Protein AF-A0A8T3U761-F1 (afdb_monomer_lite)

Secondary structure (DSSP, 8-state):
--HHHHHHHHHHHHTTTEEE---S-SEEE-TTS-EEEE----EEE-S-HHHHHHHHHHHHHHHHTSTTGGG--TTS--EEEEEE-GGG--EEEEEE-SS-EEEEEE--SS------SSS-HHHHHHHHHHHHHTTTSPP--PPPPTTEEEEEEETTTSSB--HHHHT-TTS--EEEEEEETT-S--SBP-SEEEEEEETTTSSBP-TTS-GGGEEEEEEE-S--TTSGGGGGBPP-SB--HHHHHHHHHHHHHHHHHHHHHHHHHT--GGG--GGGHHHHHHHHHHHHTS-HHHHHHS-HHHHHHHHHHHHHHHHHHHHHHHHHHHHHHHHHHHHHTSPPGGG--TTTHHHHIIIIIHHHHHHHHTS-HHHHTT-SSHHHHHHHHHHHHHHHHSPPPPPPPPPP-

Foldseek 3Di:
DDQQVLLQVQVCLLVLQKGWRDDDDQFDADPVRHTPDGDDTDIDRRDHSQVSVQLLVVQQCCCVPRQLVLLDAPLASKGWDWDADPLRQKTWIWIDGNVGTGIFIDHDPDRDHDDDPDHGPSSVVNSVVVNVVCVPDDHDYDDRDPQKDKAKAFQVALAHEDVQCCQQPVHRRIDIDIDGHPPHHPDYDPQKDKAKAFQVPRAGEDPLRDPVRIDIHIAGDDDQPPHPNNVRHHHPDYDPVSVVVVVVVVVVLLVLLVVLLVLLVPPPLVPDALVCLVSLVVSLVSLVPDDPSSVVNHDPVSVVSNVVSVVSSVVRVVVVLVVLLVLLVVLQVLLVPQDALVVDALVCLVVSCVVRQVVSVVSLVPHDPSSNVNHPNVVRSVSSVVSSVVNVPDDDDDPDDDDDD

pLDDT: mean 92.19, std 8.59, range [42.12, 98.69]

Sequence (405 aa):
MTVKDAAGAYGTIANDGEHVEPTFVLKVLSADGEEVLKKEKTKTRVMSEQNAYIMKNILQEPIKTGTAAYANVPGWDLAAKTGTTNDDYDRWLCGFTNKYTMAVWYGYDQVEEVKFRGVNPSGQIFSAVMKEIHKDLEKEKFKEPKGIVKANICKDSGKLPTDLCSRDPRGGRVYSEIFAEGTVPKDKCSTHISVEVCKISGLLASEFCAPEDKERRVYIKQDATGTEDGKYRAPTGVCTQCKDRNNEKKKKVKETAAQITNSINSANVSTTNTSDISKLEQIISRYNALTQEEKDAVDGGAKAKIDTIKAKITELKNKKEDDDKAKAKTVSDLLATLPAASTMTASNADTIKTSKIAPARAKYNELTKDQKDKVTNYNKLTELEEKYKQVKASPTPTPPTPPSP

Radius of gyration: 55.91 Å; chains: 1; bounding box: 97×75×176 Å

Structure (mmCIF, N/CA/C/O backbone):
data_AF-A0A8T3U761-F1
#
_entry.id   AF-A0A8T3U761-F1
#
loop_
_atom_site.group_PDB
_atom_site.id
_atom_site.type_symbol
_atom_site.label_atom_id
_atom_site.label_alt_id
_atom_site.label_comp_id
_atom_site.label_asym_id
_atom_site.label_entity_id
_atom_site.label_seq_id
_atom_site.pdbx_PDB_ins_code
_atom_site.Cartn_x
_atom_site.Cartn_y
_atom_site.Cartn_z
_atom_site.occupancy
_atom_site.B_iso_or_equiv
_atom_site.auth_seq_id
_atom_site.auth_comp_id
_atom_site.auth_asym_id
_atom_site.auth_atom_id
_atom_site.pdbx_PDB_model_num
ATOM 1 N N . MET A 1 1 ? -10.879 -1.084 45.083 1.00 87.00 1 MET A N 1
ATOM 2 C CA . MET A 1 1 ? -12.256 -1.100 44.542 1.00 87.00 1 MET A CA 1
ATOM 3 C C . MET A 1 1 ? -12.902 -2.394 44.988 1.00 87.00 1 MET A C 1
ATOM 5 O O . MET A 1 1 ? -12.260 -3.428 44.863 1.00 87.00 1 MET A O 1
ATOM 9 N N . THR A 1 2 ? -14.111 -2.351 45.540 1.00 95.75 2 THR A N 1
ATOM 10 C CA . THR A 1 2 ? -14.830 -3.570 45.941 1.00 95.75 2 THR A CA 1
ATOM 11 C C . THR A 1 2 ? -15.583 -4.186 44.756 1.00 95.75 2 THR A C 1
ATOM 13 O O . THR A 1 2 ? -15.805 -3.531 43.735 1.00 95.75 2 THR A O 1
ATOM 16 N N . VAL A 1 3 ? -16.039 -5.435 44.895 1.00 96.88 3 VAL A N 1
ATOM 17 C CA . VAL A 1 3 ? -16.917 -6.080 43.898 1.00 96.88 3 VAL A CA 1
ATOM 18 C C . VAL A 1 3 ? -18.226 -5.296 43.715 1.00 96.88 3 VAL A C 1
ATOM 20 O O . VAL A 1 3 ? -18.711 -5.165 42.592 1.00 96.88 3 VAL A O 1
ATOM 23 N N . LYS A 1 4 ? -18.760 -4.708 44.797 1.00 96.69 4 LYS A N 1
ATOM 24 C CA . LYS A 1 4 ? -19.946 -3.836 44.768 1.00 96.69 4 LYS A CA 1
ATOM 25 C C . LYS A 1 4 ? -19.718 -2.619 43.869 1.00 96.69 4 LYS A C 1
ATOM 27 O O . LYS A 1 4 ? -20.572 -2.308 43.042 1.00 96.69 4 LYS A O 1
ATOM 32 N N . ASP A 1 5 ? -18.570 -1.960 44.010 1.00 96.38 5 ASP A N 1
ATOM 33 C CA . ASP A 1 5 ? -18.235 -0.771 43.220 1.00 96.38 5 ASP A CA 1
ATOM 34 C C . ASP A 1 5 ? -18.096 -1.122 41.734 1.00 96.38 5 ASP A C 1
ATOM 36 O O . ASP A 1 5 ? -18.637 -0.426 40.876 1.00 96.38 5 ASP A O 1
ATOM 40 N N . ALA A 1 6 ? -17.437 -2.246 41.428 1.00 97.62 6 ALA A N 1
ATOM 41 C CA . ALA A 1 6 ? -17.298 -2.736 40.060 1.00 97.62 6 ALA A CA 1
ATOM 42 C C . ALA A 1 6 ? -18.663 -3.070 39.434 1.00 97.62 6 ALA A C 1
ATOM 44 O O . ALA A 1 6 ? -18.947 -2.649 38.312 1.00 97.62 6 ALA A O 1
ATOM 45 N N . ALA A 1 7 ? -19.535 -3.771 40.164 1.00 97.44 7 ALA A N 1
ATOM 46 C CA . ALA A 1 7 ? -20.891 -4.061 39.705 1.00 97.44 7 ALA A CA 1
ATOM 47 C C . ALA A 1 7 ? -21.703 -2.773 39.487 1.00 97.44 7 ALA A C 1
ATOM 49 O O . ALA A 1 7 ? -22.375 -2.640 38.469 1.00 97.44 7 ALA A O 1
ATOM 50 N N . GLY A 1 8 ? -21.594 -1.792 40.388 1.00 96.44 8 GLY A N 1
ATOM 51 C CA . GLY A 1 8 ? -22.241 -0.488 40.230 1.00 96.44 8 GLY A CA 1
ATOM 52 C C . GLY A 1 8 ? -21.757 0.274 38.993 1.00 96.44 8 GLY A C 1
ATOM 53 O O . GLY A 1 8 ? -22.570 0.823 38.251 1.00 96.44 8 GLY A O 1
ATOM 54 N N . ALA A 1 9 ? -20.449 0.267 38.726 1.00 96.75 9 ALA A N 1
ATOM 55 C CA . ALA A 1 9 ? -19.862 0.933 37.565 1.00 96.75 9 ALA A CA 1
ATOM 56 C C . ALA A 1 9 ? -20.300 0.298 36.234 1.00 96.75 9 ALA A C 1
ATOM 58 O O . ALA A 1 9 ? -20.692 1.010 35.312 1.00 96.75 9 ALA A O 1
ATOM 59 N N . TYR A 1 10 ? -20.288 -1.035 36.133 1.00 98.19 10 TYR A N 1
ATOM 60 C CA . TYR A 1 10 ? -20.787 -1.732 34.940 1.00 98.19 10 TYR A CA 1
ATOM 61 C C . TYR A 1 10 ? -22.311 -1.602 34.799 1.00 98.19 10 TYR A C 1
ATOM 63 O O . TYR A 1 10 ? -22.813 -1.507 33.680 1.00 98.19 10 TYR A O 1
ATOM 71 N N . GLY A 1 11 ? -23.034 -1.509 35.919 1.00 97.56 11 GLY A N 1
ATOM 72 C CA . GLY A 1 11 ? -24.479 -1.295 35.949 1.00 97.56 11 GLY A CA 1
ATOM 73 C C . GLY A 1 11 ? -24.876 0.050 35.354 1.00 97.56 11 GLY A C 1
ATOM 74 O O . GLY A 1 11 ? -25.869 0.133 34.641 1.00 97.56 11 GLY A O 1
ATOM 75 N N . THR A 1 12 ? -24.052 1.081 35.541 1.00 97.88 12 THR A N 1
ATOM 76 C CA . THR A 1 12 ? -24.211 2.370 34.857 1.00 97.88 12 THR A CA 1
ATOM 77 C C . THR A 1 12 ? -24.189 2.225 33.334 1.00 97.88 12 THR A C 1
ATOM 79 O O . THR A 1 12 ? -25.005 2.837 32.649 1.00 97.88 12 THR A O 1
ATOM 82 N N . ILE A 1 13 ? -23.261 1.430 32.787 1.00 98.19 13 ILE A N 1
ATOM 83 C CA . ILE A 1 13 ? -23.159 1.208 31.335 1.00 98.19 13 ILE A CA 1
ATOM 84 C C . ILE A 1 13 ? -24.371 0.406 30.855 1.00 98.19 13 ILE A C 1
ATOM 86 O O . ILE A 1 13 ? -24.974 0.751 29.839 1.00 98.19 13 ILE A O 1
ATOM 90 N N . ALA A 1 14 ? -24.750 -0.638 31.600 1.00 97.38 14 ALA A N 1
ATOM 91 C CA . ALA A 1 14 ? -25.936 -1.443 31.320 1.00 97.38 14 ALA A CA 1
ATOM 92 C C . ALA A 1 14 ? -27.204 -0.574 31.256 1.00 97.38 14 ALA A C 1
ATOM 94 O O . ALA A 1 14 ? -28.001 -0.719 30.330 1.00 97.38 14 ALA A O 1
ATOM 95 N N . ASN A 1 15 ? -27.326 0.378 32.181 1.00 96.75 15 ASN A N 1
ATOM 96 C CA . ASN A 1 15 ? -28.447 1.300 32.340 1.00 96.75 15 ASN A CA 1
ATOM 97 C C . ASN A 1 15 ? -28.288 2.598 31.516 1.00 96.75 15 ASN A C 1
ATOM 99 O O . ASN A 1 15 ? -28.587 3.691 31.992 1.00 96.75 15 ASN A O 1
ATOM 103 N N . ASP A 1 16 ? -27.753 2.482 30.297 1.00 97.38 16 ASP A N 1
ATOM 104 C CA . ASP A 1 16 ? -27.678 3.553 29.286 1.00 97.38 16 ASP A CA 1
ATOM 105 C C . ASP A 1 16 ? -27.039 4.868 29.778 1.00 97.38 16 ASP A C 1
ATOM 107 O O . ASP A 1 16 ? -27.344 5.975 29.316 1.00 97.38 16 ASP A O 1
ATOM 111 N N . GLY A 1 17 ? -26.100 4.735 30.717 1.00 97.31 17 GLY A N 1
ATOM 112 C CA . GLY A 1 17 ? -25.319 5.828 31.278 1.00 97.31 17 GLY A CA 1
ATOM 113 C C . GLY A 1 17 ? -25.907 6.488 32.521 1.00 97.31 17 GLY A C 1
ATOM 114 O O . GLY A 1 17 ? -25.334 7.465 33.011 1.00 97.31 17 GLY A O 1
ATOM 115 N N . GLU A 1 18 ? -27.017 5.973 33.048 1.00 97.75 18 GLU A N 1
ATOM 116 C CA . GLU A 1 18 ? -27.584 6.389 34.329 1.00 97.75 18 GLU A CA 1
ATOM 117 C C . GLU A 1 18 ? -27.033 5.527 35.470 1.00 97.75 18 GLU A C 1
ATOM 119 O O . GLU A 1 18 ? -27.315 4.332 35.576 1.00 97.75 18 GLU A O 1
ATOM 124 N N . HIS A 1 19 ? -26.270 6.144 36.364 1.00 97.19 19 HIS A N 1
ATOM 125 C CA . HIS A 1 19 ? -25.787 5.499 37.572 1.00 97.19 19 HIS A CA 1
ATOM 126 C C . HIS A 1 19 ? -26.896 5.409 38.624 1.00 97.19 19 HIS A C 1
ATOM 128 O O . HIS A 1 19 ? -27.609 6.384 38.876 1.00 97.19 19 HIS A O 1
ATOM 134 N N . VAL A 1 20 ? -26.993 4.244 39.264 1.00 93.81 20 VAL A N 1
ATOM 135 C CA . VAL A 1 20 ? -27.843 3.991 40.431 1.00 93.81 20 VAL A CA 1
ATOM 136 C C . VAL A 1 20 ? -26.961 3.419 41.529 1.00 93.81 20 VAL A C 1
ATOM 138 O O . VAL A 1 20 ? -26.270 2.423 41.311 1.00 93.81 20 VAL A O 1
ATOM 141 N N . GLU A 1 21 ? -26.988 4.040 42.708 1.00 91.12 21 GLU A N 1
ATOM 142 C CA . GLU A 1 21 ? -26.185 3.594 43.846 1.00 91.12 21 GLU A CA 1
ATOM 143 C C . GLU A 1 21 ? -26.596 2.167 44.269 1.00 91.12 21 GLU A C 1
ATOM 145 O O . GLU A 1 21 ? -27.766 1.943 44.615 1.00 91.12 21 GLU A O 1
ATOM 150 N N . PRO A 1 22 ? -25.667 1.187 44.296 1.00 91.06 22 PRO A N 1
ATOM 151 C CA . PRO A 1 22 ? -26.006 -0.164 44.722 1.00 91.06 22 PRO A CA 1
ATOM 152 C C . PRO A 1 22 ? -26.454 -0.175 46.190 1.00 91.06 22 PRO A C 1
ATOM 154 O O . PRO A 1 22 ? -25.681 0.136 47.103 1.00 91.06 22 PRO A O 1
ATOM 157 N N . THR A 1 23 ? -27.712 -0.557 46.409 1.00 89.31 23 THR A N 1
ATOM 158 C CA . THR A 1 23 ? -28.377 -0.551 47.716 1.00 89.31 23 THR A CA 1
ATOM 159 C C . THR A 1 23 ? -28.862 -1.956 48.069 1.00 89.31 23 THR A C 1
ATOM 161 O O . THR A 1 23 ? -29.472 -2.620 47.236 1.00 89.31 23 THR A O 1
ATOM 164 N N . PHE A 1 24 ? -28.633 -2.389 49.314 1.00 90.81 24 PHE A N 1
ATOM 165 C CA . PHE A 1 24 ? -29.076 -3.699 49.820 1.00 90.81 24 PHE A CA 1
ATOM 166 C C . PHE A 1 24 ? -30.376 -3.637 50.635 1.00 90.81 24 PHE A C 1
ATOM 168 O O . PHE A 1 24 ? -31.118 -4.612 50.678 1.00 90.81 24 PHE A O 1
ATOM 175 N N . VAL A 1 25 ? -30.670 -2.493 51.263 1.00 90.88 25 VAL A N 1
ATOM 176 C CA . VAL A 1 25 ? -31.864 -2.289 52.098 1.00 90.88 25 VAL A CA 1
ATOM 177 C C . VAL A 1 25 ? -32.789 -1.288 51.413 1.00 90.88 25 VAL A C 1
ATOM 179 O O . VAL A 1 25 ? -32.445 -0.117 51.273 1.00 90.88 25 VAL A O 1
ATOM 182 N N . LEU A 1 26 ? -33.960 -1.750 50.969 1.00 90.25 26 LEU A N 1
ATOM 183 C CA . LEU A 1 26 ? -34.954 -0.896 50.305 1.00 90.25 26 LEU A CA 1
ATOM 184 C C . LEU A 1 26 ? -35.864 -0.182 51.306 1.00 90.25 26 LEU A C 1
ATOM 186 O O . LEU A 1 26 ? -36.198 0.987 51.112 1.00 90.25 26 LEU A O 1
ATOM 190 N N . LYS A 1 27 ? -36.270 -0.895 52.360 1.00 93.75 27 LYS A N 1
ATOM 191 C CA . LYS A 1 27 ? -37.219 -0.423 53.364 1.00 93.75 27 LYS A CA 1
ATOM 192 C C . LYS A 1 27 ? -36.994 -1.140 54.696 1.00 93.75 27 LYS A C 1
ATOM 194 O O . LYS A 1 27 ? -36.723 -2.339 54.698 1.00 93.75 27 LYS A O 1
ATOM 199 N N . VAL A 1 28 ? -37.118 -0.411 55.802 1.00 94.88 28 VAL A N 1
ATOM 200 C CA . VAL A 1 28 ? -37.127 -0.934 57.176 1.00 94.88 28 VAL A CA 1
ATOM 201 C C . VAL A 1 28 ? -38.463 -0.566 57.807 1.00 94.88 28 VAL A C 1
ATOM 203 O O . VAL A 1 28 ? -38.883 0.590 57.736 1.00 94.88 28 VAL A O 1
ATOM 206 N N . LEU A 1 29 ? -39.125 -1.559 58.397 1.00 96.56 29 LEU A N 1
ATOM 207 C CA . LEU A 1 29 ? -40.399 -1.412 59.093 1.00 96.56 29 LEU A CA 1
ATOM 208 C C . LEU A 1 29 ? -40.207 -1.609 60.599 1.00 96.56 29 LEU A C 1
ATOM 210 O O . LEU A 1 29 ? -39.380 -2.427 61.006 1.00 96.56 29 LEU A O 1
ATOM 214 N N . SER A 1 30 ? -40.974 -0.881 61.409 1.00 94.75 30 SER A N 1
ATOM 215 C CA . SER A 1 30 ? -41.126 -1.165 62.836 1.00 94.75 30 SER A CA 1
ATOM 216 C C . SER A 1 30 ? -41.947 -2.446 63.048 1.00 94.75 30 SER A C 1
ATOM 218 O O . SER A 1 30 ? -42.544 -2.980 62.109 1.00 94.75 30 SER A O 1
ATOM 220 N N . ALA A 1 31 ? -42.004 -2.936 64.292 1.00 94.56 31 ALA A N 1
ATOM 221 C CA . ALA A 1 31 ? -42.859 -4.070 64.655 1.00 94.56 31 ALA A CA 1
ATOM 222 C C . ALA A 1 31 ? -44.349 -3.800 64.369 1.00 94.56 31 ALA A C 1
ATOM 224 O O . ALA A 1 31 ? -45.080 -4.717 64.005 1.00 94.56 31 ALA A O 1
ATOM 225 N N . ASP A 1 32 ? -44.761 -2.534 64.457 1.00 95.81 32 ASP A N 1
ATOM 226 C CA . ASP A 1 32 ? -46.128 -2.076 64.198 1.00 95.81 32 ASP A CA 1
ATOM 227 C C . ASP A 1 32 ? -46.404 -1.834 62.699 1.00 95.81 32 ASP A C 1
ATOM 229 O O . ASP A 1 32 ? -47.504 -1.448 62.312 1.00 95.81 32 ASP A O 1
ATOM 233 N N . GLY A 1 33 ? -45.413 -2.073 61.831 1.00 93.19 33 GLY A N 1
ATOM 234 C CA . GLY A 1 33 ? -45.528 -1.906 60.381 1.00 93.19 33 GLY A CA 1
ATOM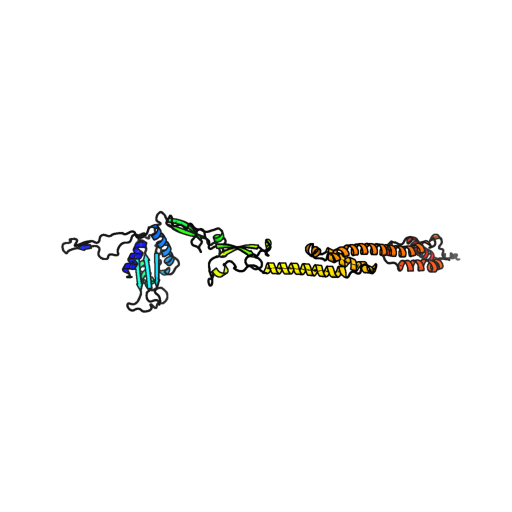 235 C C . GLY A 1 33 ? -45.276 -0.483 59.875 1.00 93.19 33 GLY A C 1
ATOM 236 O O . GLY A 1 33 ? -45.461 -0.224 58.683 1.00 93.19 33 GLY A O 1
ATOM 237 N N . GLU A 1 34 ? -44.823 0.433 60.733 1.00 94.44 34 GLU A N 1
ATOM 238 C CA . GLU A 1 34 ? -44.504 1.808 60.338 1.00 94.44 34 GLU A CA 1
ATOM 239 C C . GLU A 1 34 ? -43.159 1.890 59.607 1.00 94.44 34 GLU A C 1
ATOM 241 O O . GLU A 1 34 ? -42.200 1.192 59.934 1.00 94.44 34 GLU A O 1
ATOM 246 N N . GLU A 1 35 ? -43.074 2.749 58.591 1.00 94.69 35 GLU A N 1
ATOM 247 C CA . GLU A 1 35 ? -41.857 2.925 57.800 1.00 94.69 35 GLU A CA 1
ATOM 248 C C . GLU A 1 35 ? -40.811 3.742 58.567 1.00 94.69 35 GLU A C 1
ATOM 250 O O . GLU A 1 35 ? -40.971 4.940 58.774 1.00 94.69 35 GLU A O 1
ATOM 255 N N . VAL A 1 36 ? -39.719 3.083 58.959 1.00 93.56 36 VAL A N 1
ATOM 256 C CA . VAL A 1 36 ? -38.598 3.693 59.697 1.00 93.56 36 VAL A CA 1
ATOM 257 C C . VAL A 1 36 ? -37.542 4.237 58.737 1.00 93.56 36 VAL A C 1
ATOM 259 O O . VAL A 1 36 ? -36.920 5.267 58.986 1.00 93.56 36 VAL A O 1
ATOM 262 N N . LEU A 1 37 ? -37.323 3.533 57.627 1.00 91.19 37 LEU A N 1
ATOM 263 C CA . LEU A 1 37 ? -36.390 3.936 56.584 1.00 91.19 37 LEU A CA 1
ATOM 264 C C . LEU A 1 37 ? -36.906 3.462 55.234 1.00 91.19 37 LEU A C 1
ATOM 266 O O . LEU A 1 37 ? -37.313 2.310 55.090 1.00 91.19 37 LEU A O 1
ATOM 270 N N . LYS A 1 38 ? -36.798 4.320 54.223 1.00 90.56 38 LYS A N 1
ATOM 271 C CA . LYS A 1 38 ? -37.005 3.969 52.820 1.00 90.56 38 LYS A CA 1
ATOM 272 C C . LYS A 1 38 ? -35.929 4.626 51.977 1.00 90.56 38 LYS A C 1
ATOM 274 O O . LYS A 1 38 ? -35.698 5.830 52.076 1.00 90.56 38 LYS A O 1
ATOM 279 N N . LYS A 1 39 ? -35.251 3.830 51.149 1.00 87.81 39 LYS A N 1
ATOM 280 C CA . LYS A 1 39 ? -34.273 4.360 50.198 1.00 87.81 39 LYS A CA 1
ATOM 281 C C . LYS A 1 39 ? -34.999 4.790 48.928 1.00 87.81 39 LYS A C 1
ATOM 283 O O . LYS A 1 39 ? -35.521 3.956 48.189 1.00 87.81 39 LYS A O 1
ATOM 288 N N . GLU A 1 40 ? -34.970 6.086 48.647 1.00 85.50 40 GLU A N 1
ATOM 289 C CA . GLU A 1 40 ? -35.370 6.611 47.344 1.00 85.50 40 GLU A CA 1
ATOM 290 C C . GLU A 1 40 ? -34.303 6.270 46.293 1.00 85.50 40 GLU A C 1
ATOM 292 O O . GLU A 1 40 ? -33.103 6.475 46.503 1.00 85.50 40 GLU A O 1
ATOM 297 N N . LYS A 1 41 ? -34.734 5.713 45.156 1.00 82.50 41 LYS A N 1
ATOM 298 C CA . LYS A 1 41 ? -33.835 5.361 44.051 1.00 82.50 41 LYS A CA 1
ATOM 299 C C . LYS A 1 41 ? -33.535 6.613 43.236 1.00 82.50 41 LYS A C 1
ATOM 301 O O . LYS A 1 41 ? -34.310 6.985 42.359 1.00 82.50 41 LYS A O 1
ATOM 306 N N . THR A 1 42 ? -32.403 7.249 43.505 1.00 87.50 42 THR A N 1
ATOM 307 C CA . THR A 1 42 ? -31.902 8.344 42.677 1.00 87.50 42 THR A CA 1
ATOM 308 C C . THR A 1 42 ? -31.115 7.796 41.492 1.00 87.50 42 THR A C 1
ATOM 310 O O . THR A 1 42 ? -30.326 6.857 41.618 1.00 87.50 42 THR A O 1
ATOM 313 N N . LYS A 1 43 ? -31.355 8.383 40.318 1.00 94.50 43 LYS A N 1
ATOM 314 C CA . LYS A 1 43 ? -30.585 8.118 39.107 1.00 94.50 43 LYS A CA 1
ATOM 315 C C . LYS A 1 43 ? -29.776 9.351 38.745 1.00 94.50 43 LYS A C 1
ATOM 317 O O . LYS A 1 43 ? -30.326 10.449 38.700 1.00 94.50 43 LYS A O 1
ATOM 322 N N . THR A 1 44 ? -28.506 9.155 38.421 1.00 96.69 44 THR A N 1
ATOM 323 C CA . THR A 1 44 ? -27.622 10.236 37.980 1.00 96.69 44 THR A CA 1
ATOM 324 C C . THR A 1 44 ? -27.057 9.895 36.613 1.00 96.69 44 THR A C 1
ATOM 326 O O . THR A 1 44 ? -26.345 8.904 36.470 1.00 96.69 44 THR A O 1
ATOM 329 N N . ARG A 1 45 ? -27.331 10.712 35.593 1.00 97.75 45 ARG A N 1
ATOM 330 C CA . ARG A 1 45 ? -26.718 10.527 34.273 1.00 97.75 45 ARG A CA 1
ATOM 331 C C . ARG A 1 45 ? -25.242 10.916 34.322 1.00 97.75 45 ARG A C 1
ATOM 333 O O . ARG A 1 45 ? -24.920 12.073 34.565 1.00 97.75 45 ARG A O 1
ATOM 340 N N . VAL A 1 46 ? -24.361 9.953 34.061 1.00 97.62 46 VAL A N 1
ATOM 341 C CA . VAL A 1 46 ? -22.899 10.152 34.046 1.00 97.62 46 VAL A CA 1
ATOM 342 C C . VAL A 1 46 ? -22.285 9.974 32.656 1.00 97.62 46 VAL A C 1
ATOM 344 O O . VAL A 1 46 ? -21.163 10.413 32.422 1.00 97.62 46 VAL A O 1
ATOM 347 N N . MET A 1 47 ? -23.015 9.372 31.712 1.00 96.56 47 MET A N 1
ATOM 348 C CA . MET A 1 47 ? -22.664 9.361 30.287 1.00 96.56 47 MET A CA 1
ATOM 349 C C . MET A 1 47 ? -23.922 9.441 29.412 1.00 96.56 47 MET A C 1
ATOM 351 O O . MET A 1 47 ? -25.036 9.159 29.864 1.00 96.56 47 MET A O 1
ATOM 355 N N . SER A 1 48 ? -23.762 9.864 28.158 1.00 97.88 48 SER A N 1
ATOM 356 C CA . SER A 1 48 ? -24.858 9.856 27.186 1.00 97.88 48 SER A CA 1
ATOM 357 C C . SER A 1 48 ? -25.253 8.423 26.818 1.00 97.88 48 SER A C 1
ATOM 359 O O . SER A 1 48 ? -24.430 7.508 26.898 1.00 97.88 48 SER A O 1
ATOM 361 N N . GLU A 1 49 ? -26.497 8.226 26.379 1.00 98.06 49 GLU A N 1
ATOM 362 C CA . GLU A 1 49 ? -26.975 6.912 25.922 1.00 98.06 49 GLU A CA 1
ATOM 363 C C . GLU A 1 49 ? -26.139 6.400 24.747 1.00 98.06 49 GLU A C 1
ATOM 365 O O . GLU A 1 49 ? -25.812 5.220 24.681 1.00 98.06 49 GLU A O 1
ATOM 370 N N . GLN A 1 50 ? -25.719 7.301 23.855 1.00 98.50 50 GLN A N 1
ATOM 371 C CA . GLN A 1 50 ? -24.878 6.980 22.705 1.00 98.50 50 GLN A CA 1
ATOM 372 C C . GLN A 1 50 ? -23.515 6.443 23.148 1.00 98.50 50 GLN A C 1
ATOM 374 O O . GLN A 1 50 ? -23.068 5.414 22.648 1.00 98.50 50 GLN A O 1
ATOM 379 N N . ASN A 1 51 ? -22.869 7.092 24.123 1.00 98.06 51 ASN A N 1
ATOM 380 C CA . ASN A 1 51 ? -21.582 6.629 24.643 1.00 98.06 51 ASN A CA 1
ATOM 381 C C . ASN A 1 51 ? -21.728 5.312 25.412 1.00 98.06 51 ASN A C 1
ATOM 383 O O . ASN A 1 51 ? -20.875 4.435 25.272 1.00 98.06 51 ASN A O 1
ATOM 387 N N . ALA A 1 52 ? -22.814 5.141 26.173 1.00 98.19 52 ALA A N 1
ATOM 388 C CA . ALA A 1 52 ? -23.118 3.870 26.820 1.00 98.19 52 ALA A CA 1
ATOM 389 C C . ALA A 1 52 ? -23.304 2.756 25.780 1.00 98.19 52 ALA A C 1
ATOM 391 O O . ALA A 1 52 ? -22.695 1.700 25.910 1.00 98.19 52 ALA A O 1
ATOM 392 N N . TYR A 1 53 ? -24.057 2.996 24.704 1.00 98.44 53 TYR A N 1
ATOM 393 C CA . TYR A 1 53 ? -24.271 2.025 23.630 1.00 98.44 53 TYR A CA 1
ATOM 394 C C . TYR A 1 53 ? -22.991 1.684 22.852 1.00 98.44 53 TYR A C 1
ATOM 396 O O . TYR A 1 53 ? -22.744 0.514 22.553 1.00 98.44 53 TYR A O 1
ATOM 404 N N . ILE A 1 54 ? -22.134 2.666 22.565 1.00 98.38 54 ILE A N 1
ATOM 405 C CA . ILE A 1 54 ? -20.814 2.412 21.966 1.00 98.38 54 ILE A CA 1
ATOM 406 C C . ILE A 1 54 ? -19.969 1.553 22.913 1.00 98.38 54 ILE A C 1
ATOM 408 O O . ILE A 1 54 ? -19.383 0.561 22.486 1.00 98.38 54 ILE A O 1
ATOM 412 N N . MET A 1 55 ? -19.972 1.860 24.214 1.00 98.19 55 MET A N 1
ATOM 413 C CA . MET A 1 55 ? -19.281 1.048 25.215 1.00 98.19 55 MET A CA 1
ATOM 414 C C . MET A 1 55 ? -19.846 -0.378 25.287 1.00 98.19 55 MET A C 1
ATOM 416 O O . MET A 1 55 ? -19.076 -1.331 25.367 1.00 98.19 55 MET A O 1
ATOM 420 N N . LYS A 1 56 ? -21.172 -0.554 25.186 1.00 98.25 56 LYS A N 1
ATOM 421 C CA . LYS A 1 56 ? -21.812 -1.875 25.071 1.00 98.25 56 LYS A CA 1
ATOM 422 C C . LYS A 1 56 ? -21.270 -2.648 23.867 1.00 98.25 56 LYS A C 1
ATOM 424 O O . LYS A 1 56 ? -20.890 -3.800 24.034 1.00 98.25 56 LYS A O 1
ATOM 429 N N . ASN A 1 57 ? -21.184 -2.021 22.691 1.00 97.44 57 ASN A N 1
ATOM 430 C CA . ASN A 1 57 ? -20.646 -2.650 21.478 1.00 97.44 57 ASN A CA 1
ATOM 431 C C . ASN A 1 57 ? -19.177 -3.064 21.652 1.00 97.44 57 ASN A C 1
ATOM 433 O O . ASN A 1 57 ? -18.836 -4.213 21.385 1.00 97.44 57 ASN A O 1
ATOM 437 N N . ILE A 1 58 ? -18.332 -2.180 22.191 1.00 97.50 58 ILE A N 1
ATOM 438 C CA . ILE A 1 58 ? -16.922 -2.491 22.483 1.00 97.50 58 ILE A CA 1
ATOM 439 C C . ILE A 1 58 ? -16.816 -3.680 23.451 1.00 97.50 58 ILE A C 1
ATOM 441 O O . ILE A 1 58 ? -16.021 -4.595 23.246 1.00 97.50 58 ILE A O 1
ATOM 445 N N . LEU A 1 59 ? -17.638 -3.698 24.503 1.00 98.38 59 LEU A N 1
ATOM 446 C CA . LEU A 1 59 ? -17.637 -4.750 25.521 1.00 98.38 59 LEU A CA 1
ATOM 447 C C . LEU A 1 59 ? -18.306 -6.058 25.066 1.00 98.38 59 LEU A C 1
ATOM 449 O O . LEU A 1 59 ? -18.167 -7.071 25.752 1.00 98.38 59 LEU A O 1
ATOM 453 N N . GLN A 1 60 ? -18.996 -6.083 23.923 1.00 97.88 60 GLN A N 1
ATOM 454 C CA . GLN A 1 60 ? -19.452 -7.333 23.309 1.00 97.88 60 GLN A CA 1
ATOM 455 C C . GLN A 1 60 ? -18.306 -8.098 22.631 1.00 97.88 60 GLN A C 1
ATOM 457 O O . GLN A 1 60 ? -18.367 -9.324 22.554 1.00 97.88 60 GLN A O 1
ATOM 462 N N . GLU A 1 61 ? -17.248 -7.427 22.167 1.00 97.50 61 GLU A N 1
ATOM 463 C CA . GLU A 1 61 ? -16.150 -8.084 21.441 1.00 97.50 61 GLU A CA 1
ATOM 464 C C . GLU A 1 61 ? -15.403 -9.138 22.283 1.00 97.50 61 GLU A C 1
ATOM 466 O O . GLU A 1 61 ? -15.228 -10.265 21.804 1.00 97.50 61 GLU A O 1
ATOM 471 N N . PRO A 1 62 ? -15.059 -8.891 23.568 1.00 97.62 62 PRO A N 1
ATOM 472 C CA . PRO A 1 62 ? -14.509 -9.932 24.437 1.00 97.62 62 PRO A CA 1
ATOM 473 C C . PRO A 1 62 ? -15.386 -11.185 24.559 1.00 97.62 62 PRO A C 1
ATOM 475 O O . PRO A 1 62 ? -14.846 -12.268 24.765 1.00 97.62 62 PRO A O 1
ATOM 478 N N . ILE A 1 63 ? -16.710 -11.048 24.431 1.00 97.75 63 ILE A N 1
ATOM 479 C CA . ILE A 1 63 ? -17.683 -12.147 24.509 1.00 97.75 63 ILE A CA 1
ATOM 480 C C . ILE A 1 63 ? -17.879 -12.852 23.160 1.00 97.75 63 ILE A C 1
ATOM 482 O O . ILE A 1 63 ? -18.128 -14.053 23.130 1.00 97.75 63 ILE A O 1
ATOM 486 N N . LYS A 1 64 ? -17.791 -12.141 22.033 1.00 96.19 64 LYS A N 1
ATOM 487 C CA . LYS A 1 64 ? -18.007 -12.741 20.706 1.00 96.19 64 LYS A CA 1
ATOM 488 C C . LYS A 1 64 ? -16.780 -13.501 20.213 1.00 96.19 64 LYS A C 1
ATOM 490 O O . LYS A 1 64 ? -16.907 -14.618 19.720 1.00 96.19 64 LYS A O 1
ATOM 495 N N . THR A 1 65 ? -15.608 -12.884 20.320 1.00 94.62 65 THR A N 1
ATOM 496 C CA . THR A 1 65 ? -14.375 -13.364 19.671 1.00 94.62 65 THR A CA 1
ATOM 497 C C . THR A 1 65 ? -13.132 -13.225 20.550 1.00 94.62 65 THR A C 1
ATOM 499 O O . THR A 1 65 ? -12.066 -13.706 20.172 1.00 94.62 65 THR A O 1
ATOM 502 N N . GLY A 1 66 ? -13.246 -12.581 21.715 1.00 95.19 66 GLY A N 1
ATOM 503 C CA . GLY A 1 66 ? -12.103 -12.255 22.563 1.00 95.19 66 GLY A CA 1
ATOM 504 C C . GLY A 1 66 ? -11.949 -13.108 23.825 1.00 95.19 66 GLY A C 1
ATOM 505 O O . GLY A 1 66 ? -12.280 -14.292 23.887 1.00 95.19 66 GLY A O 1
ATOM 506 N N . THR A 1 67 ? -11.398 -12.476 24.863 1.00 95.75 67 THR A N 1
ATOM 507 C CA . THR A 1 67 ? -10.871 -13.129 26.075 1.00 95.75 67 THR A CA 1
ATOM 508 C C . THR A 1 67 ? -11.913 -13.801 26.971 1.00 95.75 67 THR A C 1
ATOM 510 O O . THR A 1 67 ? -11.540 -14.523 27.895 1.00 95.75 67 THR A O 1
ATOM 513 N N . ALA A 1 68 ? -13.203 -13.562 26.739 1.00 97.00 68 ALA A N 1
ATOM 514 C CA . ALA A 1 68 ? -14.312 -14.089 27.527 1.00 97.00 68 ALA A CA 1
ATOM 515 C C . ALA A 1 68 ? -15.327 -14.860 26.664 1.00 97.00 68 ALA A C 1
ATOM 517 O O . ALA A 1 68 ? -16.464 -15.056 27.090 1.00 97.00 68 ALA A O 1
ATOM 518 N N . ALA A 1 69 ? -14.931 -15.334 25.476 1.00 97.19 69 ALA A N 1
ATOM 519 C CA . ALA A 1 69 ? -15.852 -15.967 24.531 1.00 97.19 69 ALA A CA 1
ATOM 520 C C . ALA A 1 69 ? -16.624 -17.173 25.108 1.00 97.19 69 ALA A C 1
ATOM 522 O O . ALA A 1 69 ? -17.799 -17.386 24.815 1.00 97.19 69 ALA A O 1
ATOM 523 N N . TYR A 1 70 ? -15.998 -17.927 26.016 1.00 95.75 70 TYR A N 1
ATOM 524 C CA . TYR A 1 70 ? -16.614 -19.062 26.718 1.00 95.75 70 TYR A CA 1
ATOM 525 C C . TYR A 1 70 ? -17.793 -18.670 27.633 1.00 95.75 70 TYR A C 1
ATOM 527 O O . TYR A 1 70 ? -18.633 -19.517 27.960 1.00 95.75 70 TYR A O 1
ATOM 535 N N . ALA A 1 71 ? -17.865 -17.402 28.049 1.00 97.00 71 ALA A N 1
ATOM 536 C CA . ALA A 1 71 ? -18.903 -16.878 28.931 1.00 97.00 71 ALA A CA 1
ATOM 537 C C . ALA A 1 71 ? -20.173 -16.439 28.186 1.00 97.00 71 ALA A C 1
ATOM 539 O O . ALA A 1 71 ? -21.139 -16.036 28.832 1.00 97.00 71 ALA A O 1
ATOM 540 N N . ASN A 1 72 ? -20.198 -16.541 26.852 1.00 96.44 72 ASN A N 1
ATOM 541 C CA . ASN A 1 72 ? -21.361 -16.188 26.047 1.00 96.44 72 ASN A CA 1
ATOM 542 C C . ASN A 1 72 ? -22.633 -16.930 26.506 1.00 96.44 72 ASN A C 1
ATOM 544 O O . ASN A 1 72 ? -22.608 -18.136 26.777 1.00 96.44 72 ASN A O 1
ATOM 548 N N . VAL A 1 73 ? -23.754 -16.205 26.545 1.00 95.88 73 VAL A N 1
ATOM 549 C CA . VAL A 1 73 ? -25.088 -16.745 26.839 1.00 95.88 73 VAL A CA 1
ATOM 550 C C . VAL A 1 73 ? -25.900 -16.726 25.536 1.00 95.88 73 VAL A C 1
ATOM 552 O O . VAL A 1 73 ? -26.280 -15.651 25.068 1.00 95.88 73 VAL A O 1
ATOM 555 N N . PRO A 1 74 ? -26.164 -17.886 24.905 1.00 92.38 74 PRO A N 1
ATOM 556 C CA . PRO A 1 74 ? -26.796 -17.935 23.589 1.00 92.38 74 PRO A CA 1
ATOM 557 C C . PRO A 1 74 ? -28.138 -17.194 23.516 1.00 92.38 74 PRO A C 1
ATOM 559 O O . PRO A 1 74 ? -29.044 -17.407 24.320 1.00 92.38 74 PRO A O 1
ATOM 562 N N . GLY A 1 75 ? -28.282 -16.343 22.500 1.00 92.44 75 GLY A N 1
ATOM 563 C CA . GLY A 1 75 ? -29.495 -15.558 22.256 1.00 92.44 75 GLY A CA 1
ATOM 564 C C . GLY A 1 75 ? -29.578 -14.241 23.032 1.00 92.44 75 GLY A C 1
ATOM 565 O O . GLY A 1 75 ? -30.380 -13.391 22.656 1.00 92.44 75 GLY A O 1
ATOM 566 N N . TRP A 1 76 ? -28.714 -14.018 24.020 1.00 95.75 76 TRP A N 1
ATOM 567 C CA . TRP A 1 76 ? -28.621 -12.757 24.754 1.00 95.75 76 TRP A CA 1
ATOM 568 C C . TRP A 1 76 ? -27.576 -11.837 24.140 1.00 95.75 76 TRP A C 1
ATOM 570 O O . TRP A 1 76 ? -26.626 -12.301 23.512 1.00 95.75 76 TRP A O 1
ATOM 580 N N . ASP A 1 77 ? -27.763 -10.530 24.288 1.00 97.06 77 ASP A N 1
ATOM 581 C CA . ASP A 1 77 ? -26.630 -9.615 24.210 1.00 97.06 77 ASP A CA 1
ATOM 582 C C . ASP A 1 77 ? -25.974 -9.522 25.582 1.00 97.06 77 ASP A C 1
ATOM 584 O O . ASP A 1 77 ? -26.611 -9.184 26.581 1.00 97.06 77 ASP A O 1
ATOM 588 N N . LEU A 1 78 ? -24.688 -9.854 25.610 1.00 98.12 78 LEU A N 1
ATOM 589 C CA . LEU A 1 78 ? -23.857 -9.865 26.800 1.00 98.12 78 LEU A CA 1
ATOM 590 C C . LEU A 1 78 ? -22.588 -9.071 26.501 1.00 98.12 78 LEU A C 1
ATOM 592 O O . LEU A 1 78 ? -21.899 -9.335 25.515 1.00 98.12 78 LEU A O 1
ATOM 596 N N . ALA A 1 79 ? -22.289 -8.112 27.366 1.00 98.44 79 ALA A N 1
ATOM 597 C CA . ALA A 1 79 ? -21.070 -7.319 27.331 1.00 98.44 79 ALA A CA 1
ATOM 598 C C . ALA A 1 79 ? -20.242 -7.627 28.578 1.00 98.44 79 ALA A C 1
ATOM 600 O O . ALA A 1 79 ? -20.788 -7.679 29.680 1.00 98.44 79 ALA A O 1
ATOM 601 N N . ALA A 1 80 ? -18.934 -7.831 28.434 1.00 98.38 80 ALA A N 1
ATOM 602 C CA . ALA A 1 80 ? -18.061 -8.078 29.575 1.00 98.38 80 ALA A CA 1
ATOM 603 C C . ALA A 1 80 ? -16.604 -7.718 29.291 1.00 98.38 80 ALA A C 1
ATOM 605 O O . ALA A 1 80 ? -16.167 -7.649 28.143 1.00 98.38 80 ALA A O 1
ATOM 606 N N . LYS A 1 81 ? -15.820 -7.562 30.358 1.00 98.38 81 LYS A N 1
ATOM 607 C CA . LYS A 1 81 ? -14.374 -7.392 30.264 1.00 98.38 81 LYS A CA 1
ATOM 608 C C . LYS A 1 81 ? -13.637 -8.152 31.355 1.00 98.38 81 LYS A C 1
ATOM 610 O O . LYS A 1 81 ? -13.947 -8.051 32.540 1.00 98.38 81 LYS A O 1
ATOM 615 N N . THR A 1 82 ? -12.612 -8.883 30.926 1.00 97.44 82 THR A N 1
ATOM 616 C CA . THR A 1 82 ? -11.652 -9.536 31.818 1.00 97.44 82 THR A CA 1
ATOM 617 C C . THR A 1 82 ? -10.695 -8.520 32.439 1.00 97.44 82 THR A C 1
ATOM 619 O O . THR A 1 82 ? -10.237 -7.600 31.754 1.00 97.44 82 THR A O 1
ATOM 622 N N . GLY A 1 83 ? -10.344 -8.725 33.704 1.00 96.06 83 GLY A N 1
ATOM 623 C CA . GLY A 1 83 ? -9.256 -8.033 34.393 1.00 96.06 83 GLY A CA 1
ATOM 624 C C . GLY A 1 83 ? -8.261 -9.035 34.975 1.00 96.06 83 GLY A C 1
ATOM 625 O O . GLY A 1 83 ? -8.625 -10.145 35.364 1.00 96.06 83 GLY A O 1
ATOM 626 N N . THR A 1 84 ? -6.989 -8.664 34.983 1.00 94.50 84 THR A N 1
ATOM 627 C CA . THR A 1 84 ? -5.883 -9.443 35.547 1.00 94.50 84 THR A CA 1
ATOM 628 C C . THR A 1 84 ? -4.846 -8.448 36.040 1.00 94.50 84 THR A C 1
ATOM 630 O O . THR A 1 84 ? -4.470 -7.559 35.274 1.00 94.50 84 THR A O 1
ATOM 633 N N . THR A 1 85 ? -4.447 -8.544 37.305 1.00 94.50 85 THR A N 1
ATOM 634 C CA . THR A 1 85 ? -3.339 -7.743 37.842 1.00 94.50 85 THR A CA 1
ATOM 635 C C . THR A 1 85 ? -1.989 -8.361 37.478 1.00 94.50 85 THR A C 1
ATOM 637 O O . THR A 1 85 ? -1.916 -9.510 37.042 1.00 94.50 85 THR A O 1
ATOM 640 N N . ASN A 1 86 ? -0.916 -7.575 37.605 1.00 92.06 86 ASN A N 1
ATOM 641 C CA . ASN A 1 86 ? 0.447 -8.085 37.447 1.00 92.06 86 ASN A CA 1
ATOM 642 C C . ASN A 1 86 ? 0.698 -9.235 38.426 1.00 92.06 86 ASN A C 1
ATOM 644 O O . ASN A 1 86 ? 0.087 -9.275 39.492 1.00 92.06 86 ASN A O 1
ATOM 648 N N . ASP A 1 87 ? 1.581 -10.155 38.038 1.00 93.62 87 ASP A N 1
ATOM 649 C CA . ASP A 1 87 ? 1.897 -11.370 38.801 1.00 93.62 87 ASP A CA 1
ATOM 650 C C . ASP A 1 87 ? 0.665 -12.239 39.126 1.00 93.62 87 ASP A C 1
ATOM 652 O O . ASP A 1 87 ? 0.713 -13.115 39.983 1.00 93.62 87 ASP A O 1
ATOM 656 N N . ASP A 1 88 ? -0.443 -12.018 38.407 1.00 94.50 88 ASP A N 1
ATOM 657 C CA . ASP A 1 88 ? -1.647 -12.837 38.444 1.00 94.50 88 ASP A CA 1
ATOM 658 C C . ASP A 1 88 ? -2.326 -12.951 39.826 1.00 94.50 88 ASP A C 1
ATOM 660 O O . ASP A 1 88 ? -3.025 -13.932 40.090 1.00 94.50 88 ASP A O 1
ATOM 664 N N . TYR A 1 89 ? -2.183 -11.942 40.692 1.00 95.75 89 TYR A N 1
ATOM 665 C CA . TYR A 1 89 ? -2.789 -11.936 42.035 1.00 95.75 89 TYR A CA 1
ATOM 666 C C . TYR A 1 89 ? -4.320 -11.878 42.024 1.00 95.75 89 TYR A C 1
ATOM 668 O O . TYR A 1 89 ? -4.986 -12.518 42.834 1.00 95.75 89 TYR A O 1
ATOM 676 N N . ASP A 1 90 ? -4.898 -11.125 41.088 1.00 96.88 90 ASP A N 1
ATOM 677 C CA . ASP A 1 90 ? -6.339 -10.924 40.999 1.00 96.88 90 ASP A CA 1
ATOM 678 C C . ASP A 1 90 ? -6.853 -11.266 39.614 1.00 96.88 90 ASP A C 1
ATOM 680 O O . ASP A 1 90 ? -6.370 -10.764 38.592 1.00 96.88 90 ASP A O 1
ATOM 684 N N . ARG A 1 91 ? -7.937 -12.036 39.577 1.00 97.44 91 ARG A N 1
ATOM 685 C CA . ARG A 1 91 ? -8.688 -12.301 38.356 1.00 97.44 91 ARG A CA 1
ATOM 686 C C . ARG A 1 91 ? -10.077 -11.701 38.448 1.00 97.44 91 ARG A C 1
ATOM 688 O O . ARG A 1 91 ? -10.830 -11.979 39.373 1.00 97.44 91 ARG A O 1
ATOM 695 N N . TRP A 1 92 ? -10.464 -10.961 37.415 1.00 98.06 92 TRP A N 1
ATOM 696 C CA . TRP A 1 92 ? -11.769 -10.312 37.332 1.00 98.06 92 TRP A CA 1
ATOM 697 C C . TRP A 1 92 ? -12.513 -10.681 36.050 1.00 98.06 92 TRP A C 1
ATOM 699 O O . TRP A 1 92 ? -11.910 -10.774 34.975 1.00 98.06 92 TRP A O 1
ATOM 709 N N . LEU A 1 93 ? -13.834 -10.803 36.151 1.00 98.44 93 LEU A N 1
ATOM 710 C CA . LEU A 1 93 ? -14.740 -10.643 35.018 1.00 98.44 93 LEU A CA 1
ATOM 711 C C . LEU A 1 93 ? -15.941 -9.812 35.462 1.00 98.44 93 LEU A C 1
ATOM 713 O O . LEU A 1 93 ? -16.682 -10.199 36.365 1.00 98.44 93 LEU A O 1
ATOM 717 N N . CYS A 1 94 ? -16.122 -8.670 34.810 1.00 98.69 94 CYS A N 1
ATOM 718 C CA . CYS A 1 94 ? -17.253 -7.781 35.032 1.00 98.69 94 CYS A CA 1
ATOM 719 C C . CYS A 1 94 ? -18.046 -7.669 33.738 1.00 98.69 94 CYS A C 1
ATOM 721 O O . CYS A 1 94 ? -17.461 -7.510 32.665 1.00 98.69 94 CYS A O 1
ATOM 723 N N . GLY A 1 95 ? -19.366 -7.757 33.820 1.00 98.38 95 GLY A N 1
ATOM 724 C CA . GLY A 1 95 ? -20.210 -7.754 32.638 1.00 98.38 95 GLY A CA 1
ATOM 725 C C . GLY A 1 95 ? -21.689 -7.680 32.961 1.00 98.38 95 GLY A C 1
ATOM 726 O O . GLY A 1 95 ? -22.097 -7.715 34.122 1.00 98.38 95 GLY A O 1
ATOM 727 N N . PHE A 1 96 ? -22.495 -7.545 31.919 1.00 98.62 96 PHE A N 1
ATOM 728 C CA . PHE A 1 96 ? -23.921 -7.308 32.051 1.00 98.62 96 PHE A CA 1
ATOM 729 C C . PHE A 1 96 ? -24.711 -7.712 30.804 1.00 98.62 96 PHE A C 1
ATOM 731 O O . PHE A 1 96 ? -24.195 -7.742 29.684 1.00 98.62 96 PHE A O 1
ATOM 738 N N . THR A 1 97 ? -25.994 -7.968 31.031 1.00 97.69 97 THR A N 1
ATOM 739 C CA . THR A 1 97 ? -27.074 -7.943 30.036 1.00 97.69 97 THR A CA 1
ATOM 740 C C . THR A 1 97 ? -27.991 -6.749 30.347 1.00 97.69 97 THR A C 1
ATOM 742 O O . THR A 1 97 ? -27.707 -5.972 31.260 1.00 97.69 97 THR A O 1
ATOM 745 N N . ASN A 1 98 ? -29.120 -6.594 29.645 1.00 92.88 98 ASN A N 1
ATOM 746 C CA . ASN A 1 98 ? -30.138 -5.604 30.036 1.00 92.88 98 ASN A CA 1
ATOM 747 C C . ASN A 1 98 ? -30.857 -5.950 31.357 1.00 92.88 98 ASN A C 1
ATOM 749 O O . ASN A 1 98 ? -31.546 -5.096 31.908 1.00 92.88 98 ASN A O 1
ATOM 753 N N . LYS A 1 99 ? -30.737 -7.188 31.864 1.00 94.50 99 LYS A N 1
ATOM 754 C CA . LYS A 1 99 ? -31.412 -7.627 33.100 1.00 94.50 99 LYS A CA 1
ATOM 755 C C . LYS A 1 99 ? -30.505 -7.561 34.320 1.00 94.50 99 LYS A C 1
ATOM 757 O O . LYS A 1 99 ? -30.945 -7.126 35.381 1.00 94.50 99 LYS A O 1
ATOM 762 N N . TYR A 1 100 ? -29.254 -7.995 34.172 1.00 96.94 100 TYR A N 1
ATOM 763 C CA . TYR A 1 100 ? -28.336 -8.151 35.296 1.00 96.94 100 TYR A CA 1
ATOM 764 C C . TYR A 1 100 ? -26.951 -7.609 34.987 1.00 96.94 100 TYR A C 1
ATOM 766 O O . TYR A 1 100 ? -26.440 -7.745 33.877 1.00 96.94 100 TYR A O 1
ATOM 774 N N . THR A 1 101 ? -26.310 -7.067 36.017 1.00 98.06 101 THR A N 1
ATOM 775 C CA . THR A 1 101 ? -24.876 -6.791 36.044 1.00 98.06 101 THR A CA 1
ATOM 776 C C . THR A 1 101 ? -24.224 -7.666 37.096 1.00 98.06 101 THR A C 1
ATOM 778 O O . THR A 1 101 ? -24.754 -7.819 38.193 1.00 98.06 101 THR A O 1
ATOM 781 N N . MET A 1 102 ? -23.059 -8.212 36.771 1.00 98.38 102 MET A N 1
ATOM 782 C CA . MET A 1 102 ? -22.280 -9.017 37.692 1.00 98.38 102 MET A CA 1
ATOM 783 C C . MET A 1 102 ? -20.802 -8.666 37.585 1.00 98.38 102 MET A C 1
ATOM 785 O O . MET A 1 102 ? -20.254 -8.514 36.494 1.00 98.38 102 MET A O 1
ATOM 789 N N . ALA A 1 103 ? -20.162 -8.569 38.742 1.00 98.44 103 ALA A N 1
ATOM 790 C CA . ALA A 1 103 ? -18.720 -8.507 38.874 1.00 98.44 103 ALA A CA 1
ATOM 791 C C . ALA A 1 103 ? -18.272 -9.726 39.677 1.00 98.44 103 ALA A C 1
ATOM 793 O O . ALA A 1 103 ? -18.855 -10.030 40.717 1.00 98.44 103 ALA A O 1
ATOM 794 N N . VAL A 1 104 ? -17.252 -10.420 39.186 1.00 98.56 104 VAL A N 1
ATOM 795 C CA . VAL A 1 104 ? -16.631 -11.547 39.877 1.00 98.56 104 VAL A CA 1
ATOM 796 C C . VAL A 1 104 ? -15.160 -11.233 40.064 1.00 98.56 104 VAL A C 1
ATOM 798 O O . VAL A 1 104 ? -14.452 -10.998 39.085 1.00 98.56 104 VAL A O 1
ATOM 801 N N . TRP A 1 105 ? -14.719 -11.256 41.317 1.00 98.25 105 TRP A N 1
ATOM 802 C CA . TRP A 1 105 ? -13.313 -11.297 41.696 1.00 98.25 105 TRP A CA 1
ATOM 803 C C . TRP A 1 105 ? -12.958 -12.709 42.141 1.00 98.25 105 TRP A C 1
ATOM 805 O O . TRP A 1 105 ? -13.765 -13.383 42.782 1.00 98.25 105 TRP A O 1
ATOM 815 N N . TYR A 1 106 ? -11.758 -13.143 41.787 1.00 97.75 106 TYR A N 1
ATOM 816 C CA . TYR A 1 106 ? -11.164 -14.381 42.252 1.00 97.75 106 TYR A CA 1
ATOM 817 C C . TYR A 1 106 ? -9.701 -14.111 42.594 1.00 97.75 106 TYR A C 1
ATOM 819 O O . TYR A 1 106 ? -8.936 -13.668 41.733 1.00 97.75 106 TYR A O 1
ATOM 827 N N . GLY A 1 107 ? -9.335 -14.389 43.837 1.00 96.69 107 GLY A N 1
ATOM 828 C CA . GLY A 1 107 ? -8.012 -14.169 44.400 1.00 96.69 107 GLY A CA 1
ATOM 829 C C . GLY A 1 107 ? -7.939 -14.762 45.802 1.00 96.69 107 GLY A C 1
ATOM 830 O O . GLY A 1 107 ? -8.861 -15.456 46.240 1.00 96.69 107 GLY A O 1
ATOM 831 N N . TYR A 1 108 ? -6.839 -14.487 46.485 1.00 96.50 108 TYR A N 1
ATOM 832 C CA . TYR A 1 108 ? -6.598 -14.916 47.857 1.00 96.50 108 TYR A CA 1
ATOM 833 C C . TYR A 1 108 ? -6.699 -13.718 48.806 1.00 96.50 108 TYR A C 1
ATOM 835 O O . TYR A 1 108 ? -6.425 -12.584 48.417 1.00 96.50 108 TYR A O 1
ATOM 843 N N . ASP A 1 109 ? -7.082 -13.966 50.061 1.00 95.81 109 ASP A N 1
ATOM 844 C CA . ASP A 1 109 ? -7.118 -12.920 51.094 1.00 95.81 109 ASP A CA 1
ATOM 845 C C . ASP A 1 109 ? -5.712 -12.375 51.404 1.00 95.81 109 ASP A C 1
ATOM 847 O O . ASP A 1 109 ? -5.549 -11.205 51.749 1.00 95.81 109 ASP A O 1
ATOM 851 N N . GLN A 1 110 ? -4.693 -13.231 51.281 1.00 94.94 110 GLN A N 1
ATOM 852 C CA . GLN A 1 110 ? -3.283 -12.842 51.272 1.00 94.94 110 GLN A CA 1
ATOM 853 C C . GLN A 1 110 ? -2.805 -12.736 49.826 1.00 94.94 110 GLN A C 1
ATOM 855 O O . GLN A 1 110 ? -3.239 -13.512 48.984 1.00 94.94 110 GLN A O 1
ATOM 860 N N . VAL A 1 111 ? -1.918 -11.783 49.530 1.00 91.81 111 VAL A N 1
ATOM 861 C CA . VAL A 1 111 ? -1.447 -11.548 48.156 1.00 91.81 111 VAL A CA 1
ATOM 862 C C . VAL A 1 111 ? -0.636 -12.749 47.673 1.00 91.81 111 VAL A C 1
ATOM 864 O O . VAL A 1 111 ? 0.526 -12.915 48.038 1.00 91.81 111 VAL A O 1
ATOM 867 N N . GLU A 1 112 ? -1.264 -13.575 46.844 1.00 95.31 112 GLU A N 1
ATOM 868 C CA . GLU A 1 112 ? -0.686 -14.793 46.287 1.00 95.31 112 GLU A CA 1
ATOM 869 C C . GLU A 1 112 ? -1.089 -14.963 44.822 1.00 95.31 112 GLU A C 1
ATOM 871 O O . GLU A 1 112 ? -2.170 -14.556 44.393 1.00 95.31 112 GLU A O 1
ATOM 876 N N . GLU A 1 113 ? -0.198 -15.573 44.042 1.00 96.75 113 GLU A N 1
ATOM 877 C CA . GLU A 1 113 ? -0.408 -15.841 42.619 1.00 96.75 113 GLU A CA 1
ATOM 878 C C . GLU A 1 113 ? -1.581 -16.814 42.406 1.00 96.75 113 GLU A C 1
ATOM 880 O O . GLU A 1 113 ? -1.577 -17.948 42.897 1.00 96.75 113 GLU A O 1
ATOM 885 N N . VAL A 1 114 ? -2.565 -16.419 41.592 1.00 96.56 114 VAL A N 1
ATOM 886 C CA . VAL A 1 114 ? -3.675 -17.296 41.204 1.00 96.56 114 VAL A CA 1
ATOM 887 C C . VAL A 1 114 ? -3.238 -18.244 40.091 1.00 96.56 114 VAL A C 1
ATOM 889 O O . VAL A 1 114 ? -3.302 -17.923 38.899 1.00 96.56 114 VAL A O 1
ATOM 892 N N . LYS A 1 115 ? -2.870 -19.467 40.485 1.00 94.25 115 LYS A N 1
ATOM 893 C CA . LYS A 1 115 ? -2.521 -20.561 39.568 1.00 94.25 115 LYS A CA 1
ATOM 894 C C . LYS A 1 115 ? -3.748 -21.375 39.176 1.00 94.25 115 LYS A C 1
ATOM 896 O O . LYS A 1 115 ? -4.387 -22.011 40.008 1.00 94.25 115 LYS A O 1
ATOM 901 N N . PHE A 1 116 ? -4.039 -21.430 37.881 1.00 92.81 116 PHE A N 1
ATOM 902 C CA . PHE A 1 116 ? -5.088 -22.284 37.324 1.00 92.81 116 PHE A CA 1
ATOM 903 C C . PHE A 1 116 ? -4.683 -22.815 35.949 1.00 92.81 116 PHE A C 1
ATOM 905 O O . PHE A 1 116 ? -3.760 -22.316 35.308 1.00 92.81 116 PHE A O 1
ATOM 912 N N . ARG A 1 117 ? -5.386 -23.849 35.484 1.00 89.62 117 ARG A N 1
ATOM 913 C CA . ARG A 1 117 ? -5.226 -24.389 34.130 1.00 89.62 117 ARG A CA 1
ATOM 914 C C . ARG A 1 117 ? -6.440 -24.032 33.283 1.00 89.62 117 ARG A C 1
ATOM 916 O O . ARG A 1 117 ? -7.575 -24.226 33.709 1.00 89.62 117 ARG A O 1
ATOM 923 N N . GLY A 1 118 ? -6.198 -23.582 32.056 1.00 89.81 118 GLY A N 1
ATOM 924 C CA . GLY A 1 118 ? -7.251 -23.345 31.073 1.00 89.81 118 GLY A CA 1
ATOM 925 C C . GLY A 1 118 ? -7.932 -21.989 31.233 1.00 89.81 118 GLY A C 1
ATOM 926 O O . GLY A 1 118 ? -7.358 -20.963 30.882 1.00 89.81 118 GLY A O 1
ATOM 927 N N . VAL A 1 119 ? -9.188 -21.991 31.678 1.00 91.75 119 VAL A N 1
ATOM 928 C CA . VAL A 1 119 ? -10.071 -20.816 31.638 1.00 91.75 119 VAL A CA 1
ATOM 929 C C . VAL A 1 119 ? -9.970 -20.013 32.931 1.00 91.75 119 VAL A C 1
ATOM 931 O O . VAL A 1 119 ? -9.927 -20.592 34.010 1.00 91.75 119 VAL A O 1
ATOM 934 N N . ASN A 1 120 ? -9.977 -18.681 32.817 1.00 94.12 120 ASN A N 1
ATOM 935 C CA . ASN A 1 120 ? -9.949 -17.765 33.957 1.00 94.12 120 ASN A CA 1
ATOM 936 C C . ASN A 1 120 ? -11.051 -18.115 34.992 1.00 94.12 120 ASN A C 1
ATOM 938 O O . ASN A 1 120 ? -12.232 -18.096 34.622 1.00 94.12 120 ASN A O 1
ATOM 942 N N . PRO A 1 121 ? -10.707 -18.383 36.270 1.00 97.25 121 PRO A N 1
ATOM 943 C CA . PRO A 1 121 ? -11.659 -18.838 37.286 1.00 97.25 121 PRO A CA 1
ATOM 944 C C . PRO A 1 121 ? -12.787 -17.837 37.562 1.00 97.25 121 PRO A C 1
ATOM 946 O O . PRO A 1 121 ? -13.946 -18.241 37.683 1.00 97.25 121 PRO A O 1
ATOM 949 N N . SER A 1 122 ? -12.510 -16.526 37.566 1.00 97.94 122 SER A N 1
ATOM 950 C CA . SER A 1 122 ? -13.574 -15.519 37.717 1.00 97.94 122 SER A CA 1
ATOM 951 C C . SER A 1 122 ? -14.558 -15.561 36.546 1.00 97.94 122 SER A C 1
ATOM 953 O O . SER A 1 122 ? -15.768 -15.416 36.725 1.00 97.94 122 SER A O 1
ATOM 955 N N . GLY A 1 123 ? -14.054 -15.851 35.346 1.00 97.50 123 GLY A N 1
ATOM 956 C CA . GLY A 1 123 ? -14.872 -16.035 34.158 1.00 97.50 123 GLY A CA 1
ATOM 957 C C . GLY A 1 123 ? -15.713 -17.309 34.179 1.00 97.50 123 GLY A C 1
ATOM 958 O O . GLY A 1 123 ? -16.837 -17.299 33.676 1.00 97.50 123 GLY A O 1
ATOM 959 N N . GLN A 1 124 ? -15.212 -18.396 34.769 1.00 97.50 124 GLN A N 1
ATOM 960 C CA . GLN A 1 124 ? -15.975 -19.638 34.926 1.00 97.50 124 GLN A CA 1
ATOM 961 C C . GLN A 1 124 ? -17.173 -19.438 35.857 1.00 97.50 124 GLN A C 1
ATOM 963 O O . GLN A 1 124 ? -18.294 -19.791 35.487 1.00 97.50 124 GLN A O 1
ATOM 968 N N . ILE A 1 125 ? -16.952 -18.801 37.013 1.00 98.25 125 ILE A N 1
ATOM 969 C CA . ILE A 1 125 ? -18.021 -18.439 37.954 1.00 98.25 125 ILE A CA 1
ATOM 970 C C . ILE A 1 125 ? -19.033 -17.529 37.257 1.00 98.25 125 ILE A C 1
ATOM 972 O O . ILE A 1 125 ? -20.233 -17.803 37.279 1.00 98.25 125 ILE A O 1
ATOM 976 N N . PHE A 1 126 ? -18.550 -16.490 36.567 1.00 98.62 126 PHE A N 1
ATOM 977 C CA . PHE A 1 126 ? -19.422 -15.573 35.845 1.00 98.62 126 PHE A CA 1
ATOM 978 C C . PHE A 1 126 ? -20.274 -16.302 34.801 1.00 98.62 126 PHE A C 1
ATOM 980 O O . PHE A 1 126 ? -21.484 -16.095 34.719 1.00 98.62 126 PHE A O 1
ATOM 987 N N . SER A 1 127 ? -19.657 -17.184 34.012 1.00 98.19 127 SER A N 1
ATOM 988 C CA . SER A 1 127 ? -20.360 -17.944 32.986 1.00 98.19 127 SER A CA 1
ATOM 989 C C . SER A 1 127 ? -21.416 -18.867 33.582 1.00 98.19 127 SER A C 1
ATOM 991 O O . SER A 1 127 ? -22.482 -18.988 32.983 1.00 98.19 127 SER A O 1
ATOM 993 N N . ALA A 1 128 ? -21.116 -19.555 34.684 1.00 98.25 128 ALA A N 1
ATOM 994 C CA . ALA A 1 128 ? -22.051 -20.479 35.314 1.00 98.25 128 ALA A CA 1
ATOM 995 C C . ALA A 1 128 ? -23.280 -19.724 35.834 1.00 98.25 128 ALA A C 1
ATOM 997 O O . ALA A 1 128 ? -24.407 -20.064 35.478 1.00 98.25 128 ALA A O 1
ATOM 998 N N . VAL A 1 129 ? -23.054 -18.639 36.582 1.00 98.38 129 VAL A N 1
ATOM 999 C CA . VAL A 1 129 ? -24.132 -17.829 37.160 1.00 98.38 129 VAL A CA 1
ATOM 1000 C C . VAL A 1 129 ? -24.959 -17.149 36.071 1.00 98.38 129 VAL A C 1
ATOM 1002 O O . VAL A 1 129 ? -26.178 -17.292 36.075 1.00 98.38 129 VAL A O 1
ATOM 1005 N N . MET A 1 130 ? -24.335 -16.468 35.099 1.00 98.12 130 MET A N 1
ATOM 1006 C CA . MET A 1 130 ? -25.089 -15.800 34.029 1.00 98.12 130 MET A CA 1
ATOM 1007 C C . MET A 1 130 ? -25.910 -16.789 33.203 1.00 98.12 130 MET A C 1
ATOM 1009 O O . MET A 1 130 ? -27.039 -16.468 32.849 1.00 98.12 130 MET A O 1
ATOM 1013 N N . LYS A 1 131 ? -25.382 -17.979 32.890 1.00 97.50 131 LYS A N 1
ATOM 1014 C CA . LYS A 1 131 ? -26.146 -18.985 32.140 1.00 97.50 131 LYS A CA 1
ATOM 1015 C C . LYS A 1 131 ? -27.339 -19.492 32.944 1.00 97.50 131 LYS A C 1
ATOM 1017 O O . LYS A 1 131 ? -28.392 -19.670 32.350 1.00 97.50 131 LYS A O 1
ATOM 1022 N N . GLU A 1 132 ? -27.189 -19.682 34.255 1.00 97.69 132 GLU A N 1
ATOM 1023 C CA . GLU A 1 132 ? -28.274 -20.129 35.135 1.00 97.69 132 GLU A CA 1
ATOM 1024 C C . GLU A 1 132 ? -29.394 -19.091 35.238 1.00 97.69 132 GLU A C 1
ATOM 1026 O O . GLU A 1 132 ? -30.541 -19.382 34.909 1.00 97.69 132 GLU A O 1
ATOM 1031 N N . ILE A 1 133 ? -29.061 -17.853 35.615 1.00 96.94 133 ILE A N 1
ATOM 1032 C CA . ILE A 1 133 ? -30.067 -16.816 35.899 1.00 96.94 133 ILE A CA 1
ATOM 1033 C C . ILE A 1 133 ? -30.791 -16.299 34.644 1.00 96.94 133 ILE A C 1
ATOM 1035 O O . ILE A 1 133 ? -31.756 -15.553 34.764 1.00 96.94 133 ILE A O 1
ATOM 1039 N N . HIS A 1 134 ? -30.334 -16.673 33.443 1.00 97.19 134 HIS A N 1
ATOM 1040 C CA . HIS A 1 134 ? -30.950 -16.296 32.166 1.00 97.19 134 HIS A CA 1
ATOM 1041 C C . HIS A 1 134 ? -31.724 -17.438 31.481 1.00 97.19 134 HIS A C 1
ATOM 1043 O O . HIS A 1 134 ? -32.231 -17.215 30.379 1.00 97.19 134 HIS A O 1
ATOM 1049 N N . LYS A 1 135 ? -31.825 -18.643 32.075 1.00 95.12 135 LYS A N 1
ATOM 1050 C CA . LYS A 1 135 ? -32.491 -19.802 31.436 1.00 95.12 135 LYS A CA 1
ATOM 1051 C C . LYS A 1 135 ? -33.954 -19.536 31.084 1.00 95.12 135 LYS A C 1
ATOM 1053 O O . LYS A 1 135 ? -34.357 -19.799 29.955 1.00 95.12 135 LYS A O 1
ATOM 1058 N N . ASP A 1 136 ? -34.698 -18.965 32.027 1.00 93.50 136 ASP A N 1
ATOM 1059 C CA . ASP A 1 136 ? -36.157 -18.811 31.939 1.00 93.50 136 ASP A CA 1
ATOM 1060 C C . ASP A 1 136 ? -36.592 -17.358 31.701 1.00 93.50 136 ASP A C 1
ATOM 1062 O O . ASP A 1 136 ? -37.755 -16.997 31.882 1.00 93.50 136 ASP A O 1
ATOM 1066 N N . LEU A 1 137 ? -35.651 -16.497 31.307 1.00 95.06 137 LEU A N 1
ATOM 1067 C CA . LEU A 1 137 ? -35.923 -15.094 31.024 1.00 95.06 137 LEU A CA 1
ATOM 1068 C C . LEU A 1 137 ? -36.163 -14.856 29.535 1.00 95.06 137 LEU A C 1
ATOM 1070 O O . LEU A 1 137 ? -35.540 -15.469 28.665 1.00 95.06 137 LEU A O 1
ATOM 1074 N N . GLU A 1 138 ? -37.032 -13.891 29.239 1.00 93.00 138 GLU A N 1
ATOM 1075 C CA . GLU A 1 138 ? -37.220 -13.409 27.876 1.00 93.00 138 GLU A CA 1
ATOM 1076 C C . GLU A 1 138 ? -35.932 -12.748 27.371 1.00 93.00 138 GLU A C 1
ATOM 1078 O O . GLU A 1 138 ? -35.429 -11.790 27.964 1.00 93.00 138 GLU A O 1
ATOM 1083 N N . LYS A 1 139 ? -35.402 -13.288 26.269 1.00 93.56 139 LYS A N 1
ATOM 1084 C CA . LYS A 1 139 ? -34.143 -12.853 25.659 1.00 93.56 139 LYS A CA 1
ATOM 1085 C C . LYS A 1 139 ? -34.235 -11.401 25.215 1.00 93.56 139 LYS A C 1
ATOM 1087 O O . LYS A 1 139 ? -35.146 -11.027 24.483 1.00 93.56 139 LYS A O 1
ATOM 1092 N N . GLU A 1 140 ? -33.228 -10.613 25.577 1.00 91.44 140 GLU A N 1
ATOM 1093 C CA . GLU A 1 140 ? -33.165 -9.197 25.226 1.00 91.44 140 GLU A CA 1
ATOM 1094 C C . GLU A 1 140 ? -31.852 -8.838 24.520 1.00 91.44 140 GLU A C 1
ATOM 1096 O O . GLU A 1 140 ? -30.791 -9.421 24.772 1.00 91.44 140 GLU A O 1
ATOM 1101 N N . LYS A 1 141 ? -31.949 -7.862 23.614 1.00 94.94 141 LYS A N 1
ATOM 1102 C CA . LYS A 1 141 ? -30.845 -7.296 22.837 1.00 94.94 141 LYS A CA 1
ATOM 1103 C C . LYS A 1 141 ? -30.598 -5.848 23.240 1.00 94.94 141 LYS A C 1
ATOM 1105 O O . LYS A 1 141 ? -31.524 -5.153 23.665 1.00 94.94 141 LYS A O 1
ATOM 1110 N N . PHE A 1 142 ? -29.360 -5.383 23.111 1.00 96.69 142 PHE A N 1
ATOM 1111 C CA . PHE A 1 142 ? -29.046 -3.977 23.347 1.00 96.69 142 PHE A CA 1
ATOM 1112 C C . PHE A 1 142 ? -29.754 -3.120 22.297 1.00 96.69 142 PHE A C 1
ATOM 1114 O O . PHE A 1 142 ? -29.679 -3.395 21.101 1.00 96.69 142 PHE A O 1
ATOM 1121 N N . LYS A 1 143 ? -30.480 -2.096 22.750 1.00 95.69 143 LYS A N 1
ATOM 1122 C CA . LYS A 1 143 ? -31.226 -1.198 21.867 1.00 95.69 143 LYS A CA 1
ATOM 1123 C C . LYS A 1 143 ? -30.327 -0.044 21.450 1.00 95.69 143 LYS A C 1
ATOM 1125 O O . LYS A 1 143 ? -29.737 0.610 22.303 1.00 95.69 143 LYS A O 1
ATOM 1130 N N . GLU A 1 144 ? -30.242 0.199 20.147 1.00 97.31 144 GLU A N 1
ATOM 1131 C CA . GLU A 1 144 ? -29.538 1.359 19.607 1.00 97.31 144 GLU A CA 1
ATOM 1132 C C . GLU A 1 144 ? -30.314 2.646 19.938 1.00 97.31 144 GLU A C 1
ATOM 1134 O O . GLU A 1 144 ? -31.487 2.755 19.561 1.00 97.31 144 GLU A O 1
ATOM 1139 N N . PRO A 1 145 ? -29.712 3.618 20.648 1.00 97.44 145 PRO A N 1
ATOM 1140 C CA . PRO A 1 145 ? -30.357 4.893 20.919 1.00 97.44 145 PRO A CA 1
ATOM 1141 C C . PRO A 1 145 ? -30.339 5.792 19.675 1.00 97.44 145 PRO A C 1
ATOM 1143 O O . PRO A 1 145 ? -29.530 5.626 18.759 1.00 97.44 145 PRO A O 1
ATOM 1146 N N . LYS A 1 146 ? -31.206 6.811 19.657 1.00 97.88 146 LYS A N 1
ATOM 1147 C CA . LYS A 1 146 ? -31.152 7.867 18.631 1.00 97.88 146 LYS A CA 1
ATOM 1148 C C . LYS A 1 146 ? -29.803 8.592 18.683 1.00 97.88 146 LYS A C 1
ATOM 1150 O O . LYS A 1 146 ? -29.201 8.693 19.747 1.00 97.88 146 LYS A O 1
ATOM 1155 N N . GLY A 1 147 ? -29.348 9.144 17.561 1.00 97.50 147 GLY A N 1
ATOM 1156 C CA . GLY A 1 147 ? -28.082 9.889 17.503 1.00 97.50 147 GLY A CA 1
ATOM 1157 C C . GLY A 1 147 ? -26.834 9.000 17.459 1.00 97.50 147 GLY A C 1
ATOM 1158 O O . GLY A 1 147 ? -25.735 9.487 17.707 1.00 97.50 147 GLY A O 1
ATOM 1159 N N . ILE A 1 148 ? -26.977 7.707 17.154 1.00 98.38 148 ILE A N 1
ATOM 1160 C CA . ILE A 1 148 ? -25.870 6.890 16.650 1.00 98.38 148 ILE A CA 1
ATOM 1161 C C . ILE A 1 148 ? -25.775 7.093 15.139 1.00 98.38 148 ILE A C 1
ATOM 1163 O O . ILE A 1 148 ? -26.766 6.991 14.417 1.00 98.38 148 ILE A O 1
ATOM 1167 N N . VAL A 1 149 ? -24.571 7.390 14.659 1.00 98.00 149 VAL A N 1
ATOM 1168 C CA . VAL A 1 149 ? -24.268 7.561 13.235 1.00 98.00 149 VAL A CA 1
ATOM 1169 C C . VAL A 1 149 ? -23.137 6.626 12.829 1.00 98.00 149 VAL A C 1
ATOM 1171 O O . VAL A 1 149 ? -22.314 6.239 13.654 1.00 98.00 149 VAL A O 1
ATOM 1174 N N . LYS A 1 150 ? -23.079 6.261 11.547 1.00 97.69 150 LYS A N 1
ATOM 1175 C CA . LYS A 1 150 ? -22.004 5.432 10.988 1.00 97.69 150 LYS A CA 1
ATOM 1176 C C . LYS A 1 150 ? -21.108 6.265 10.089 1.00 97.69 150 LYS A C 1
ATOM 1178 O O . LYS A 1 150 ? -21.600 7.054 9.285 1.00 97.69 150 LYS A O 1
ATOM 1183 N N . ALA A 1 151 ? -19.804 6.046 10.183 1.00 97.62 151 ALA A N 1
ATOM 1184 C CA . ALA A 1 151 ? -18.834 6.637 9.274 1.00 97.62 151 ALA A CA 1
ATOM 1185 C C . ALA A 1 151 ? -17.787 5.603 8.864 1.00 97.62 151 ALA A C 1
ATOM 1187 O O . ALA A 1 151 ? -17.422 4.720 9.637 1.00 97.62 151 ALA A O 1
ATOM 1188 N N . ASN A 1 152 ? -17.292 5.728 7.634 1.00 98.12 152 ASN A N 1
ATOM 1189 C CA . ASN A 1 152 ? -16.111 4.989 7.217 1.00 98.12 152 ASN A CA 1
ATOM 1190 C C . ASN A 1 152 ? -14.876 5.665 7.806 1.00 98.12 152 ASN A C 1
ATOM 1192 O O . ASN A 1 152 ? -14.712 6.877 7.666 1.00 98.12 152 ASN A O 1
ATOM 1196 N N . ILE A 1 153 ? -14.000 4.876 8.418 1.00 98.00 153 ILE A N 1
ATOM 1197 C CA . ILE A 1 153 ? -12.742 5.333 9.001 1.00 98.00 153 ILE A CA 1
ATOM 1198 C C . ILE A 1 153 ? -11.561 4.488 8.532 1.00 98.00 153 ILE A C 1
ATOM 1200 O O . ILE A 1 153 ? -11.694 3.338 8.109 1.00 98.00 153 ILE A O 1
ATOM 1204 N N . CYS A 1 154 ? -10.381 5.090 8.603 1.00 97.31 154 CYS A N 1
ATOM 1205 C CA . CYS A 1 154 ? -9.113 4.407 8.428 1.00 97.31 154 CYS A CA 1
ATOM 1206 C C . CYS A 1 154 ? -8.808 3.520 9.648 1.00 97.31 154 CYS A C 1
ATOM 1208 O O . CYS A 1 154 ? -8.755 4.027 10.770 1.00 97.31 154 CYS A O 1
ATOM 1210 N N . LYS A 1 155 ? -8.537 2.229 9.416 1.00 94.75 155 LYS A N 1
ATOM 1211 C CA . LYS A 1 155 ? -8.161 1.226 10.433 1.00 94.75 155 LYS A CA 1
ATOM 1212 C C . LYS A 1 155 ? -6.945 1.636 11.257 1.00 94.75 155 LYS A C 1
ATOM 1214 O O . LYS A 1 155 ? -6.895 1.346 12.442 1.00 94.75 155 LYS A O 1
ATOM 1219 N N . ASP A 1 156 ? -5.983 2.307 10.632 1.00 92.56 156 ASP A N 1
ATOM 1220 C CA . ASP A 1 156 ? -4.703 2.628 11.268 1.00 92.56 156 ASP A CA 1
ATOM 1221 C C . ASP A 1 156 ? -4.714 3.986 11.975 1.00 92.56 156 ASP A C 1
ATOM 1223 O O . ASP A 1 156 ? -4.064 4.158 12.998 1.00 92.56 156 ASP A O 1
ATOM 1227 N N . SER A 1 157 ? -5.433 4.975 11.433 1.00 93.81 157 SER A N 1
ATOM 1228 C CA . SER A 1 157 ? -5.394 6.340 11.974 1.00 93.81 157 SER A CA 1
ATOM 1229 C C . SER A 1 157 ? -6.628 6.740 12.777 1.00 93.81 157 SER A C 1
ATOM 1231 O O . SER A 1 157 ? -6.606 7.809 13.376 1.00 93.81 157 SER A O 1
ATOM 1233 N N . GLY A 1 158 ? -7.729 5.980 12.709 1.00 95.00 158 GLY A N 1
ATOM 1234 C CA . GLY A 1 158 ? -9.011 6.353 13.326 1.00 95.00 158 GLY A CA 1
ATOM 1235 C C . GLY A 1 158 ? -9.631 7.644 12.768 1.00 95.00 158 GLY A C 1
ATOM 1236 O O . GLY A 1 158 ? -10.492 8.243 13.398 1.00 95.00 158 GLY A O 1
ATOM 1237 N N . LYS A 1 159 ? -9.170 8.102 11.596 1.00 97.06 159 LYS A N 1
ATOM 1238 C CA . LYS A 1 159 ? -9.589 9.350 10.925 1.00 97.06 159 LYS A CA 1
ATOM 1239 C C . LYS A 1 159 ? -10.380 9.036 9.655 1.00 97.06 159 LYS A C 1
ATOM 1241 O O . LYS A 1 159 ? -10.392 7.882 9.219 1.00 97.06 159 LYS A O 1
ATOM 1246 N N . LEU A 1 160 ? -10.982 10.049 9.024 1.00 97.88 160 LEU A N 1
ATOM 1247 C CA . LEU A 1 160 ? -11.678 9.861 7.748 1.00 97.88 160 LEU A CA 1
ATOM 1248 C C . LEU A 1 160 ? -10.708 9.309 6.690 1.00 97.88 160 LEU A C 1
ATOM 1250 O O . LEU A 1 160 ? -9.593 9.822 6.553 1.00 97.88 160 LEU A O 1
ATOM 1254 N N . PRO A 1 161 ? -11.084 8.262 5.944 1.00 97.81 161 PRO A N 1
ATOM 1255 C CA . PRO A 1 161 ? -10.190 7.611 5.007 1.00 97.81 161 PRO A CA 1
ATOM 1256 C C . PRO A 1 161 ? -9.948 8.495 3.783 1.00 97.81 161 PRO A C 1
ATOM 1258 O O . PRO A 1 161 ? -10.770 9.330 3.403 1.00 97.81 161 PRO A O 1
ATOM 1261 N N . THR A 1 162 ? -8.807 8.278 3.142 1.00 97.44 162 THR A N 1
ATOM 1262 C CA . THR A 1 162 ? -8.507 8.785 1.800 1.00 97.44 162 THR A CA 1
ATOM 1263 C C . THR A 1 162 ? -8.496 7.620 0.811 1.00 97.44 162 THR A C 1
ATOM 1265 O O . THR A 1 162 ? -8.576 6.455 1.209 1.00 97.44 162 THR A O 1
ATOM 1268 N N . ASP A 1 163 ? -8.363 7.909 -0.484 1.00 96.88 163 ASP A N 1
ATOM 1269 C CA . ASP A 1 163 ? -8.158 6.881 -1.512 1.00 96.88 163 ASP A CA 1
ATOM 1270 C C . ASP A 1 163 ? -6.911 6.023 -1.227 1.00 96.88 163 ASP A C 1
ATOM 1272 O O . ASP A 1 163 ? -6.889 4.828 -1.525 1.00 96.88 163 ASP A O 1
ATOM 1276 N N . LEU A 1 164 ? -5.901 6.610 -0.577 1.00 97.06 164 LEU A N 1
ATOM 1277 C CA . LEU A 1 164 ? -4.681 5.921 -0.162 1.00 97.06 164 LEU A CA 1
ATOM 1278 C C . LEU A 1 164 ? -4.959 4.807 0.854 1.00 97.06 164 LEU A C 1
ATOM 1280 O O . LEU A 1 164 ? -4.325 3.762 0.777 1.00 97.06 164 LEU A O 1
ATOM 1284 N N . CYS A 1 165 ? -5.931 4.975 1.756 1.00 96.75 165 CYS A N 1
ATOM 1285 C CA . CYS A 1 165 ? -6.316 3.923 2.706 1.00 96.75 165 CYS A CA 1
ATOM 1286 C C . CYS A 1 165 ? -6.871 2.683 1.992 1.00 96.75 165 CYS A C 1
ATOM 1288 O O . CYS A 1 165 ? -6.619 1.553 2.405 1.00 96.75 165 CYS A O 1
ATOM 1290 N N . SER A 1 166 ? -7.625 2.880 0.910 1.00 96.56 166 SER A N 1
ATOM 1291 C CA . SER A 1 166 ? -8.170 1.779 0.105 1.00 96.56 166 SER A CA 1
ATOM 1292 C C . SER A 1 166 ? -7.107 1.101 -0.762 1.00 96.56 166 SER A C 1
ATOM 1294 O O . SER A 1 166 ? -7.254 -0.069 -1.100 1.00 96.56 166 SER A O 1
ATOM 1296 N N . ARG A 1 167 ? -6.041 1.829 -1.110 1.00 95.38 167 ARG A N 1
ATOM 1297 C CA . ARG A 1 167 ? -4.919 1.375 -1.948 1.00 95.38 167 ARG A CA 1
ATOM 1298 C C . ARG A 1 167 ? -3.698 0.919 -1.141 1.00 95.38 167 ARG A C 1
ATOM 1300 O O . ARG A 1 167 ? -2.627 0.742 -1.720 1.00 95.38 167 ARG A O 1
ATOM 1307 N N . ASP A 1 168 ? -3.832 0.775 0.174 1.00 94.94 168 ASP A N 1
ATOM 1308 C CA .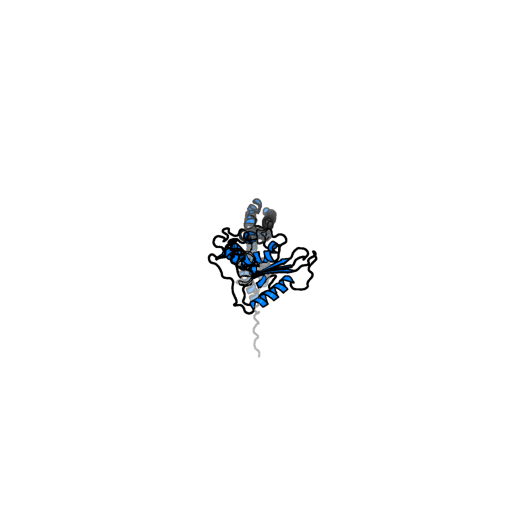 ASP A 1 168 ? -2.754 0.283 1.029 1.00 94.94 168 ASP A CA 1
ATOM 1309 C C . ASP A 1 168 ? -2.324 -1.135 0.588 1.00 94.94 168 ASP A C 1
ATOM 1311 O O . ASP A 1 168 ? -3.181 -1.978 0.295 1.00 94.94 168 ASP A O 1
ATOM 1315 N N . PRO A 1 169 ? -1.012 -1.423 0.538 1.00 92.06 169 PRO A N 1
ATOM 1316 C CA . PRO A 1 169 ? -0.487 -2.714 0.087 1.00 92.06 169 PRO A CA 1
ATOM 1317 C C . PRO A 1 169 ? -0.888 -3.917 0.961 1.00 92.06 169 PRO A C 1
ATOM 1319 O O . PRO A 1 169 ? -0.788 -5.052 0.502 1.00 92.06 169 PRO A O 1
ATOM 1322 N N . ARG A 1 170 ? -1.364 -3.700 2.194 1.00 91.12 170 ARG A N 1
ATOM 1323 C CA . ARG A 1 170 ? -1.903 -4.729 3.105 1.00 91.12 170 ARG A CA 1
ATOM 1324 C C . ARG A 1 170 ? -3.374 -5.064 2.823 1.00 91.12 170 ARG A C 1
ATOM 1326 O O . ARG A 1 170 ? -3.970 -5.858 3.549 1.00 91.12 170 ARG A O 1
ATOM 1333 N N . GLY A 1 171 ? -3.975 -4.441 1.808 1.00 92.75 171 GLY A N 1
ATOM 1334 C CA . GLY A 1 171 ? -5.404 -4.503 1.515 1.00 92.75 171 GLY A CA 1
ATOM 1335 C C . GLY A 1 171 ? -6.182 -3.350 2.153 1.00 92.75 171 GLY A C 1
ATOM 1336 O O . GLY A 1 171 ? -5.699 -2.676 3.061 1.00 92.75 171 GLY A O 1
ATOM 1337 N N . GLY A 1 172 ? -7.409 -3.124 1.672 1.00 94.25 172 GLY A N 1
ATOM 1338 C CA . GLY A 1 172 ? -8.232 -1.968 2.040 1.00 94.25 172 GLY A CA 1
ATOM 1339 C C . GLY A 1 172 ? -8.309 -1.712 3.552 1.00 94.25 172 GLY A C 1
ATOM 1340 O O . GLY A 1 172 ? -8.856 -2.507 4.331 1.00 94.25 172 GLY A O 1
ATOM 1341 N N . ARG A 1 173 ? -7.788 -0.555 3.974 1.00 95.88 173 ARG A N 1
ATOM 1342 C CA . ARG A 1 173 ? -7.718 -0.119 5.379 1.00 95.88 173 ARG A CA 1
ATOM 1343 C C . ARG A 1 173 ? -8.910 0.730 5.799 1.00 95.88 173 ARG A C 1
ATOM 1345 O O . ARG A 1 173 ? -8.799 1.546 6.705 1.00 95.88 173 ARG A O 1
ATOM 1352 N N . VAL A 1 174 ? -10.055 0.543 5.153 1.00 97.81 174 VAL A N 1
ATOM 1353 C CA . VAL A 1 174 ? -11.294 1.268 5.450 1.00 97.81 174 VAL A CA 1
ATOM 1354 C C . VAL A 1 174 ? -12.301 0.311 6.074 1.00 97.81 174 VAL A C 1
ATOM 1356 O O . VAL A 1 174 ? -12.438 -0.823 5.614 1.00 97.81 174 VAL A O 1
ATOM 1359 N N . TYR A 1 175 ? -12.978 0.744 7.133 1.00 96.81 175 TYR A N 1
ATOM 1360 C CA . TYR A 1 175 ? -14.109 0.025 7.719 1.00 96.81 175 TYR A CA 1
ATOM 1361 C C . TYR A 1 175 ? -15.157 1.005 8.246 1.00 96.81 175 TYR A C 1
ATOM 1363 O O . TYR A 1 175 ? -14.845 2.172 8.484 1.00 96.81 175 TYR A O 1
ATOM 1371 N N . SER A 1 176 ? -16.395 0.534 8.383 1.00 97.12 176 SER A N 1
ATOM 1372 C CA . SER A 1 176 ? -17.485 1.314 8.966 1.00 97.12 176 SER A CA 1
ATOM 1373 C C . SER A 1 176 ? -17.484 1.145 10.482 1.00 97.12 176 SER A C 1
ATOM 1375 O O . SER A 1 176 ? -17.440 0.017 10.964 1.00 97.12 176 SER A O 1
ATOM 1377 N N . GLU A 1 177 ? -17.562 2.262 11.199 1.00 96.31 177 GLU A N 1
ATOM 1378 C CA . GLU A 1 177 ? -17.631 2.323 12.660 1.00 96.31 177 GLU A CA 1
ATOM 1379 C C . GLU A 1 177 ? -18.809 3.209 13.104 1.00 96.31 177 GLU A C 1
ATOM 1381 O O . GLU A 1 177 ? -19.247 4.091 12.351 1.00 96.31 177 GLU A O 1
ATOM 1386 N N . ILE A 1 178 ? -19.337 2.955 14.305 1.00 97.31 178 ILE A N 1
ATOM 1387 C CA . ILE A 1 178 ? -20.396 3.746 14.940 1.00 97.31 178 ILE A CA 1
ATOM 1388 C C . ILE A 1 178 ? -19.825 4.882 15.799 1.00 97.31 178 ILE A C 1
ATOM 1390 O O . ILE A 1 178 ? -18.821 4.738 16.490 1.00 97.31 178 ILE A O 1
ATOM 1394 N N . PHE A 1 179 ? -20.511 6.021 15.792 1.00 98.06 179 PHE A N 1
ATOM 1395 C CA . PHE A 1 179 ? -20.157 7.215 16.552 1.00 98.06 179 PHE A CA 1
ATOM 1396 C C . PHE A 1 179 ? -21.401 7.820 17.190 1.00 98.06 179 PHE A C 1
ATOM 1398 O O . PHE A 1 179 ? -22.511 7.689 16.671 1.00 98.06 179 PHE A O 1
ATOM 1405 N N . ALA A 1 180 ? -21.201 8.541 18.289 1.00 97.88 180 ALA A N 1
ATOM 1406 C CA . ALA A 1 180 ? -22.205 9.473 18.765 1.00 97.88 180 ALA A CA 1
ATOM 1407 C C . ALA A 1 180 ? -22.286 10.641 17.770 1.00 97.88 180 ALA A C 1
ATOM 1409 O O . ALA A 1 180 ? -21.273 11.097 17.232 1.00 97.88 180 ALA A O 1
ATOM 1410 N N . GLU A 1 181 ? -23.489 11.125 17.492 1.00 96.62 181 GLU A N 1
ATOM 1411 C CA . GLU A 1 181 ? -23.690 12.246 16.584 1.00 96.62 181 GLU A CA 1
ATOM 1412 C C . GLU A 1 181 ? -22.834 13.452 17.009 1.00 96.62 181 GLU A C 1
ATOM 1414 O O . GLU A 1 181 ? -22.734 13.799 18.186 1.00 96.62 181 GLU A O 1
ATOM 1419 N N . GLY A 1 182 ? -22.147 14.058 16.040 1.00 96.00 182 GLY A N 1
ATOM 1420 C CA . GLY A 1 182 ? -21.215 15.161 16.282 1.00 96.00 182 GLY A CA 1
ATOM 1421 C C . GLY A 1 182 ? -19.795 14.759 16.707 1.00 96.00 182 GLY A C 1
ATOM 1422 O O . GLY A 1 182 ? -18.928 15.633 16.720 1.00 96.00 182 GLY A O 1
ATOM 1423 N N . THR A 1 183 ? -19.512 13.477 16.984 1.00 96.62 183 THR A N 1
ATOM 1424 C CA . THR A 1 183 ? -18.163 13.008 17.382 1.00 96.62 183 THR A CA 1
ATOM 1425 C C . THR A 1 183 ? -17.383 12.301 16.274 1.00 96.62 183 THR A C 1
ATOM 1427 O O . THR A 1 183 ? -16.232 11.916 16.481 1.00 96.62 183 THR A O 1
ATOM 1430 N N . VAL A 1 184 ? -17.969 12.171 15.079 1.00 97.00 184 VAL A N 1
ATOM 1431 C CA . VAL A 1 184 ? -17.281 11.626 13.900 1.00 97.00 184 VAL A CA 1
ATOM 1432 C C . VAL A 1 184 ? -15.988 12.423 13.635 1.00 97.00 184 VAL A C 1
ATOM 1434 O O . VAL A 1 184 ? -16.033 13.660 13.613 1.00 97.00 184 VAL A O 1
ATOM 1437 N N . PRO A 1 185 ? -14.839 11.754 13.406 1.00 96.69 185 PRO A N 1
ATOM 1438 C CA . PRO A 1 185 ? -13.589 12.421 13.064 1.00 96.69 185 PRO A CA 1
ATOM 1439 C C . PRO A 1 185 ? -13.757 13.361 11.869 1.00 96.69 185 PRO A C 1
ATOM 1441 O O . PRO A 1 185 ? -14.401 13.014 10.883 1.00 96.69 185 PRO A O 1
ATOM 1444 N N . LYS A 1 186 ? -13.153 14.550 11.942 1.00 96.56 186 LYS A N 1
ATOM 1445 C CA . LYS A 1 186 ? -13.209 15.556 10.862 1.00 96.56 186 LYS A CA 1
ATOM 1446 C C . LYS A 1 186 ? -11.958 15.557 9.989 1.00 96.56 186 LYS A C 1
ATOM 1448 O O . LYS A 1 186 ? -12.022 15.858 8.800 1.00 96.56 186 LYS A O 1
ATOM 1453 N N . ASP A 1 187 ? -10.823 15.202 10.578 1.00 97.81 187 ASP A N 1
ATOM 1454 C CA . ASP A 1 187 ? -9.559 15.127 9.863 1.00 97.81 187 ASP A CA 1
ATOM 1455 C C . ASP A 1 187 ? -9.532 13.935 8.911 1.00 97.81 187 ASP A C 1
ATOM 1457 O O . ASP A 1 187 ? -10.042 12.853 9.218 1.00 97.81 187 ASP A O 1
ATOM 1461 N N . LYS A 1 188 ? -8.838 14.109 7.786 1.00 97.44 188 LYS A N 1
ATOM 1462 C CA . LYS A 1 188 ? -8.488 13.011 6.885 1.00 97.44 188 LYS A CA 1
ATOM 1463 C C . LYS A 1 188 ? -7.259 12.255 7.387 1.00 97.44 188 LYS A C 1
ATOM 1465 O O . LYS A 1 188 ? -6.416 12.790 8.109 1.00 97.44 188 LYS A O 1
ATOM 1470 N N . CYS A 1 189 ? -7.146 10.998 6.980 1.00 96.12 189 CYS A N 1
ATOM 1471 C CA . CYS A 1 189 ? -5.994 10.159 7.259 1.00 96.12 189 CYS A CA 1
ATOM 1472 C C . CYS A 1 189 ? -4.712 10.789 6.697 1.00 96.12 189 CYS A C 1
ATOM 1474 O O . CYS A 1 189 ? -4.620 11.083 5.508 1.00 96.12 189 CYS A O 1
ATOM 1476 N N . SER A 1 190 ? -3.710 10.939 7.563 1.00 94.25 190 SER A N 1
ATOM 1477 C CA . SER A 1 190 ? -2.347 11.360 7.215 1.00 94.25 190 SER A CA 1
ATOM 1478 C C . SER A 1 190 ? -1.313 10.241 7.391 1.00 94.25 190 SER A C 1
ATOM 1480 O O . SER A 1 190 ? -0.117 10.469 7.212 1.00 94.25 190 SER A O 1
ATOM 1482 N N . THR A 1 191 ? -1.762 9.052 7.805 1.00 93.19 191 THR A N 1
ATOM 1483 C CA . THR A 1 191 ? -0.917 7.871 8.018 1.00 93.19 191 THR A CA 1
ATOM 1484 C C . THR A 1 191 ? -0.558 7.207 6.695 1.00 93.19 191 THR A C 1
ATOM 1486 O O . THR A 1 191 ? 0.583 6.796 6.527 1.00 93.19 191 THR A O 1
ATOM 1489 N N . HIS A 1 192 ? -1.488 7.153 5.741 1.00 95.19 192 HIS A N 1
ATOM 1490 C CA . HIS A 1 192 ? -1.238 6.624 4.402 1.00 95.19 192 HIS A CA 1
ATOM 1491 C C . HIS A 1 192 ? -0.785 7.753 3.480 1.00 95.19 192 HIS A C 1
ATOM 1493 O O . HIS A 1 192 ? -1.469 8.770 3.362 1.00 95.19 192 HIS A O 1
ATOM 1499 N N . ILE A 1 193 ? 0.362 7.580 2.832 1.00 95.00 193 ILE A N 1
ATOM 1500 C CA . ILE A 1 193 ? 0.976 8.574 1.950 1.00 95.00 193 ILE A CA 1
ATOM 1501 C C . ILE A 1 193 ? 1.304 7.960 0.594 1.00 95.00 193 ILE A C 1
ATOM 1503 O O . ILE A 1 193 ? 1.570 6.766 0.488 1.00 95.00 193 ILE A O 1
ATOM 1507 N N . SER A 1 194 ? 1.307 8.787 -0.449 1.00 95.75 194 SER A N 1
ATOM 1508 C CA . SER A 1 194 ? 1.813 8.404 -1.765 1.00 95.75 194 SER A CA 1
ATOM 1509 C C . SER A 1 194 ? 3.159 9.071 -1.997 1.00 95.75 194 SER A C 1
ATOM 1511 O O . SER A 1 194 ? 3.238 10.302 -2.032 1.00 95.75 194 SER A O 1
ATOM 1513 N N . VAL A 1 195 ? 4.202 8.267 -2.185 1.00 95.56 195 VAL A N 1
ATOM 1514 C CA . VAL A 1 195 ? 5.533 8.766 -2.546 1.00 95.56 195 VAL A CA 1
ATOM 1515 C C . VAL A 1 195 ? 5.951 8.239 -3.910 1.00 95.56 195 VAL A C 1
ATOM 1517 O O . VAL A 1 195 ? 5.541 7.156 -4.333 1.00 95.56 195 VAL A O 1
ATOM 1520 N N . GLU A 1 196 ? 6.732 9.050 -4.613 1.00 97.44 196 GLU A N 1
ATOM 1521 C CA . GLU A 1 196 ? 7.316 8.692 -5.898 1.00 97.44 196 GLU A CA 1
ATOM 1522 C C . GLU A 1 196 ? 8.636 7.953 -5.666 1.00 97.44 196 GLU A C 1
ATOM 1524 O O . GLU A 1 196 ? 9.550 8.461 -5.013 1.00 97.44 196 GLU A O 1
ATOM 1529 N N . VAL A 1 197 ? 8.720 6.732 -6.178 1.00 97.25 197 VAL A N 1
ATOM 1530 C CA . VAL A 1 197 ? 9.854 5.829 -5.999 1.00 97.25 197 VAL A CA 1
ATOM 1531 C C . VAL A 1 197 ? 10.438 5.423 -7.342 1.00 97.25 197 VAL A C 1
ATOM 1533 O O . VAL A 1 197 ? 9.767 5.443 -8.374 1.00 97.25 197 VAL A O 1
ATOM 1536 N N . CYS A 1 198 ? 11.714 5.062 -7.317 1.00 97.50 198 CYS A N 1
ATOM 1537 C CA . CYS A 1 198 ? 12.407 4.479 -8.449 1.00 97.50 198 CYS A CA 1
ATOM 1538 C C . CYS A 1 198 ? 12.072 2.986 -8.551 1.00 97.50 198 CYS A C 1
ATOM 1540 O O . CYS A 1 198 ? 12.309 2.231 -7.608 1.00 97.50 198 CYS A O 1
ATO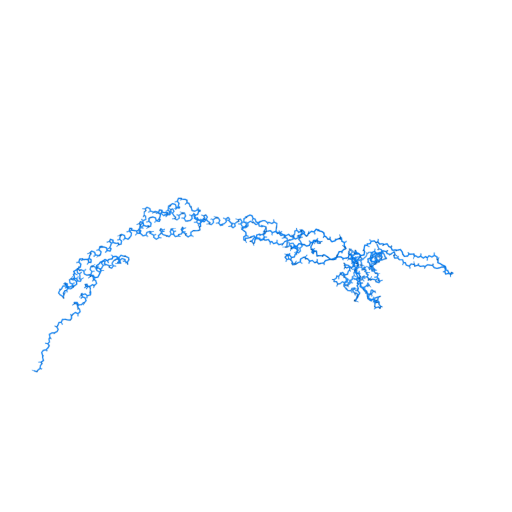M 1542 N N . LYS A 1 199 ? 11.603 2.541 -9.717 1.00 96.56 199 LYS A N 1
ATOM 1543 C CA . LYS A 1 199 ? 11.307 1.132 -10.021 1.00 96.56 199 LYS A CA 1
ATOM 1544 C C . LYS A 1 199 ? 12.530 0.222 -9.908 1.00 96.56 199 LYS A C 1
ATOM 1546 O O . LYS A 1 199 ? 12.379 -0.957 -9.616 1.00 96.56 199 LYS A O 1
ATOM 1551 N N . ILE A 1 200 ? 13.726 0.769 -10.133 1.00 94.44 200 ILE A N 1
ATOM 1552 C CA . ILE A 1 200 ? 14.986 0.013 -10.150 1.00 94.44 200 ILE A CA 1
ATOM 1553 C C . ILE A 1 200 ? 15.506 -0.211 -8.733 1.00 94.44 200 ILE A C 1
ATOM 1555 O O . ILE A 1 200 ? 15.809 -1.335 -8.351 1.00 94.44 200 ILE A O 1
ATOM 1559 N N . SER A 1 201 ? 15.614 0.861 -7.943 1.00 95.62 201 SER A N 1
ATOM 1560 C CA . SER A 1 201 ? 16.217 0.785 -6.608 1.00 95.62 201 SER A CA 1
ATOM 1561 C C . SER A 1 201 ? 15.205 0.546 -5.490 1.00 95.62 201 SER A C 1
ATOM 1563 O O . SER A 1 201 ? 15.605 0.199 -4.384 1.00 95.62 201 SER A O 1
ATOM 1565 N N . GLY A 1 202 ? 13.912 0.787 -5.731 1.00 93.88 202 GLY A N 1
ATOM 1566 C CA . GLY A 1 202 ? 12.872 0.788 -4.696 1.00 93.88 202 GLY A CA 1
ATOM 1567 C C . GLY A 1 202 ? 12.959 1.962 -3.710 1.00 93.88 202 GLY A C 1
ATOM 1568 O O . GLY A 1 202 ? 12.133 2.056 -2.805 1.00 93.88 202 GLY A O 1
ATOM 1569 N N . LEU A 1 203 ? 13.940 2.856 -3.878 1.00 96.06 203 LEU A N 1
ATOM 1570 C CA . LEU A 1 203 ? 14.154 4.055 -3.066 1.00 96.06 203 LEU A CA 1
ATOM 1571 C C . LEU A 1 203 ? 13.375 5.253 -3.623 1.00 96.06 203 LEU A C 1
ATOM 1573 O O . LEU A 1 203 ? 12.821 5.182 -4.721 1.00 96.06 203 LEU A O 1
ATOM 1577 N N . LEU A 1 204 ? 13.362 6.376 -2.897 1.00 97.00 204 LEU A N 1
ATOM 1578 C CA . LEU A 1 204 ? 12.762 7.619 -3.386 1.00 97.00 204 LEU A CA 1
ATOM 1579 C C . LEU A 1 204 ? 13.376 8.009 -4.735 1.00 97.00 204 LEU A C 1
ATOM 1581 O O . LEU A 1 204 ? 14.598 7.946 -4.921 1.00 97.00 204 LEU A O 1
ATOM 1585 N N . ALA A 1 205 ? 12.525 8.385 -5.690 1.00 97.31 205 ALA A N 1
ATOM 1586 C CA . ALA A 1 205 ? 12.983 8.786 -7.012 1.00 97.31 205 ALA A CA 1
ATOM 1587 C C . ALA A 1 205 ? 13.867 10.038 -6.909 1.00 97.31 205 ALA A C 1
ATOM 1589 O O . ALA A 1 205 ? 13.534 10.992 -6.208 1.00 97.31 205 ALA A O 1
ATOM 1590 N N . SER A 1 206 ? 14.996 10.033 -7.616 1.00 96.62 206 SER A N 1
ATOM 1591 C CA . SER A 1 206 ? 15.868 11.203 -7.737 1.00 96.62 206 SER A CA 1
ATOM 1592 C C . SER A 1 206 ? 15.614 11.941 -9.050 1.00 96.62 206 SER A C 1
ATOM 1594 O O . SER A 1 206 ? 14.871 11.477 -9.921 1.00 96.62 206 SER A O 1
ATOM 1596 N N . GLU A 1 207 ? 16.269 13.087 -9.222 1.00 96.00 207 GLU A N 1
ATOM 1597 C CA . GLU A 1 207 ? 16.293 13.815 -10.498 1.00 96.00 207 GLU A CA 1
ATOM 1598 C C . GLU A 1 207 ? 16.916 12.998 -11.645 1.00 96.00 207 GLU A C 1
ATOM 1600 O O . GLU A 1 207 ? 16.613 13.237 -12.808 1.00 96.00 207 GLU A O 1
ATOM 1605 N N . PHE A 1 208 ? 17.746 11.996 -11.326 1.00 96.06 208 PHE A N 1
ATOM 1606 C CA . PHE A 1 208 ? 18.405 11.136 -12.314 1.00 96.06 208 PHE A CA 1
ATOM 1607 C C . PHE A 1 208 ? 17.525 9.979 -12.801 1.00 96.06 208 PHE A C 1
ATOM 1609 O O . PHE A 1 208 ? 17.890 9.306 -13.768 1.00 96.06 208 PHE A O 1
ATOM 1616 N N . CYS A 1 209 ? 16.405 9.711 -12.125 1.00 96.44 209 CYS A N 1
ATOM 1617 C CA . CYS A 1 209 ? 15.430 8.717 -12.559 1.00 96.44 209 CYS A CA 1
ATOM 1618 C C . CYS A 1 209 ? 14.661 9.258 -13.769 1.00 96.44 209 CYS A C 1
ATOM 1620 O O . CYS A 1 209 ? 14.080 10.342 -13.695 1.00 96.44 209 CYS A O 1
ATOM 1622 N N . ALA A 1 210 ? 14.626 8.501 -14.866 1.00 95.56 210 ALA A N 1
ATOM 1623 C CA . ALA A 1 210 ? 13.801 8.850 -16.017 1.00 95.56 210 ALA A CA 1
ATOM 1624 C C . ALA A 1 210 ? 12.307 8.655 -15.679 1.00 95.56 210 ALA A C 1
ATOM 1626 O O . ALA A 1 210 ? 12.003 7.852 -14.794 1.00 95.56 210 ALA A O 1
ATOM 1627 N N . PRO A 1 211 ? 11.363 9.368 -16.323 1.00 96.31 211 PRO A N 1
ATOM 1628 C CA . PRO A 1 211 ? 9.930 9.241 -16.031 1.00 96.31 211 PRO A CA 1
ATOM 1629 C C . PRO A 1 211 ? 9.412 7.795 -16.055 1.00 96.31 211 PRO A C 1
ATOM 1631 O O . PRO A 1 211 ? 8.621 7.406 -15.200 1.00 96.31 211 PRO A O 1
ATOM 1634 N N . GLU A 1 212 ? 9.906 6.977 -16.981 1.00 95.62 212 GLU A N 1
ATOM 1635 C CA . GLU A 1 212 ? 9.586 5.555 -17.109 1.00 95.62 212 GLU A CA 1
ATOM 1636 C C . GLU A 1 212 ? 10.064 4.707 -15.919 1.00 95.62 212 GLU A C 1
ATOM 1638 O O . GLU A 1 212 ? 9.428 3.702 -15.589 1.00 95.62 212 GLU A O 1
ATOM 1643 N N . ASP A 1 213 ? 11.121 5.142 -15.226 1.00 96.50 213 ASP A N 1
ATOM 1644 C CA . ASP A 1 213 ? 11.671 4.500 -14.028 1.00 96.50 213 ASP A CA 1
ATOM 1645 C C . ASP A 1 213 ? 11.001 4.985 -12.737 1.00 96.50 213 ASP A C 1
ATOM 1647 O O . ASP A 1 213 ? 11.348 4.509 -11.656 1.00 96.50 213 ASP A O 1
ATOM 1651 N N . LYS A 1 214 ? 10.067 5.937 -12.812 1.00 97.81 214 LYS A N 1
ATOM 1652 C CA . LYS A 1 214 ? 9.349 6.467 -11.649 1.00 97.81 214 LYS A CA 1
ATOM 1653 C C . LYS A 1 214 ? 7.963 5.858 -11.539 1.00 97.81 214 LYS A C 1
ATOM 1655 O O . LYS A 1 214 ? 7.293 5.576 -12.532 1.00 97.81 214 LYS A O 1
ATOM 1660 N N . GLU A 1 215 ? 7.505 5.683 -10.310 1.00 97.06 215 GLU A N 1
ATOM 1661 C CA . GLU A 1 215 ? 6.110 5.372 -10.025 1.00 97.06 215 GLU A CA 1
ATOM 1662 C C . GLU A 1 215 ? 5.690 5.854 -8.643 1.00 97.06 215 GLU A C 1
ATOM 1664 O O . GLU A 1 215 ? 6.505 5.982 -7.733 1.00 97.06 215 GLU A O 1
ATOM 1669 N N . ARG A 1 216 ? 4.388 6.095 -8.468 1.00 96.81 216 ARG A N 1
ATOM 1670 C CA . ARG A 1 216 ? 3.809 6.422 -7.166 1.00 96.81 216 ARG A CA 1
ATOM 1671 C C . ARG A 1 216 ? 3.283 5.169 -6.488 1.00 96.81 216 ARG A C 1
ATOM 1673 O O . ARG A 1 216 ? 2.371 4.524 -7.002 1.00 96.81 216 ARG A O 1
ATOM 1680 N N . ARG A 1 217 ? 3.801 4.878 -5.297 1.00 95.19 217 ARG A N 1
ATOM 1681 C CA . ARG A 1 217 ? 3.325 3.788 -4.434 1.00 95.19 217 ARG A CA 1
ATOM 1682 C C . ARG A 1 217 ? 2.756 4.344 -3.132 1.00 95.19 217 ARG A C 1
ATOM 1684 O O . ARG A 1 217 ? 3.086 5.462 -2.727 1.00 95.19 217 ARG A O 1
ATOM 1691 N N . VAL A 1 218 ? 1.858 3.578 -2.519 1.00 96.12 218 VAL A N 1
ATOM 1692 C CA . VAL A 1 218 ? 1.249 3.904 -1.224 1.00 96.12 218 VAL A CA 1
ATOM 1693 C C . VAL A 1 218 ? 2.073 3.277 -0.109 1.00 96.12 218 VAL A C 1
ATOM 1695 O O . VAL A 1 218 ? 2.474 2.121 -0.213 1.00 96.12 218 VAL A O 1
ATOM 1698 N N . TYR A 1 219 ? 2.305 4.050 0.945 1.00 94.31 219 TYR A N 1
ATOM 1699 C CA . TYR A 1 219 ? 3.089 3.662 2.109 1.00 94.31 219 TYR A CA 1
ATOM 1700 C C . TYR A 1 219 ? 2.483 4.204 3.401 1.00 94.31 219 TYR A C 1
ATOM 1702 O O . TYR A 1 219 ? 1.641 5.104 3.385 1.00 94.31 219 TYR A O 1
ATOM 1710 N N . ILE A 1 220 ? 2.985 3.701 4.525 1.00 91.44 220 ILE A N 1
ATOM 1711 C CA . ILE A 1 220 ? 2.644 4.156 5.871 1.00 91.44 220 ILE A CA 1
ATOM 1712 C C . ILE A 1 220 ? 3.715 5.143 6.361 1.00 91.44 220 ILE A C 1
ATOM 1714 O O . ILE A 1 220 ? 4.915 4.878 6.273 1.00 91.44 220 ILE A O 1
ATOM 1718 N N . LYS A 1 221 ? 3.284 6.294 6.886 1.00 83.75 221 LYS A N 1
ATOM 1719 C CA . LYS A 1 221 ? 4.147 7.357 7.427 1.00 83.75 221 LYS A CA 1
ATOM 1720 C C . LYS A 1 221 ? 4.663 7.059 8.843 1.00 83.75 221 LYS A C 1
ATOM 1722 O O . LYS A 1 221 ? 5.706 7.578 9.226 1.00 83.75 221 LYS A O 1
ATOM 1727 N N . GLN A 1 222 ? 3.909 6.293 9.632 1.00 72.56 222 GLN A N 1
ATOM 1728 C CA . GLN A 1 222 ? 4.133 6.103 11.069 1.00 72.56 222 GLN A CA 1
ATOM 1729 C C . GLN A 1 222 ? 5.452 5.373 11.372 1.00 72.56 222 GLN A C 1
ATOM 1731 O O . GLN A 1 222 ? 5.923 4.556 10.575 1.00 72.56 222 GLN A O 1
ATOM 1736 N N . ASP A 1 223 ? 6.049 5.669 12.531 1.00 67.94 223 ASP A N 1
ATOM 1737 C CA . ASP A 1 223 ? 7.186 4.899 13.027 1.00 67.94 223 ASP A CA 1
ATOM 1738 C C . ASP A 1 223 ? 6.705 3.514 13.466 1.00 67.94 223 ASP A C 1
ATOM 1740 O O . ASP A 1 223 ? 6.112 3.342 14.525 1.00 67.94 223 ASP A O 1
ATOM 1744 N N . ALA A 1 224 ? 6.903 2.547 12.579 1.00 67.62 224 ALA A N 1
ATOM 1745 C CA . ALA A 1 224 ? 6.528 1.150 12.751 1.00 67.62 224 ALA A CA 1
ATOM 1746 C C . ALA A 1 224 ? 7.777 0.264 12.946 1.00 67.62 224 ALA A C 1
ATOM 1748 O O . ALA A 1 224 ? 7.773 -0.917 12.590 1.00 67.62 224 ALA A O 1
ATOM 1749 N N . THR A 1 225 ? 8.884 0.842 13.439 1.00 72.44 225 THR A N 1
ATOM 1750 C CA . THR A 1 225 ? 10.142 0.112 13.676 1.00 72.44 225 THR A CA 1
ATOM 1751 C C . THR A 1 225 ? 9.909 -1.046 14.643 1.00 72.44 225 THR A C 1
ATOM 1753 O O . THR A 1 225 ? 9.296 -0.869 15.689 1.00 72.44 225 THR A O 1
ATOM 1756 N N . GLY A 1 226 ? 10.383 -2.241 14.285 1.00 74.50 226 GLY A N 1
ATOM 1757 C CA . GLY A 1 226 ? 10.211 -3.443 15.108 1.00 74.50 226 GLY A CA 1
ATOM 1758 C C . GLY A 1 226 ? 8.808 -4.060 15.068 1.00 74.50 226 GLY A C 1
ATOM 1759 O O . GLY A 1 226 ? 8.556 -5.019 15.789 1.00 74.50 226 GLY A O 1
ATOM 1760 N N . THR A 1 227 ? 7.907 -3.551 14.222 1.00 83.06 227 THR A N 1
ATOM 1761 C CA . THR A 1 227 ? 6.562 -4.116 14.024 1.00 83.06 227 THR A CA 1
ATOM 1762 C C . THR A 1 227 ? 6.440 -4.785 12.656 1.00 83.06 227 THR A C 1
ATOM 1764 O O . THR A 1 227 ? 7.221 -4.507 11.742 1.00 83.06 227 THR A O 1
ATOM 1767 N N . GLU A 1 228 ? 5.422 -5.630 12.481 1.00 83.12 228 GLU A N 1
ATOM 1768 C CA . GLU A 1 228 ? 5.131 -6.261 11.187 1.00 83.12 228 GLU A CA 1
ATOM 1769 C C . GLU A 1 228 ? 4.844 -5.233 10.074 1.00 83.12 228 GLU A C 1
ATOM 1771 O O . GLU A 1 228 ? 5.171 -5.463 8.905 1.00 83.12 228 GLU A O 1
ATOM 1776 N N . ASP A 1 229 ? 4.306 -4.066 10.439 1.00 83.75 229 ASP A N 1
ATOM 1777 C CA . ASP A 1 229 ? 3.988 -2.983 9.509 1.00 83.75 229 ASP A CA 1
ATOM 1778 C C . ASP A 1 229 ? 5.229 -2.223 9.009 1.00 83.75 229 ASP A C 1
ATOM 1780 O O . ASP A 1 229 ? 5.151 -1.479 8.026 1.00 83.75 229 ASP A O 1
ATOM 1784 N N . GLY A 1 230 ? 6.401 -2.440 9.620 1.00 84.88 230 GLY A N 1
ATOM 1785 C CA . GLY A 1 230 ? 7.649 -1.761 9.264 1.00 84.88 230 GLY A CA 1
ATOM 1786 C C . GLY A 1 230 ? 8.044 -1.915 7.791 1.00 84.88 230 GLY A C 1
ATOM 1787 O O . GLY A 1 230 ? 8.592 -0.985 7.200 1.00 84.88 230 GLY A O 1
ATOM 1788 N N . LYS A 1 231 ? 7.695 -3.048 7.165 1.00 87.81 231 LYS A N 1
ATOM 1789 C CA . LYS A 1 231 ? 7.969 -3.334 5.744 1.00 87.81 231 LYS A CA 1
ATOM 1790 C C . LYS A 1 231 ? 7.157 -2.483 4.757 1.00 87.81 231 LYS A C 1
ATOM 1792 O O . LYS A 1 231 ? 7.522 -2.407 3.589 1.00 87.81 231 LYS A O 1
ATOM 1797 N N . TYR A 1 232 ? 6.084 -1.830 5.209 1.00 90.44 232 TYR A N 1
ATOM 1798 C CA . TYR A 1 232 ? 5.218 -0.980 4.377 1.00 90.44 232 TYR A CA 1
ATOM 1799 C C . TYR A 1 232 ? 5.495 0.515 4.553 1.00 90.44 232 TYR A C 1
ATOM 1801 O O . TYR A 1 232 ? 4.733 1.368 4.086 1.00 90.44 232 TYR A O 1
ATOM 1809 N N . ARG A 1 233 ? 6.590 0.855 5.235 1.00 90.38 233 ARG A N 1
ATOM 1810 C CA . ARG A 1 233 ? 7.036 2.237 5.384 1.00 90.38 233 ARG A CA 1
ATOM 1811 C C . ARG A 1 233 ? 7.611 2.770 4.085 1.00 90.38 233 ARG A C 1
ATOM 1813 O O . ARG A 1 233 ? 8.217 2.037 3.303 1.00 90.38 233 ARG A O 1
ATOM 1820 N N . ALA A 1 234 ? 7.447 4.073 3.887 1.00 90.38 234 ALA A N 1
ATOM 1821 C CA . ALA A 1 234 ? 8.096 4.753 2.779 1.00 90.38 234 ALA A CA 1
ATOM 1822 C C . ALA A 1 234 ? 9.624 4.626 2.915 1.00 90.38 234 ALA A C 1
ATOM 1824 O O . ALA A 1 234 ? 10.144 4.766 4.029 1.00 90.38 234 ALA A O 1
ATOM 1825 N N . PRO A 1 235 ? 10.352 4.384 1.811 1.00 91.56 235 PRO A N 1
ATOM 1826 C CA . PRO A 1 235 ? 11.805 4.411 1.839 1.00 91.56 235 PRO A CA 1
ATOM 1827 C C . PRO A 1 235 ? 12.294 5.801 2.259 1.00 91.56 235 PRO A C 1
ATOM 1829 O O . PRO A 1 235 ? 11.706 6.818 1.893 1.00 91.56 235 PRO A O 1
ATOM 1832 N N . THR A 1 236 ? 13.389 5.845 3.015 1.00 91.25 236 THR A N 1
ATOM 1833 C CA . THR A 1 236 ? 14.041 7.098 3.431 1.00 91.25 236 THR A CA 1
ATOM 1834 C C . THR A 1 236 ? 15.211 7.475 2.525 1.00 91.25 236 THR A C 1
ATOM 1836 O O . THR A 1 236 ? 15.538 8.651 2.393 1.00 91.25 236 THR A O 1
ATOM 1839 N N . GLY A 1 237 ? 15.839 6.485 1.884 1.00 93.38 237 GLY A N 1
ATOM 1840 C CA . GLY A 1 237 ? 16.925 6.695 0.932 1.00 93.38 237 GLY A CA 1
ATOM 1841 C C . GLY A 1 237 ? 16.436 7.234 -0.411 1.00 93.38 237 GLY A C 1
ATOM 1842 O O . GLY A 1 237 ? 15.300 6.990 -0.820 1.00 93.38 237 GLY A O 1
ATOM 1843 N N . VAL A 1 238 ? 17.332 7.920 -1.119 1.00 96.75 238 VAL A N 1
ATOM 1844 C CA . VAL A 1 238 ? 17.120 8.441 -2.477 1.00 96.75 238 VAL A CA 1
ATOM 1845 C C . VAL A 1 238 ? 17.917 7.601 -3.476 1.00 96.75 238 VAL A C 1
ATOM 1847 O O . VAL A 1 238 ? 19.029 7.162 -3.191 1.00 96.75 238 VAL A O 1
ATOM 1850 N N . CYS A 1 239 ? 17.353 7.361 -4.658 1.00 97.00 239 CYS A N 1
ATOM 1851 C CA . CYS A 1 239 ? 17.964 6.534 -5.691 1.00 97.00 239 CYS A CA 1
ATOM 1852 C C . CYS A 1 239 ? 19.293 7.112 -6.215 1.00 97.00 239 CYS A C 1
ATOM 1854 O O . CYS A 1 239 ? 19.308 8.152 -6.883 1.00 97.00 239 CYS A O 1
ATOM 1856 N N . THR A 1 240 ? 20.387 6.372 -6.009 1.00 96.56 240 THR A N 1
ATOM 1857 C CA . THR A 1 240 ? 21.705 6.622 -6.622 1.00 96.56 240 THR A CA 1
ATOM 1858 C C . THR A 1 240 ? 21.957 5.773 -7.870 1.00 96.56 240 THR A C 1
ATOM 1860 O O . THR A 1 240 ? 22.649 6.220 -8.778 1.00 96.56 240 THR A O 1
ATOM 1863 N N . GLN A 1 241 ? 21.319 4.604 -7.993 1.00 95.88 241 GLN A N 1
ATOM 1864 C CA . GLN A 1 241 ? 21.557 3.667 -9.102 1.00 95.88 241 GLN A CA 1
ATOM 1865 C C . GLN A 1 241 ? 21.263 4.267 -10.485 1.00 95.88 241 GLN A C 1
ATOM 1867 O O . GLN A 1 241 ? 21.979 3.997 -11.445 1.00 95.88 241 GLN A O 1
ATOM 1872 N N . CYS A 1 242 ? 20.240 5.121 -10.609 1.00 94.81 242 CYS A N 1
ATOM 1873 C CA . CYS A 1 242 ? 19.961 5.805 -11.875 1.00 94.81 242 CYS A CA 1
ATOM 1874 C C . CYS A 1 242 ? 21.067 6.801 -12.250 1.00 94.81 242 CYS A C 1
ATOM 1876 O O . CYS A 1 242 ? 21.387 6.934 -13.429 1.00 94.81 242 CYS A O 1
ATOM 1878 N N . LYS A 1 243 ? 21.690 7.462 -11.265 1.00 94.75 243 LYS A N 1
ATOM 1879 C CA . LYS A 1 243 ? 22.853 8.330 -11.496 1.00 94.75 243 LYS A CA 1
ATOM 1880 C C . LYS A 1 243 ? 24.028 7.510 -12.021 1.00 94.75 243 LYS A C 1
ATOM 1882 O O . LYS A 1 243 ? 24.633 7.892 -13.020 1.00 94.75 243 LYS A O 1
ATOM 1887 N N . ASP A 1 244 ? 24.301 6.371 -11.392 1.00 94.44 244 ASP A N 1
ATOM 1888 C CA . ASP A 1 244 ? 25.403 5.485 -11.774 1.00 94.44 244 ASP A CA 1
ATOM 1889 C C . ASP A 1 244 ? 25.189 4.899 -13.173 1.00 94.44 244 ASP A C 1
ATOM 1891 O O . ASP A 1 244 ? 26.074 4.999 -14.020 1.00 94.44 244 ASP A O 1
ATOM 1895 N N . ARG A 1 245 ? 23.974 4.422 -13.475 1.00 93.56 245 ARG A N 1
ATOM 1896 C CA . ARG A 1 245 ? 23.585 3.957 -14.815 1.00 93.56 245 ARG A CA 1
ATOM 1897 C C . ARG A 1 245 ? 23.762 5.049 -15.875 1.00 93.56 245 ARG A C 1
ATOM 1899 O O . ARG A 1 245 ? 24.289 4.784 -16.955 1.00 93.56 245 ARG A O 1
ATOM 1906 N N . ASN A 1 246 ? 23.353 6.284 -15.577 1.00 92.50 246 ASN A N 1
ATOM 1907 C CA . ASN A 1 246 ? 23.508 7.413 -16.499 1.00 92.50 246 ASN A CA 1
ATOM 1908 C C . ASN A 1 246 ? 24.990 7.766 -16.715 1.00 92.50 246 ASN A C 1
ATOM 1910 O O . ASN A 1 246 ? 25.398 8.062 -17.840 1.00 92.50 246 ASN A O 1
ATOM 1914 N N . ASN A 1 247 ? 25.808 7.707 -15.661 1.00 93.75 247 ASN A N 1
ATOM 1915 C CA . ASN A 1 247 ? 27.253 7.919 -15.751 1.00 93.75 247 ASN A CA 1
ATOM 1916 C C . ASN A 1 247 ? 27.936 6.822 -16.574 1.00 93.75 247 ASN A C 1
ATOM 1918 O O . ASN A 1 247 ? 28.776 7.126 -17.420 1.00 93.75 247 ASN A O 1
ATOM 1922 N N . GLU A 1 248 ? 27.548 5.564 -16.376 1.00 93.56 248 GLU A N 1
ATOM 1923 C CA . GLU A 1 248 ? 28.072 4.435 -17.139 1.00 93.56 248 GLU A CA 1
ATOM 1924 C C . GLU A 1 248 ? 27.696 4.540 -18.623 1.00 93.56 248 GLU A C 1
ATOM 1926 O O . GLU A 1 248 ? 28.551 4.342 -19.488 1.00 93.56 248 GLU A O 1
ATOM 1931 N N . LYS A 1 249 ? 26.457 4.950 -18.937 1.00 92.31 249 LYS A N 1
ATOM 1932 C CA . LYS A 1 249 ? 26.034 5.232 -20.316 1.00 92.31 249 LYS A CA 1
ATOM 1933 C C . LYS A 1 249 ? 26.909 6.317 -20.952 1.00 92.31 249 LYS A C 1
ATOM 1935 O O . LYS A 1 249 ? 27.464 6.097 -22.025 1.00 92.31 249 LYS A O 1
ATOM 1940 N N . LYS A 1 250 ? 27.111 7.451 -20.267 1.00 92.81 250 LYS A N 1
ATOM 1941 C CA . LYS A 1 250 ? 27.986 8.539 -20.747 1.00 92.81 250 LYS A CA 1
ATOM 1942 C C . LYS A 1 250 ? 29.431 8.079 -20.953 1.00 92.81 250 LYS A C 1
ATOM 1944 O O . LYS A 1 250 ? 30.082 8.514 -21.901 1.00 92.81 250 LYS A O 1
ATOM 1949 N N . LYS A 1 251 ? 29.944 7.210 -20.078 1.00 95.00 251 LYS A N 1
ATOM 1950 C CA . LYS A 1 251 ? 31.285 6.628 -20.211 1.00 95.00 251 LYS A CA 1
ATOM 1951 C C . LYS A 1 251 ? 31.389 5.757 -21.469 1.00 95.00 251 LYS A C 1
ATOM 1953 O O . LYS A 1 251 ? 32.294 5.990 -22.263 1.00 95.00 251 LYS A O 1
ATOM 1958 N N . LYS A 1 252 ? 30.432 4.851 -21.703 1.00 94.38 252 LYS A N 1
ATOM 1959 C CA . LYS A 1 252 ? 30.385 3.994 -22.906 1.00 94.38 252 LYS A CA 1
ATOM 1960 C C . LYS A 1 252 ? 30.296 4.801 -24.202 1.00 94.38 252 LYS A C 1
ATOM 1962 O O . LYS A 1 252 ? 30.989 4.478 -25.163 1.00 94.38 252 LYS A O 1
ATOM 1967 N N . VAL A 1 253 ? 29.509 5.881 -24.210 1.00 94.81 253 VAL A N 1
ATOM 1968 C CA . VAL A 1 253 ? 29.431 6.819 -25.344 1.00 94.81 253 VAL A CA 1
ATOM 1969 C C . VAL A 1 253 ? 30.808 7.417 -25.643 1.00 94.81 253 VAL A C 1
ATOM 1971 O O . VAL A 1 253 ? 31.271 7.367 -26.781 1.00 94.81 253 VAL A O 1
ATOM 1974 N N . LYS A 1 254 ? 31.502 7.933 -24.619 1.00 93.88 254 LYS A N 1
ATOM 1975 C CA . LYS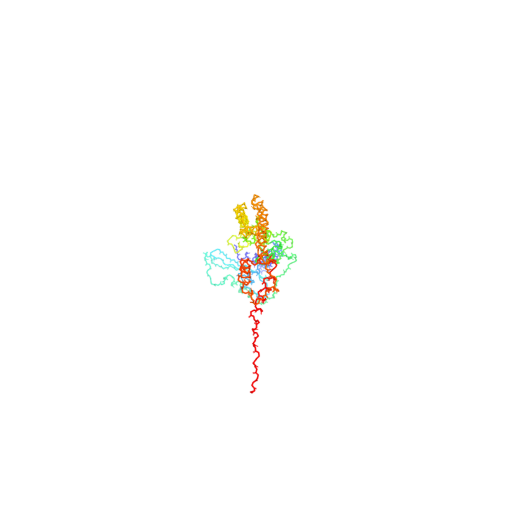 A 1 254 ? 32.848 8.509 -24.778 1.00 93.88 254 LYS A CA 1
ATOM 1976 C C . LYS A 1 254 ? 33.879 7.478 -25.240 1.00 93.88 254 LYS A C 1
ATOM 1978 O O . LYS A 1 254 ? 34.690 7.788 -26.106 1.00 93.88 254 LYS A O 1
ATOM 1983 N N . GLU A 1 255 ? 33.856 6.268 -24.687 1.00 94.81 255 GLU A N 1
ATOM 1984 C CA . GLU A 1 255 ? 34.771 5.185 -25.069 1.00 94.81 255 GLU A CA 1
ATOM 1985 C C . GLU A 1 255 ? 34.558 4.751 -26.523 1.00 94.81 255 GLU A C 1
ATOM 1987 O O . GLU A 1 255 ? 35.521 4.662 -27.285 1.00 94.81 255 GLU A O 1
ATOM 1992 N N . THR A 1 256 ? 33.303 4.564 -26.934 1.00 94.69 256 THR A N 1
ATOM 1993 C CA . THR A 1 256 ? 32.942 4.210 -28.316 1.00 94.69 256 THR A CA 1
ATOM 1994 C C . THR A 1 256 ? 33.369 5.314 -29.287 1.00 94.69 256 THR A C 1
ATOM 1996 O O . THR A 1 256 ? 34.029 5.042 -30.293 1.00 94.69 256 THR A O 1
ATOM 1999 N N . ALA A 1 257 ? 33.089 6.579 -28.958 1.00 93.88 257 ALA A N 1
ATOM 2000 C CA . ALA A 1 257 ? 33.510 7.719 -29.765 1.00 93.88 257 ALA A CA 1
ATOM 2001 C C . ALA A 1 257 ? 35.042 7.834 -29.870 1.00 93.88 257 ALA A C 1
ATOM 2003 O O . ALA A 1 257 ? 35.565 8.103 -30.955 1.00 93.88 257 ALA A O 1
ATOM 2004 N N . ALA A 1 258 ? 35.781 7.578 -28.784 1.00 93.81 258 ALA A N 1
ATOM 2005 C CA . ALA A 1 258 ? 37.244 7.590 -28.777 1.00 93.81 258 ALA A CA 1
ATOM 2006 C C . ALA A 1 258 ? 37.843 6.461 -29.636 1.00 93.81 258 ALA A C 1
ATOM 2008 O O . ALA A 1 258 ? 38.778 6.696 -30.402 1.00 93.81 258 ALA A O 1
ATOM 2009 N N . GLN A 1 259 ? 37.281 5.248 -29.577 1.00 93.44 259 GLN A N 1
ATOM 2010 C CA . GLN A 1 259 ? 37.712 4.119 -30.416 1.00 93.44 259 GLN A CA 1
ATOM 2011 C C . GLN A 1 259 ? 37.542 4.416 -31.913 1.00 93.44 259 GLN A C 1
ATOM 2013 O O . GLN A 1 259 ? 38.445 4.150 -32.717 1.00 93.44 259 GLN A O 1
ATOM 2018 N N . ILE A 1 260 ? 36.407 5.010 -32.294 1.00 93.81 260 ILE A N 1
ATOM 2019 C CA . ILE A 1 260 ? 36.163 5.429 -33.678 1.00 93.81 260 ILE A CA 1
ATOM 2020 C C . ILE A 1 260 ? 37.070 6.596 -34.071 1.00 93.81 260 ILE A C 1
ATOM 2022 O O . ILE A 1 260 ? 37.668 6.552 -35.144 1.00 93.81 260 ILE A O 1
ATOM 2026 N N . THR A 1 261 ? 37.262 7.580 -33.191 1.00 93.94 261 THR A N 1
ATOM 2027 C CA . THR A 1 261 ? 38.199 8.699 -33.400 1.00 93.94 261 THR A CA 1
ATOM 2028 C C . THR A 1 261 ? 39.610 8.192 -33.709 1.00 93.94 261 THR A C 1
ATOM 2030 O O . THR A 1 261 ? 40.212 8.598 -34.703 1.00 93.94 261 THR A O 1
ATOM 2033 N N . ASN A 1 262 ? 40.120 7.234 -32.930 1.00 92.19 262 ASN A N 1
ATOM 2034 C CA . ASN A 1 262 ? 41.434 6.628 -33.161 1.00 92.19 262 ASN A CA 1
ATOM 2035 C C . ASN A 1 262 ? 41.498 5.865 -34.496 1.00 92.19 262 ASN A C 1
ATOM 2037 O O . ASN A 1 262 ? 42.482 5.972 -35.233 1.00 92.19 262 ASN A O 1
ATOM 2041 N N . SER A 1 263 ? 40.434 5.133 -34.845 1.00 91.50 263 SER A N 1
ATOM 2042 C CA . SER A 1 263 ? 40.329 4.430 -36.134 1.00 91.50 263 SER A CA 1
ATOM 2043 C C . SER A 1 263 ? 40.364 5.401 -37.323 1.00 91.50 263 SER A C 1
ATOM 2045 O O . SER A 1 263 ? 41.031 5.142 -38.318 1.00 91.50 263 SER A O 1
ATOM 2047 N N . ILE A 1 264 ? 39.695 6.550 -37.211 1.00 92.50 264 ILE A N 1
ATOM 2048 C CA . ILE A 1 264 ? 39.706 7.598 -38.240 1.00 92.50 264 ILE A CA 1
ATOM 2049 C C . ILE A 1 264 ? 41.084 8.268 -38.332 1.00 92.50 264 ILE A C 1
ATOM 2051 O O . ILE A 1 264 ? 41.630 8.452 -39.423 1.00 92.50 264 ILE A O 1
ATOM 2055 N N . ASN A 1 265 ? 41.680 8.619 -37.193 1.00 89.94 265 ASN A N 1
ATOM 2056 C CA . ASN A 1 265 ? 42.956 9.328 -37.158 1.00 89.94 265 ASN A CA 1
ATOM 2057 C C . ASN A 1 265 ? 44.117 8.470 -37.676 1.00 89.94 265 ASN A C 1
ATOM 2059 O O . ASN A 1 265 ? 44.974 8.995 -38.384 1.00 89.94 265 ASN A O 1
ATOM 2063 N N . SER A 1 266 ? 44.093 7.158 -37.435 1.00 88.12 266 SER A N 1
ATOM 2064 C CA . SER A 1 266 ? 45.073 6.202 -37.975 1.00 88.12 266 SER A CA 1
ATOM 2065 C C . SER A 1 266 ? 44.942 5.925 -39.479 1.00 88.12 266 SER A C 1
ATOM 2067 O O . SER A 1 266 ? 45.866 5.373 -40.075 1.00 88.12 266 SER A O 1
ATOM 2069 N N . ALA A 1 267 ? 43.852 6.342 -40.135 1.00 88.81 267 ALA A N 1
ATOM 2070 C CA . ALA A 1 267 ? 43.727 6.221 -41.585 1.00 88.81 267 ALA A CA 1
ATOM 2071 C C . ALA A 1 267 ? 44.744 7.138 -42.289 1.00 88.81 267 ALA A C 1
ATOM 2073 O O . ALA A 1 267 ? 44.596 8.366 -42.296 1.00 88.81 267 ALA A O 1
ATOM 2074 N N . ASN A 1 268 ? 45.787 6.560 -42.890 1.00 81.62 268 ASN A N 1
ATOM 2075 C CA . ASN A 1 268 ? 46.804 7.321 -43.617 1.00 81.62 268 ASN A CA 1
ATOM 2076 C C . ASN A 1 268 ? 46.378 7.584 -45.069 1.00 81.62 268 ASN A C 1
ATOM 2078 O O . ASN A 1 268 ? 46.829 6.934 -46.008 1.00 81.62 268 ASN A O 1
ATOM 2082 N N . VAL A 1 269 ? 45.459 8.534 -45.242 1.00 83.56 269 VAL A N 1
ATOM 2083 C CA . VAL A 1 269 ? 44.790 8.817 -46.522 1.00 83.56 269 VAL A CA 1
ATOM 2084 C C . VAL A 1 269 ? 45.778 9.153 -47.652 1.00 83.56 269 VAL A C 1
ATOM 2086 O O . VAL A 1 269 ? 45.539 8.778 -48.799 1.00 83.56 269 VAL A O 1
ATOM 2089 N N . SER A 1 270 ? 46.913 9.791 -47.349 1.00 80.00 270 SER A N 1
ATOM 2090 C CA . SER A 1 270 ? 47.892 10.236 -48.353 1.00 80.00 270 SER A CA 1
ATOM 2091 C C . SER A 1 270 ? 48.661 9.099 -49.034 1.00 80.00 270 SER A C 1
ATOM 2093 O O . SER A 1 270 ? 49.062 9.259 -50.183 1.00 80.00 270 SER A O 1
ATOM 2095 N N . THR A 1 271 ? 48.837 7.948 -48.376 1.00 82.56 271 THR A N 1
ATOM 2096 C CA . THR A 1 271 ? 49.623 6.815 -48.908 1.00 82.56 271 THR A CA 1
ATOM 2097 C C . THR A 1 271 ? 48.770 5.611 -49.315 1.00 82.56 271 THR A C 1
ATOM 2099 O O . THR A 1 271 ? 49.312 4.561 -49.654 1.00 82.56 271 THR A O 1
ATOM 2102 N N . THR A 1 272 ? 47.441 5.728 -49.251 1.00 87.06 272 THR A N 1
ATOM 2103 C CA . THR A 1 272 ? 46.513 4.627 -49.564 1.00 87.06 272 THR A CA 1
ATOM 2104 C C . THR A 1 272 ? 46.417 4.349 -51.061 1.00 87.06 272 THR A C 1
ATOM 2106 O O . THR A 1 272 ? 46.456 5.262 -51.888 1.00 87.06 272 THR A O 1
ATOM 2109 N N . ASN A 1 273 ? 46.263 3.070 -51.410 1.00 86.31 273 ASN A N 1
ATOM 2110 C CA . ASN A 1 273 ? 46.083 2.617 -52.789 1.00 86.31 273 ASN A CA 1
ATOM 2111 C C . ASN A 1 273 ? 44.780 1.811 -52.957 1.00 86.31 273 ASN A C 1
ATOM 2113 O O . ASN A 1 273 ? 44.003 1.637 -52.019 1.00 86.31 273 ASN A O 1
ATOM 2117 N N . THR A 1 274 ? 44.521 1.314 -54.167 1.00 86.38 274 THR A N 1
ATOM 2118 C CA . THR A 1 274 ? 43.271 0.617 -54.512 1.00 86.38 274 THR A CA 1
ATOM 2119 C C . THR A 1 274 ? 43.018 -0.651 -53.684 1.00 86.38 274 THR A C 1
ATOM 2121 O O . THR A 1 274 ? 41.861 -1.033 -53.513 1.00 86.38 274 THR A O 1
ATOM 2124 N N . SER A 1 275 ? 44.053 -1.275 -53.105 1.00 86.56 275 SER A N 1
ATOM 2125 C CA . SER A 1 275 ? 43.906 -2.428 -52.201 1.00 86.56 275 SER A CA 1
ATOM 2126 C C . SER A 1 275 ? 43.426 -2.056 -50.787 1.00 86.56 275 SER A C 1
ATOM 2128 O O . SER A 1 275 ? 42.909 -2.913 -50.072 1.00 86.56 275 SER A O 1
ATOM 2130 N N . ASP A 1 276 ? 43.512 -0.778 -50.394 1.00 91.25 276 ASP A N 1
ATOM 2131 C CA . ASP A 1 276 ? 43.100 -0.293 -49.068 1.00 91.25 276 ASP A CA 1
ATOM 2132 C C . ASP A 1 276 ? 41.643 0.194 -49.011 1.00 91.25 276 ASP A C 1
ATOM 2134 O O . ASP A 1 276 ? 41.147 0.496 -47.923 1.00 91.25 276 ASP A O 1
ATOM 2138 N N . ILE A 1 277 ? 40.933 0.236 -50.148 1.00 90.19 277 ILE A N 1
ATOM 2139 C CA . ILE A 1 277 ? 39.538 0.712 -50.240 1.00 90.19 277 ILE A CA 1
ATOM 2140 C C . ILE A 1 277 ? 38.654 0.033 -49.186 1.00 90.19 277 ILE A C 1
ATOM 2142 O O . ILE A 1 277 ? 37.952 0.717 -48.446 1.00 90.19 277 ILE A O 1
ATOM 2146 N N . SER A 1 278 ? 38.756 -1.293 -49.048 1.00 90.94 278 SER A N 1
ATOM 2147 C CA . SER A 1 278 ? 37.950 -2.051 -48.082 1.00 90.94 278 SER A CA 1
ATOM 2148 C C . SER A 1 278 ? 38.210 -1.625 -46.630 1.00 90.94 278 SER A C 1
ATOM 2150 O O . SER A 1 278 ? 37.277 -1.530 -45.834 1.00 90.94 278 SER A O 1
ATOM 2152 N N . LYS A 1 279 ? 39.460 -1.294 -46.275 1.00 91.25 279 LYS A N 1
ATOM 2153 C CA . LYS A 1 279 ? 39.811 -0.821 -44.925 1.00 91.25 279 LYS A CA 1
ATOM 2154 C C . LYS A 1 279 ? 39.207 0.557 -44.651 1.00 91.25 279 LYS A C 1
ATOM 2156 O O . LYS A 1 279 ? 38.676 0.789 -43.568 1.00 91.25 279 LYS A O 1
ATOM 2161 N N . LEU A 1 280 ? 39.256 1.459 -45.634 1.00 92.75 280 LEU A N 1
ATOM 2162 C CA . LEU A 1 280 ? 38.659 2.792 -45.523 1.00 92.75 280 LEU A CA 1
ATOM 2163 C C . LEU A 1 280 ? 37.126 2.715 -45.430 1.00 92.75 280 LEU A C 1
ATOM 2165 O O . LEU A 1 280 ? 36.525 3.391 -44.597 1.00 92.75 280 LEU A O 1
ATOM 2169 N N . GLU A 1 281 ? 36.489 1.845 -46.216 1.00 93.88 281 GLU A N 1
ATOM 2170 C CA . GLU A 1 281 ? 35.041 1.606 -46.156 1.00 93.88 281 GLU A CA 1
ATOM 2171 C C . GLU A 1 281 ? 34.597 1.052 -44.797 1.00 93.88 281 GLU A C 1
ATOM 2173 O O . GLU A 1 281 ? 33.570 1.479 -44.268 1.00 93.88 281 GLU A O 1
ATOM 2178 N N . GLN A 1 282 ? 35.386 0.164 -44.182 1.00 93.88 282 GLN A N 1
ATOM 2179 C CA . GLN A 1 282 ? 35.102 -0.335 -42.833 1.00 93.88 282 GLN A CA 1
ATOM 2180 C C . GLN A 1 282 ? 35.103 0.785 -41.784 1.00 93.88 282 GLN A C 1
ATOM 2182 O O . GLN A 1 282 ? 34.247 0.785 -40.898 1.00 93.88 282 GLN A O 1
ATOM 2187 N N . ILE A 1 283 ? 36.012 1.760 -41.884 1.00 93.94 283 ILE A N 1
ATOM 2188 C CA . ILE A 1 283 ? 36.047 2.919 -40.975 1.00 93.94 283 ILE A CA 1
ATOM 2189 C C . ILE A 1 283 ? 34.768 3.752 -41.124 1.00 93.94 283 ILE A C 1
ATOM 2191 O O . ILE A 1 283 ? 34.127 4.075 -40.121 1.00 93.94 283 ILE A O 1
ATOM 2195 N N . ILE A 1 284 ? 34.351 4.040 -42.362 1.00 94.69 284 ILE A N 1
ATOM 2196 C CA . ILE A 1 284 ? 33.109 4.778 -42.638 1.00 94.69 284 ILE A CA 1
ATOM 2197 C C . ILE A 1 284 ? 31.885 4.011 -42.132 1.00 94.69 284 ILE A C 1
ATOM 2199 O O . ILE A 1 284 ? 31.008 4.597 -41.500 1.00 94.69 284 ILE A O 1
ATOM 2203 N N . SER A 1 285 ? 31.836 2.699 -42.359 1.00 95.19 285 SER A N 1
ATOM 2204 C CA . SER A 1 285 ? 30.736 1.855 -41.891 1.00 95.19 285 SER A CA 1
ATOM 2205 C C . SER A 1 285 ? 30.605 1.890 -40.369 1.00 95.19 285 SER A C 1
ATOM 2207 O O . SER A 1 285 ? 29.496 2.035 -39.858 1.00 95.19 285 SER A O 1
ATOM 2209 N N . ARG A 1 286 ? 31.723 1.791 -39.637 1.00 94.56 286 ARG A N 1
ATOM 2210 C CA . ARG A 1 286 ? 31.724 1.860 -38.168 1.00 94.56 286 ARG A CA 1
ATOM 2211 C C . ARG A 1 286 ? 31.278 3.231 -37.657 1.00 94.56 286 ARG A C 1
ATOM 2213 O O . ARG A 1 286 ? 30.499 3.290 -36.715 1.00 94.56 286 ARG A O 1
ATOM 2220 N N . TYR A 1 287 ? 31.716 4.318 -38.295 1.00 94.56 287 TYR A N 1
ATOM 2221 C CA . TYR A 1 287 ? 31.264 5.672 -37.957 1.00 94.56 287 TYR A CA 1
ATOM 2222 C C . TYR A 1 287 ? 29.761 5.867 -38.214 1.00 94.56 287 TYR A C 1
ATOM 2224 O O . TYR A 1 287 ? 29.049 6.436 -37.388 1.00 94.56 287 TYR A O 1
ATOM 2232 N N . ASN A 1 288 ? 29.247 5.369 -39.339 1.00 94.38 288 ASN A N 1
ATOM 2233 C CA . ASN A 1 288 ? 27.833 5.513 -39.685 1.00 94.38 288 ASN A CA 1
ATOM 2234 C C . ASN A 1 288 ? 26.911 4.740 -38.735 1.00 94.38 288 ASN A C 1
ATOM 2236 O O . ASN A 1 288 ? 25.811 5.223 -38.462 1.00 94.38 288 ASN A O 1
ATOM 2240 N N . ALA A 1 289 ? 27.378 3.599 -38.218 1.00 95.75 289 ALA A N 1
ATOM 2241 C CA . ALA A 1 289 ? 26.664 2.770 -37.250 1.00 95.75 289 ALA A CA 1
ATOM 2242 C C . ALA A 1 289 ? 26.521 3.414 -35.857 1.00 95.75 289 ALA A C 1
ATOM 2244 O O . ALA A 1 289 ? 25.722 2.935 -35.057 1.00 95.75 289 ALA A O 1
ATOM 2245 N N . LEU A 1 290 ? 27.261 4.492 -35.567 1.00 95.19 290 LEU A N 1
ATOM 2246 C CA . LEU A 1 290 ? 27.139 5.220 -34.306 1.00 95.19 290 LEU A CA 1
ATOM 2247 C C . LEU A 1 290 ? 25.768 5.893 -34.163 1.00 95.19 290 LEU A C 1
ATOM 2249 O O . LEU A 1 290 ? 25.211 6.450 -35.122 1.00 95.19 290 LEU A O 1
ATOM 2253 N N . THR A 1 291 ? 25.272 5.916 -32.928 1.00 94.88 291 THR A N 1
ATOM 2254 C CA . THR A 1 291 ? 24.138 6.754 -32.524 1.00 94.88 291 THR A CA 1
ATOM 2255 C C . THR A 1 291 ? 24.486 8.240 -32.652 1.00 94.88 291 THR A C 1
ATOM 2257 O O . THR A 1 291 ? 25.655 8.614 -32.761 1.00 94.88 291 THR A O 1
ATOM 2260 N N . GLN A 1 292 ? 23.479 9.118 -32.631 1.00 93.25 292 GLN A N 1
ATOM 2261 C CA . GLN A 1 292 ? 23.732 10.559 -32.714 1.00 93.25 292 GLN A CA 1
ATOM 2262 C C . GLN A 1 292 ? 24.563 11.068 -31.525 1.00 93.25 292 GLN A C 1
ATOM 2264 O O . GLN A 1 292 ? 25.516 11.807 -31.731 1.00 93.25 292 GLN A O 1
ATOM 2269 N N . GLU A 1 293 ? 24.271 10.602 -30.308 1.00 92.88 293 GLU A N 1
ATOM 2270 C CA . GLU A 1 293 ? 25.007 10.977 -29.091 1.00 92.88 293 GLU A CA 1
ATOM 2271 C C . GLU A 1 293 ? 26.494 10.576 -29.178 1.00 92.88 293 GLU A C 1
ATOM 2273 O O . GLU A 1 293 ? 27.386 11.349 -28.828 1.00 92.88 293 GLU A O 1
ATOM 2278 N N . GLU A 1 294 ? 26.780 9.387 -29.716 1.00 94.75 294 GLU A N 1
ATOM 2279 C CA . GLU A 1 294 ? 28.151 8.927 -29.964 1.00 94.75 294 GLU A CA 1
ATOM 2280 C C . GLU A 1 294 ? 28.832 9.723 -31.075 1.00 94.75 294 GLU A C 1
ATOM 2282 O O . GLU A 1 294 ? 29.993 10.097 -30.921 1.00 94.75 294 GLU A O 1
ATOM 2287 N N . LYS A 1 295 ? 28.123 10.030 -32.171 1.00 93.44 295 LYS A N 1
ATOM 2288 C CA . LYS A 1 295 ? 28.641 10.888 -33.248 1.00 93.44 295 LYS A CA 1
ATOM 2289 C C . LYS A 1 295 ? 28.992 12.267 -32.721 1.00 93.44 295 LYS A C 1
ATOM 2291 O O . LYS A 1 295 ? 30.056 12.779 -33.057 1.00 93.44 295 LYS A O 1
ATOM 2296 N N . ASP A 1 296 ? 28.153 12.856 -31.881 1.00 93.00 296 ASP A N 1
ATOM 2297 C CA . ASP A 1 296 ? 28.395 14.172 -31.296 1.00 93.00 296 ASP A CA 1
ATOM 2298 C C . ASP A 1 296 ? 29.660 14.165 -30.430 1.00 93.00 296 ASP A C 1
ATOM 2300 O O . ASP A 1 296 ? 30.447 15.109 -30.511 1.00 93.00 296 ASP A O 1
ATOM 2304 N N . ALA A 1 297 ? 29.928 13.060 -29.729 1.00 93.81 297 ALA A N 1
ATOM 2305 C CA . ALA A 1 297 ? 31.135 12.855 -28.932 1.00 93.81 297 ALA A CA 1
ATOM 2306 C C . ALA A 1 297 ? 32.416 12.541 -29.739 1.00 93.81 297 ALA A C 1
ATOM 2308 O O . ALA A 1 297 ? 33.503 12.571 -29.158 1.00 93.81 297 ALA A O 1
ATOM 2309 N N . VAL A 1 298 ? 32.337 12.246 -31.046 1.00 92.69 298 VAL A N 1
ATOM 2310 C CA . VAL A 1 298 ? 33.532 12.082 -31.903 1.00 92.69 298 VAL A CA 1
ATOM 2311 C C . VAL A 1 298 ? 34.245 13.429 -32.065 1.00 92.69 298 VAL A C 1
ATOM 2313 O O . VAL A 1 298 ? 33.599 14.457 -32.291 1.00 92.69 298 VAL A O 1
ATOM 2316 N N . ASP A 1 299 ? 35.579 13.413 -31.987 1.00 88.44 299 ASP A N 1
ATOM 2317 C CA . ASP A 1 299 ? 36.423 14.604 -32.140 1.00 88.44 299 ASP A CA 1
ATOM 2318 C C . ASP A 1 299 ? 36.142 15.365 -33.453 1.00 88.44 299 ASP A C 1
ATOM 2320 O O . ASP A 1 299 ? 35.927 14.769 -34.513 1.00 88.44 299 ASP A O 1
ATOM 2324 N N . GLY A 1 300 ? 36.172 16.700 -33.390 1.00 82.12 300 GLY A N 1
ATOM 2325 C CA . GLY A 1 300 ? 35.902 17.571 -34.536 1.00 82.12 300 GLY A CA 1
ATOM 2326 C C . GLY A 1 300 ? 36.898 17.377 -35.683 1.00 82.12 300 GLY A C 1
ATOM 2327 O O . GLY A 1 300 ? 36.496 17.366 -36.848 1.00 82.12 300 GLY A O 1
ATOM 2328 N N . GLY A 1 301 ? 38.177 17.142 -35.367 1.00 85.69 301 GLY A N 1
ATOM 2329 C CA . GLY A 1 301 ? 39.210 16.854 -36.364 1.00 85.69 301 GLY A CA 1
ATOM 2330 C C . GLY A 1 301 ? 38.978 15.518 -37.073 1.00 85.69 301 GLY A C 1
ATOM 2331 O O . GLY A 1 301 ? 39.062 15.434 -38.301 1.00 85.69 301 GLY A O 1
ATOM 2332 N N . ALA A 1 302 ? 38.596 14.484 -36.321 1.00 89.06 302 ALA A N 1
ATOM 2333 C CA . ALA A 1 302 ? 38.225 13.190 -36.893 1.00 89.06 302 ALA A CA 1
ATOM 2334 C C . ALA A 1 302 ? 36.963 13.275 -37.772 1.00 89.06 302 ALA A C 1
ATOM 2336 O O . ALA A 1 302 ? 36.928 12.677 -38.848 1.00 89.06 302 ALA A O 1
ATOM 2337 N N . LYS A 1 303 ? 35.949 14.061 -37.380 1.00 89.38 303 LYS A N 1
ATOM 2338 C CA . LYS A 1 303 ? 34.753 14.299 -38.212 1.00 89.38 303 LYS A CA 1
ATOM 2339 C C . LYS A 1 303 ? 35.111 14.896 -39.573 1.00 89.38 303 LYS A C 1
ATOM 2341 O O . LYS A 1 303 ? 34.650 14.385 -40.585 1.00 89.38 303 LYS A O 1
ATOM 2346 N N . ALA A 1 304 ? 35.980 15.905 -39.621 1.00 88.44 304 ALA A N 1
ATOM 2347 C CA . ALA A 1 304 ? 36.429 16.477 -40.893 1.00 88.44 304 ALA A CA 1
ATOM 2348 C C . ALA A 1 304 ? 37.189 15.448 -41.756 1.00 88.44 304 ALA A C 1
ATOM 2350 O O . ALA A 1 304 ? 37.011 15.375 -42.972 1.00 88.44 304 ALA A O 1
ATOM 2351 N N . LYS A 1 305 ? 37.997 14.589 -41.123 1.00 91.81 305 LYS A N 1
ATOM 2352 C CA . LYS A 1 305 ? 38.758 13.538 -41.813 1.00 91.81 305 LYS A CA 1
ATOM 2353 C C . LYS A 1 305 ? 37.871 12.445 -42.420 1.00 91.81 305 LYS A C 1
ATOM 2355 O O . LYS A 1 305 ? 38.279 11.839 -43.409 1.00 91.81 305 LYS A O 1
ATOM 2360 N N . ILE A 1 306 ? 36.665 12.207 -41.895 1.00 92.69 306 ILE A N 1
ATOM 2361 C CA . ILE A 1 306 ? 35.684 11.290 -42.504 1.00 92.69 306 ILE A CA 1
ATOM 2362 C C . ILE A 1 306 ? 35.342 11.718 -43.931 1.00 92.69 306 ILE A C 1
ATOM 2364 O O . ILE A 1 306 ? 35.307 10.870 -44.824 1.00 92.69 306 ILE A O 1
ATOM 2368 N N . ASP A 1 307 ? 35.131 13.010 -44.170 1.00 90.69 307 ASP A N 1
ATOM 2369 C CA . ASP A 1 307 ? 34.794 13.498 -45.507 1.00 90.69 307 ASP A CA 1
ATOM 2370 C C . ASP A 1 307 ? 35.991 13.386 -46.457 1.00 90.69 307 ASP A C 1
ATOM 2372 O O . ASP A 1 307 ? 35.838 12.941 -47.596 1.00 90.69 307 ASP A O 1
ATOM 2376 N N . THR A 1 308 ? 37.205 13.625 -45.954 1.00 92.81 308 THR A N 1
ATOM 2377 C CA . THR A 1 308 ? 38.449 13.351 -46.689 1.00 92.81 308 THR A CA 1
ATOM 2378 C C . THR A 1 308 ? 38.600 11.865 -47.039 1.00 92.81 308 THR A C 1
ATOM 2380 O O . THR A 1 308 ? 38.973 11.529 -48.163 1.00 92.81 308 THR A O 1
ATOM 2383 N N . ILE A 1 309 ? 38.283 10.953 -46.112 1.00 93.19 309 ILE A N 1
ATOM 2384 C CA . ILE A 1 309 ? 38.316 9.501 -46.355 1.00 93.19 309 ILE A CA 1
ATOM 2385 C C . ILE A 1 309 ? 37.293 9.115 -47.428 1.00 93.19 309 ILE A C 1
ATOM 2387 O O . ILE A 1 309 ? 37.638 8.379 -48.351 1.00 93.19 309 ILE A O 1
ATOM 2391 N N . LYS A 1 310 ? 36.057 9.628 -47.353 1.00 94.00 310 LYS A N 1
ATOM 2392 C CA . LYS A 1 310 ? 35.023 9.381 -48.373 1.00 94.00 310 LYS A CA 1
ATOM 2393 C C . LYS A 1 310 ? 35.478 9.854 -49.753 1.00 94.00 310 LYS A C 1
ATOM 2395 O O . LYS A 1 310 ? 35.366 9.097 -50.715 1.00 94.00 310 LYS A O 1
ATOM 2400 N N . ALA A 1 311 ? 36.033 11.063 -49.847 1.00 92.75 311 ALA A N 1
ATOM 2401 C CA . ALA A 1 311 ? 36.562 11.597 -51.099 1.00 92.75 311 ALA A CA 1
ATOM 2402 C C . ALA A 1 311 ? 37.693 10.716 -51.657 1.00 92.75 311 ALA A C 1
ATOM 2404 O O . ALA A 1 311 ? 37.683 10.384 -52.844 1.00 92.75 311 ALA A O 1
ATOM 2405 N N . LYS A 1 312 ? 38.615 10.256 -50.798 1.00 93.88 312 LYS A N 1
ATOM 2406 C CA . LYS A 1 312 ? 39.709 9.368 -51.213 1.00 93.88 312 LYS A CA 1
ATOM 2407 C C . LYS A 1 312 ? 39.221 8.000 -51.680 1.00 93.88 312 LYS A C 1
ATOM 2409 O O . LYS A 1 312 ? 39.747 7.479 -52.658 1.00 93.88 312 LYS A O 1
ATOM 2414 N N . ILE A 1 313 ? 38.212 7.418 -51.027 1.00 93.88 313 ILE A N 1
ATOM 2415 C CA . ILE A 1 313 ? 37.588 6.167 -51.488 1.00 93.88 313 ILE A CA 1
ATOM 2416 C C . ILE A 1 313 ? 37.056 6.344 -52.914 1.00 93.88 313 ILE A C 1
ATOM 2418 O O . ILE A 1 313 ? 37.316 5.495 -53.765 1.00 93.88 313 ILE A O 1
ATOM 2422 N N . THR A 1 314 ? 36.350 7.443 -53.186 1.00 93.94 314 THR A N 1
ATOM 2423 C CA . THR A 1 314 ? 35.828 7.747 -54.527 1.00 93.94 314 THR A CA 1
ATOM 2424 C C . THR A 1 314 ? 36.957 7.896 -55.548 1.00 93.94 314 THR A C 1
ATOM 2426 O O . THR A 1 314 ? 36.910 7.267 -56.602 1.00 93.94 314 THR A O 1
ATOM 2429 N N . GLU A 1 315 ? 38.005 8.655 -55.218 1.00 93.69 315 GLU A N 1
ATOM 2430 C CA . GLU A 1 315 ? 39.199 8.811 -56.062 1.00 93.69 315 GLU A CA 1
ATOM 2431 C C . GLU A 1 315 ? 39.846 7.452 -56.388 1.00 93.69 315 GLU A C 1
ATOM 2433 O O . GLU A 1 315 ? 40.105 7.142 -57.551 1.00 93.69 315 GLU A O 1
ATOM 2438 N N . LEU A 1 316 ? 40.061 6.603 -55.377 1.00 93.06 316 LEU A N 1
ATOM 2439 C CA . LEU A 1 316 ? 40.680 5.286 -55.540 1.00 93.06 316 LEU A CA 1
ATOM 2440 C C . LEU A 1 316 ? 39.801 4.314 -56.334 1.00 93.06 316 LEU A C 1
ATOM 2442 O O . LEU A 1 316 ? 40.332 3.512 -57.101 1.00 93.06 316 LEU A O 1
ATOM 2446 N N . LYS A 1 317 ? 38.472 4.376 -56.187 1.00 92.94 317 LYS A N 1
ATOM 2447 C CA . LYS A 1 317 ? 37.539 3.581 -57.002 1.00 92.94 317 LYS A CA 1
ATOM 2448 C C . LYS A 1 317 ? 37.599 3.983 -58.472 1.00 92.94 317 LYS A C 1
ATOM 2450 O O . LYS A 1 317 ? 37.683 3.099 -59.318 1.00 92.94 317 LYS A O 1
ATOM 2455 N N . ASN A 1 318 ? 37.633 5.284 -58.762 1.00 92.38 318 ASN A N 1
ATOM 2456 C CA . ASN A 1 318 ? 37.790 5.783 -60.129 1.00 92.38 318 ASN A CA 1
ATOM 2457 C C . ASN A 1 318 ? 39.133 5.343 -60.723 1.00 92.38 318 ASN A C 1
ATOM 2459 O O . ASN A 1 318 ? 39.168 4.804 -61.822 1.00 92.38 318 ASN A O 1
ATOM 2463 N N . LYS A 1 319 ? 40.224 5.459 -59.956 1.00 91.31 319 LYS A N 1
ATOM 2464 C CA . LYS A 1 319 ? 41.543 4.978 -60.387 1.00 91.31 319 LYS A CA 1
ATOM 2465 C C . LYS A 1 319 ? 41.552 3.474 -60.671 1.00 91.31 319 LYS A C 1
ATOM 2467 O O . LYS A 1 319 ? 42.095 3.051 -61.684 1.00 91.31 319 LYS A O 1
ATOM 2472 N N . LYS A 1 320 ? 40.942 2.664 -59.798 1.00 90.50 320 LYS A N 1
ATOM 2473 C CA . LYS A 1 320 ? 40.808 1.215 -60.012 1.00 90.50 320 LYS A CA 1
ATOM 2474 C C . LYS A 1 320 ? 40.042 0.916 -61.304 1.00 90.50 320 LYS A C 1
ATOM 2476 O O . LYS A 1 320 ? 40.449 0.046 -62.063 1.00 90.50 320 LYS A O 1
ATOM 2481 N N . GLU A 1 321 ? 38.961 1.649 -61.552 1.00 90.25 321 GLU A N 1
ATOM 2482 C CA . GLU A 1 321 ? 38.151 1.513 -62.762 1.00 90.25 321 GLU A CA 1
ATOM 2483 C C . GLU A 1 321 ? 38.942 1.881 -64.029 1.00 90.25 321 GLU A C 1
ATOM 2485 O O . GLU A 1 321 ? 38.857 1.168 -65.030 1.00 90.25 321 GLU A O 1
ATOM 2490 N N . ASP A 1 322 ? 39.754 2.938 -63.986 1.00 90.69 322 ASP A N 1
ATOM 2491 C CA . ASP A 1 322 ? 40.623 3.337 -65.098 1.00 90.69 322 ASP A CA 1
ATOM 2492 C C . ASP A 1 322 ? 41.756 2.324 -65.344 1.00 90.69 322 ASP A C 1
ATOM 2494 O O . ASP A 1 322 ? 42.008 1.956 -66.494 1.00 90.69 322 ASP A O 1
ATOM 2498 N N . ASP A 1 323 ? 42.388 1.805 -64.285 1.00 89.38 323 ASP A N 1
ATOM 2499 C CA . ASP A 1 323 ? 43.401 0.742 -64.371 1.00 89.38 323 ASP A CA 1
ATOM 2500 C C . ASP A 1 323 ? 42.808 -0.547 -64.974 1.00 89.38 323 ASP A C 1
ATOM 2502 O O . ASP A 1 323 ? 43.424 -1.195 -65.830 1.00 89.38 323 ASP A O 1
ATOM 2506 N N . ASP A 1 324 ? 41.592 -0.915 -64.559 1.00 91.19 324 ASP A N 1
ATOM 2507 C CA . ASP A 1 324 ? 40.870 -2.071 -65.090 1.00 91.19 324 ASP A CA 1
ATOM 2508 C C . ASP A 1 324 ? 40.510 -1.870 -66.572 1.00 91.19 324 ASP A C 1
ATOM 2510 O O . ASP A 1 324 ? 40.709 -2.784 -67.381 1.00 91.19 324 ASP A O 1
ATOM 2514 N N . LYS A 1 325 ? 40.063 -0.666 -66.964 1.00 91.38 325 LYS A N 1
ATOM 2515 C CA . LYS A 1 325 ? 39.829 -0.300 -68.372 1.00 91.38 325 LYS A CA 1
ATOM 2516 C C . LYS A 1 325 ? 41.109 -0.345 -69.200 1.00 91.38 325 LYS A C 1
ATOM 2518 O O . LYS A 1 325 ? 41.072 -0.845 -70.320 1.00 91.38 325 LYS A O 1
ATOM 2523 N N . ALA A 1 326 ? 42.239 0.135 -68.684 1.00 90.94 326 ALA A N 1
ATOM 2524 C CA . ALA A 1 326 ? 43.512 0.124 -69.406 1.00 90.94 326 ALA A CA 1
ATOM 2525 C C . ALA A 1 326 ? 44.007 -1.310 -69.685 1.00 90.94 326 ALA A C 1
ATOM 2527 O O . ALA A 1 326 ? 44.438 -1.625 -70.802 1.00 90.94 326 ALA A O 1
ATOM 2528 N N . LYS A 1 327 ? 43.882 -2.212 -68.701 1.00 91.31 327 LYS A N 1
ATOM 2529 C CA . LYS A 1 327 ? 44.194 -3.644 -68.868 1.00 91.31 327 LYS A CA 1
ATOM 2530 C C . LYS A 1 327 ? 43.260 -4.322 -69.867 1.00 91.31 327 LYS A C 1
ATOM 2532 O O . LYS A 1 327 ? 43.728 -5.024 -70.764 1.00 91.31 327 LYS A O 1
ATOM 2537 N N . ALA A 1 328 ? 41.956 -4.067 -69.761 1.00 91.25 328 ALA A N 1
ATOM 2538 C CA . ALA A 1 328 ? 40.967 -4.581 -70.702 1.00 91.25 328 ALA A CA 1
ATOM 2539 C C . ALA A 1 328 ? 41.199 -4.052 -72.125 1.00 91.25 328 ALA A C 1
ATOM 2541 O O . ALA A 1 328 ? 41.107 -4.817 -73.085 1.00 91.25 328 ALA A O 1
ATOM 2542 N N . LYS A 1 329 ? 41.567 -2.773 -72.273 1.00 92.56 329 LYS A N 1
ATOM 2543 C CA . LYS A 1 329 ? 41.911 -2.152 -73.558 1.00 92.56 329 LYS A CA 1
ATOM 2544 C C . LYS A 1 329 ? 43.129 -2.816 -74.193 1.00 92.56 329 LYS A C 1
ATOM 2546 O O . LYS A 1 329 ? 43.068 -3.158 -75.362 1.00 92.56 329 LYS A O 1
ATOM 2551 N N . THR A 1 330 ? 44.180 -3.092 -73.421 1.00 92.38 330 THR A N 1
ATOM 2552 C CA . THR A 1 330 ? 45.376 -3.795 -73.929 1.00 92.38 330 THR A CA 1
ATOM 2553 C C . THR A 1 330 ? 45.015 -5.151 -74.544 1.00 92.38 330 THR A C 1
ATOM 2555 O O . THR A 1 330 ? 45.500 -5.505 -75.618 1.00 92.38 330 THR A O 1
ATOM 2558 N N . VAL A 1 331 ? 44.120 -5.905 -73.894 1.00 92.44 331 VAL A N 1
ATOM 2559 C CA . VAL A 1 331 ? 43.603 -7.163 -74.452 1.00 92.44 331 VAL A CA 1
ATOM 2560 C C . VAL A 1 331 ? 42.698 -6.895 -75.655 1.00 92.44 331 VAL A C 1
ATOM 2562 O O . VAL A 1 331 ? 42.861 -7.544 -76.679 1.00 92.44 331 VAL A O 1
ATOM 2565 N N . SER A 1 332 ? 41.797 -5.916 -75.580 1.00 92.81 332 SER A N 1
ATOM 2566 C CA . SER A 1 332 ? 40.878 -5.553 -76.671 1.00 92.81 332 SER A CA 1
ATOM 2567 C C . SER A 1 332 ? 41.608 -5.157 -77.958 1.00 92.81 332 SER A C 1
ATOM 2569 O O . SER A 1 332 ? 41.203 -5.573 -79.044 1.00 92.81 332 SER A O 1
ATOM 2571 N N . ASP A 1 333 ? 42.698 -4.396 -77.835 1.00 93.12 333 ASP A N 1
ATOM 2572 C CA . ASP A 1 333 ? 43.561 -3.975 -78.939 1.00 93.12 333 ASP A CA 1
ATOM 2573 C C . ASP A 1 333 ? 44.280 -5.191 -79.545 1.00 93.12 333 ASP A C 1
ATOM 2575 O O . ASP A 1 333 ? 44.302 -5.353 -80.765 1.00 93.12 333 ASP A O 1
ATOM 2579 N N . LEU A 1 334 ? 44.775 -6.120 -78.715 1.00 92.31 334 LEU A N 1
ATOM 2580 C CA . LEU A 1 334 ? 45.326 -7.397 -79.185 1.00 92.31 334 LEU A CA 1
ATOM 2581 C C . LEU A 1 334 ? 44.276 -8.213 -79.956 1.00 92.31 334 LEU A C 1
ATOM 2583 O O . LEU A 1 334 ? 44.569 -8.708 -81.047 1.00 92.31 334 LEU A O 1
ATOM 2587 N N . LEU A 1 335 ? 43.050 -8.320 -79.434 1.00 92.81 335 LEU A N 1
ATOM 2588 C CA . LEU A 1 335 ? 41.950 -9.025 -80.100 1.00 92.81 335 LEU A CA 1
ATOM 2589 C C . LEU A 1 335 ? 41.545 -8.355 -81.419 1.00 92.81 335 LEU A C 1
ATOM 2591 O O . LEU A 1 335 ? 41.156 -9.041 -82.364 1.00 92.81 335 LEU A O 1
ATOM 2595 N N . ALA A 1 336 ? 41.673 -7.031 -81.526 1.00 91.12 336 ALA A N 1
ATOM 2596 C CA . ALA A 1 336 ? 41.383 -6.307 -82.758 1.00 91.12 336 ALA A CA 1
ATOM 2597 C C . ALA A 1 336 ? 42.329 -6.690 -83.911 1.00 91.12 336 ALA A C 1
ATOM 2599 O O . ALA A 1 336 ? 41.885 -6.696 -85.060 1.00 91.12 336 ALA A O 1
ATOM 2600 N N . THR A 1 337 ? 43.584 -7.055 -83.607 1.00 91.25 337 THR A N 1
ATOM 2601 C CA . THR A 1 337 ? 44.592 -7.499 -84.595 1.00 91.25 337 THR A CA 1
ATOM 2602 C C . THR A 1 337 ? 44.408 -8.935 -85.088 1.00 91.25 337 THR A C 1
ATOM 2604 O O . THR A 1 337 ? 45.147 -9.390 -85.966 1.00 91.25 337 THR A O 1
ATOM 2607 N N . LEU A 1 338 ? 43.451 -9.674 -84.521 1.00 92.00 338 LEU A N 1
ATOM 2608 C CA . LEU A 1 338 ? 43.166 -11.032 -84.955 1.00 92.00 338 LEU A CA 1
ATOM 2609 C C . LEU A 1 338 ? 42.607 -11.037 -86.391 1.00 92.00 338 LEU A C 1
ATOM 2611 O O . LEU A 1 338 ? 41.786 -10.180 -86.734 1.00 92.00 338 LEU A O 1
ATOM 2615 N N . PRO A 1 339 ? 43.034 -11.993 -87.238 1.00 88.75 339 PRO A N 1
ATOM 2616 C CA . PRO A 1 339 ? 42.530 -12.104 -88.602 1.00 88.75 339 PRO A CA 1
ATOM 2617 C C . PRO A 1 339 ? 41.036 -12.458 -88.609 1.00 88.75 339 PRO A C 1
ATOM 2619 O O . PRO A 1 339 ? 40.521 -13.041 -87.657 1.00 88.75 339 PRO A O 1
ATOM 2622 N N . ALA A 1 340 ? 40.327 -12.137 -89.691 1.00 88.75 340 ALA A N 1
ATOM 2623 C CA . ALA A 1 340 ? 38.932 -12.548 -89.828 1.00 88.75 340 ALA A CA 1
ATOM 2624 C C . ALA A 1 340 ? 38.828 -14.081 -89.900 1.00 88.75 340 ALA A C 1
ATOM 2626 O O . ALA A 1 340 ? 39.635 -14.733 -90.560 1.00 88.75 340 ALA A O 1
ATOM 2627 N N . ALA A 1 341 ? 37.806 -14.678 -89.279 1.00 86.12 341 ALA A N 1
ATOM 2628 C CA . ALA A 1 341 ? 37.636 -16.134 -89.287 1.00 86.12 341 ALA A CA 1
ATOM 2629 C C . ALA A 1 341 ? 37.534 -16.725 -90.709 1.00 86.12 341 ALA A C 1
ATOM 2631 O O . ALA A 1 341 ? 37.950 -17.859 -90.949 1.00 86.12 341 ALA A O 1
ATOM 2632 N N . SER A 1 342 ? 37.057 -15.942 -91.680 1.00 84.31 342 SER A N 1
ATOM 2633 C CA . SER A 1 342 ? 37.009 -16.319 -93.097 1.00 84.31 342 SER A CA 1
ATOM 2634 C C . SER A 1 342 ? 38.383 -16.556 -93.735 1.00 84.31 342 SER A C 1
ATOM 2636 O O . SER A 1 342 ? 38.461 -17.299 -94.709 1.00 84.31 342 SER A O 1
ATOM 2638 N N . THR A 1 343 ? 39.471 -15.989 -93.201 1.00 85.06 343 THR A N 1
ATOM 2639 C CA . THR A 1 343 ? 40.824 -16.151 -93.767 1.00 85.06 343 THR A CA 1
ATOM 2640 C C . THR A 1 343 ? 41.532 -17.425 -93.290 1.00 85.06 343 THR A C 1
ATOM 2642 O O . THR A 1 343 ? 42.680 -17.674 -93.666 1.00 85.06 343 THR A O 1
ATOM 2645 N N . MET A 1 344 ? 40.888 -18.222 -92.431 1.00 86.38 344 MET A N 1
ATOM 2646 C CA . MET A 1 344 ? 41.452 -19.461 -91.901 1.00 86.38 344 MET A CA 1
ATOM 2647 C C . MET A 1 344 ? 41.121 -20.654 -92.799 1.00 86.38 344 MET A C 1
ATOM 2649 O O . MET A 1 344 ? 39.954 -20.976 -93.030 1.00 86.38 344 MET A O 1
ATOM 2653 N N . THR A 1 345 ? 42.162 -21.343 -93.254 1.00 86.06 345 THR A N 1
ATOM 2654 C CA . THR A 1 345 ? 42.100 -22.535 -94.104 1.00 86.06 345 THR A CA 1
ATOM 2655 C C . THR A 1 345 ? 42.820 -23.703 -93.428 1.00 86.06 345 THR A C 1
ATOM 2657 O O . THR A 1 345 ? 43.561 -23.525 -92.460 1.00 86.06 345 THR A O 1
ATOM 2660 N N . ALA A 1 346 ? 42.644 -24.922 -93.946 1.00 82.44 346 ALA A N 1
ATOM 2661 C CA . ALA A 1 346 ? 43.312 -26.110 -93.407 1.00 82.44 346 ALA A CA 1
ATOM 2662 C C . ALA A 1 346 ? 44.848 -25.991 -93.380 1.00 82.44 346 ALA A C 1
ATOM 2664 O O . ALA A 1 346 ? 45.480 -26.537 -92.477 1.00 82.44 346 ALA A O 1
ATOM 2665 N N . SER A 1 347 ? 45.440 -25.243 -94.319 1.00 83.88 347 SER A N 1
ATOM 2666 C CA . SER A 1 347 ? 46.893 -25.082 -94.439 1.00 83.88 347 SER A CA 1
ATOM 2667 C C . SER A 1 347 ? 47.503 -24.074 -93.460 1.00 83.88 347 SER A C 1
ATOM 2669 O O . SER A 1 347 ? 48.681 -24.198 -93.145 1.00 83.88 347 SER A O 1
ATOM 2671 N N . ASN A 1 348 ? 46.738 -23.094 -92.958 1.00 87.06 348 ASN A N 1
ATOM 2672 C CA . ASN A 1 348 ? 47.248 -22.049 -92.055 1.00 87.06 348 ASN A CA 1
ATOM 2673 C C . ASN A 1 348 ? 46.669 -22.109 -90.625 1.00 87.06 348 ASN A C 1
ATOM 2675 O O . ASN A 1 348 ? 47.123 -21.368 -89.749 1.00 87.06 348 ASN A O 1
ATOM 2679 N N . ALA A 1 349 ? 45.701 -22.996 -90.366 1.00 86.31 349 ALA A N 1
ATOM 2680 C CA . ALA A 1 349 ? 44.971 -23.079 -89.101 1.00 86.31 349 ALA A CA 1
ATOM 2681 C C . ALA A 1 349 ? 45.870 -23.304 -87.872 1.00 86.31 349 ALA A C 1
ATOM 2683 O O . ALA A 1 349 ? 45.686 -22.639 -86.852 1.00 86.31 349 ALA A O 1
ATOM 2684 N N . ASP A 1 350 ? 46.858 -24.203 -87.944 1.00 89.06 350 ASP A N 1
ATOM 2685 C CA . ASP A 1 350 ? 47.757 -24.466 -86.806 1.00 89.06 350 ASP A CA 1
ATOM 2686 C C . ASP A 1 350 ? 48.706 -23.297 -86.538 1.00 89.06 350 ASP A C 1
ATOM 2688 O O . ASP A 1 350 ? 48.951 -22.949 -85.379 1.00 89.06 350 ASP A O 1
ATOM 2692 N N . THR A 1 351 ? 49.169 -22.623 -87.592 1.00 89.50 351 THR A N 1
ATOM 2693 C CA . THR A 1 351 ? 49.981 -21.409 -87.481 1.00 89.50 351 THR A CA 1
ATOM 2694 C C . THR A 1 351 ? 49.179 -20.272 -86.849 1.00 89.50 351 THR A C 1
ATOM 2696 O O . THR A 1 351 ? 49.667 -19.627 -85.924 1.00 89.50 351 THR A O 1
ATOM 2699 N N . ILE A 1 352 ? 47.929 -20.043 -87.270 1.00 88.94 352 ILE A N 1
ATOM 2700 C CA . ILE A 1 352 ? 47.047 -19.021 -86.674 1.00 88.94 352 ILE A CA 1
ATOM 2701 C C . ILE A 1 352 ? 46.726 -19.362 -85.212 1.00 88.94 352 ILE A C 1
ATOM 2703 O O . ILE A 1 352 ? 46.765 -18.481 -84.347 1.00 88.94 352 ILE A O 1
ATOM 2707 N N . LYS A 1 353 ? 46.470 -20.637 -84.894 1.00 90.25 353 LYS A N 1
ATOM 2708 C CA . LYS A 1 353 ? 46.205 -21.064 -83.516 1.00 90.25 353 LYS A CA 1
ATOM 2709 C C . LYS A 1 353 ? 47.379 -20.788 -82.584 1.00 90.25 353 LYS A C 1
ATOM 2711 O O . LYS A 1 353 ? 47.185 -20.226 -81.509 1.00 90.25 353 LYS A O 1
ATOM 2716 N N . THR A 1 354 ? 48.579 -21.186 -82.989 1.00 89.38 354 THR A N 1
ATOM 2717 C CA . THR A 1 354 ? 49.792 -21.066 -82.169 1.00 89.38 354 THR A CA 1
ATOM 2718 C C . THR A 1 354 ? 50.285 -19.624 -82.063 1.00 89.38 354 THR A C 1
ATOM 2720 O O . THR A 1 354 ? 50.622 -19.182 -80.969 1.00 89.38 354 THR A O 1
ATOM 2723 N N . SER A 1 355 ? 50.280 -18.865 -83.162 1.00 89.44 355 SER A N 1
ATOM 2724 C CA . SER A 1 355 ? 50.846 -17.507 -83.198 1.00 89.44 355 SER A CA 1
ATOM 2725 C C . SER A 1 355 ? 49.875 -16.387 -82.809 1.00 89.44 355 SER A C 1
ATOM 2727 O O . SER A 1 355 ? 50.330 -15.302 -82.447 1.00 89.44 355 SER A O 1
ATOM 2729 N N . LYS A 1 356 ? 48.553 -16.609 -82.888 1.00 91.25 356 LYS A N 1
ATOM 2730 C CA . LYS A 1 356 ? 47.536 -15.563 -82.659 1.00 91.25 356 LYS A CA 1
ATOM 2731 C C . LYS A 1 356 ? 46.495 -15.950 -81.607 1.00 91.25 356 LYS A C 1
ATOM 2733 O O . LYS A 1 356 ? 46.343 -15.222 -80.629 1.00 91.25 356 LYS A O 1
ATOM 2738 N N . ILE A 1 357 ? 45.815 -17.092 -81.760 1.00 90.75 357 ILE A N 1
ATOM 2739 C CA . ILE A 1 357 ? 44.704 -17.486 -80.864 1.00 90.75 357 ILE A CA 1
ATOM 2740 C C . ILE A 1 357 ? 45.206 -17.790 -79.446 1.00 90.75 357 ILE A C 1
ATOM 2742 O O . ILE A 1 357 ? 44.691 -17.231 -78.480 1.00 90.75 357 ILE A O 1
ATOM 2746 N N . ALA A 1 358 ? 46.218 -18.651 -79.300 1.00 91.12 358 ALA A N 1
ATOM 2747 C CA . ALA A 1 358 ? 46.705 -19.070 -77.986 1.00 91.12 358 ALA A CA 1
ATOM 2748 C C . ALA A 1 358 ? 47.275 -17.903 -77.146 1.00 91.12 358 ALA A C 1
ATOM 2750 O O . ALA A 1 358 ? 46.885 -17.789 -75.981 1.00 91.12 358 ALA A O 1
ATOM 2751 N N . PRO A 1 359 ? 48.098 -16.983 -77.697 1.00 91.81 359 PRO A N 1
ATOM 2752 C CA . PRO A 1 359 ? 48.548 -15.797 -76.962 1.00 91.81 359 PRO A CA 1
ATOM 2753 C C . PRO A 1 359 ? 47.403 -14.860 -76.550 1.00 91.81 359 PRO A C 1
ATOM 2755 O O . PRO A 1 359 ? 47.376 -14.381 -75.415 1.00 91.81 359 PRO A O 1
ATOM 2758 N N . ALA A 1 360 ? 46.429 -14.632 -77.440 1.00 92.31 360 ALA A N 1
ATOM 2759 C CA . ALA A 1 360 ? 45.260 -13.800 -77.158 1.00 92.31 360 ALA A CA 1
ATOM 2760 C C . ALA A 1 360 ? 44.385 -14.391 -76.039 1.00 92.31 360 ALA A C 1
ATOM 2762 O O . ALA A 1 360 ? 43.988 -13.682 -75.111 1.00 92.31 360 ALA A O 1
ATOM 2763 N N . ARG A 1 361 ? 44.144 -15.707 -76.077 1.00 94.56 361 ARG A N 1
ATOM 2764 C CA . ARG A 1 361 ? 43.399 -16.431 -75.041 1.00 94.56 361 ARG A CA 1
ATOM 2765 C C . ARG A 1 361 ? 44.122 -16.422 -73.695 1.00 94.56 361 ARG A C 1
ATOM 2767 O O . ARG A 1 361 ? 43.475 -16.215 -72.671 1.00 94.56 361 ARG A O 1
ATOM 2774 N N . ALA A 1 362 ? 45.442 -16.602 -73.685 1.00 93.75 362 ALA A N 1
ATOM 2775 C CA . ALA A 1 362 ? 46.241 -16.529 -72.463 1.00 93.75 362 ALA A CA 1
ATOM 2776 C C . ALA A 1 362 ? 46.125 -15.145 -71.800 1.00 93.75 362 ALA A C 1
ATOM 2778 O O . ALA A 1 362 ? 45.778 -15.060 -70.624 1.00 93.75 362 ALA A O 1
ATOM 2779 N N . LYS A 1 363 ? 46.295 -14.064 -72.574 1.00 92.56 363 LYS A N 1
ATOM 2780 C CA . LYS A 1 363 ? 46.172 -12.684 -72.076 1.00 92.56 363 LYS A CA 1
ATOM 2781 C C . LYS A 1 363 ? 44.766 -12.336 -71.588 1.00 92.56 363 LYS A C 1
ATOM 2783 O O . LYS A 1 363 ? 44.628 -11.673 -70.567 1.00 92.56 363 LYS A O 1
ATOM 2788 N N . TYR A 1 364 ? 43.722 -12.819 -72.262 1.00 93.38 364 TYR A N 1
ATOM 2789 C CA . TYR A 1 364 ? 42.348 -12.671 -71.775 1.00 93.38 364 TYR A CA 1
ATOM 2790 C C . TYR A 1 364 ? 42.120 -13.423 -70.454 1.00 93.38 364 TYR A C 1
ATOM 2792 O O . TYR A 1 364 ? 41.430 -12.929 -69.565 1.00 93.38 364 TYR A O 1
ATOM 2800 N N . ASN A 1 365 ? 42.709 -14.610 -70.292 1.00 94.06 365 ASN A N 1
ATOM 2801 C CA . ASN A 1 365 ? 42.540 -15.414 -69.084 1.00 94.06 365 ASN A CA 1
ATOM 2802 C C . ASN A 1 365 ? 43.229 -14.809 -67.851 1.00 94.06 365 ASN A C 1
ATOM 2804 O O . ASN A 1 365 ? 42.709 -15.004 -66.753 1.00 94.06 365 ASN A O 1
ATOM 2808 N N . GLU A 1 366 ? 44.316 -14.049 -68.035 1.00 94.56 366 GLU A N 1
ATOM 2809 C CA . GLU A 1 366 ? 45.005 -13.286 -66.976 1.00 94.56 366 GLU A CA 1
ATOM 2810 C C . GLU A 1 366 ? 44.129 -12.176 -66.354 1.00 94.56 366 GLU A C 1
ATOM 2812 O O . GLU A 1 366 ? 44.416 -11.719 -65.247 1.00 94.56 366 GLU A O 1
ATOM 2817 N N . LEU A 1 367 ? 43.060 -11.740 -67.033 1.00 93.50 367 LEU A N 1
ATOM 2818 C CA . LEU A 1 367 ? 42.170 -10.687 -66.539 1.00 93.50 367 LEU A CA 1
ATOM 2819 C C . LEU A 1 367 ? 41.240 -11.173 -65.415 1.00 93.50 367 LEU A C 1
ATOM 2821 O O . LEU A 1 367 ? 40.716 -12.297 -65.436 1.00 93.50 367 LEU A O 1
ATOM 2825 N N . THR A 1 368 ? 40.957 -10.278 -64.464 1.00 91.19 368 THR A N 1
ATOM 2826 C CA . THR A 1 368 ? 39.901 -10.474 -63.457 1.00 91.19 368 THR A CA 1
ATOM 2827 C C . THR A 1 368 ? 38.516 -10.465 -64.109 1.00 91.19 368 THR A C 1
ATOM 2829 O O . THR A 1 368 ? 38.357 -10.051 -65.257 1.00 91.19 368 THR A O 1
ATOM 2832 N N . LYS A 1 369 ? 37.486 -10.907 -63.377 1.00 90.19 369 LYS A N 1
ATOM 2833 C CA . LYS A 1 369 ? 36.097 -10.866 -63.863 1.00 90.19 369 LYS A CA 1
ATOM 2834 C C . LYS A 1 369 ? 35.687 -9.445 -64.285 1.00 90.19 369 LYS A C 1
ATOM 2836 O O . LYS A 1 369 ? 35.306 -9.247 -65.431 1.00 90.19 369 LYS A O 1
ATOM 2841 N N . ASP A 1 370 ? 35.906 -8.463 -63.411 1.00 87.31 370 ASP A N 1
ATOM 2842 C CA . ASP A 1 370 ? 35.555 -7.054 -63.652 1.00 87.31 370 ASP A CA 1
ATOM 2843 C C . ASP A 1 370 ? 36.315 -6.425 -64.836 1.00 87.31 370 ASP A C 1
ATOM 2845 O O . ASP A 1 370 ? 35.837 -5.471 -65.451 1.00 87.31 370 ASP A O 1
ATOM 2849 N N . GLN A 1 371 ? 37.510 -6.935 -65.153 1.00 93.44 371 GLN A N 1
ATOM 2850 C CA . GLN A 1 371 ? 38.294 -6.522 -66.321 1.00 93.44 371 GLN A CA 1
ATOM 2851 C C . GLN A 1 371 ? 37.799 -7.199 -67.604 1.00 93.44 371 GLN A C 1
ATOM 2853 O O . GLN A 1 371 ? 37.752 -6.557 -68.650 1.00 93.44 371 GLN A O 1
ATOM 2858 N N . LYS A 1 372 ? 37.415 -8.481 -67.542 1.00 92.12 372 LYS A N 1
ATOM 2859 C CA . LYS A 1 372 ? 36.886 -9.241 -68.690 1.00 92.12 372 LYS A CA 1
ATOM 2860 C C . LYS A 1 372 ? 35.606 -8.630 -69.242 1.00 92.12 372 LYS A C 1
ATOM 2862 O O . LYS A 1 372 ? 35.478 -8.534 -70.459 1.00 92.12 372 LYS A O 1
ATOM 2867 N N . ASP A 1 373 ? 34.724 -8.161 -68.364 1.00 91.50 373 ASP A N 1
ATOM 2868 C CA . ASP A 1 373 ? 33.460 -7.513 -68.741 1.00 91.50 373 ASP A CA 1
ATOM 2869 C C . ASP A 1 373 ? 33.674 -6.213 -69.541 1.00 91.50 373 ASP A C 1
ATOM 2871 O O . ASP A 1 373 ? 32.774 -5.741 -70.232 1.00 91.50 373 ASP A O 1
ATOM 2875 N N . LYS A 1 374 ? 34.886 -5.646 -69.486 1.00 92.06 374 LYS A N 1
ATOM 2876 C CA . LYS A 1 374 ? 35.282 -4.424 -70.194 1.00 92.06 374 LYS A CA 1
ATOM 2877 C C . LYS A 1 374 ? 36.027 -4.689 -71.511 1.00 92.06 374 LYS A C 1
ATOM 2879 O O . LYS A 1 374 ? 36.401 -3.735 -72.193 1.00 92.06 374 LYS A O 1
ATOM 2884 N N . VAL A 1 375 ? 36.290 -5.949 -71.869 1.00 92.88 375 VAL A N 1
ATOM 2885 C CA . VAL A 1 375 ? 37.012 -6.304 -73.104 1.00 92.88 375 VAL A CA 1
ATOM 2886 C C . VAL A 1 375 ? 36.081 -6.214 -74.312 1.00 92.88 375 VAL A C 1
ATOM 2888 O O . VAL A 1 375 ? 35.023 -6.837 -74.344 1.00 92.88 375 VAL A O 1
ATOM 2891 N N . THR A 1 376 ? 36.509 -5.501 -75.353 1.00 92.38 376 THR A N 1
ATOM 2892 C CA . THR A 1 376 ? 35.830 -5.459 -76.656 1.00 92.38 376 THR A CA 1
ATOM 2893 C C . THR A 1 376 ? 36.508 -6.400 -77.659 1.00 92.38 376 THR A C 1
ATOM 2895 O O . THR A 1 376 ? 37.620 -6.876 -77.433 1.00 92.38 376 THR A O 1
ATOM 2898 N N . ASN A 1 377 ? 35.832 -6.717 -78.771 1.00 91.25 377 ASN A N 1
ATOM 2899 C CA . ASN A 1 377 ? 36.300 -7.664 -79.803 1.00 91.25 377 ASN A CA 1
ATOM 2900 C C . ASN A 1 377 ? 36.486 -9.120 -79.330 1.00 91.25 377 ASN A C 1
ATOM 2902 O O . ASN A 1 377 ? 37.115 -9.919 -80.024 1.00 91.25 377 ASN A O 1
ATOM 2906 N N . TYR A 1 378 ? 35.930 -9.491 -78.172 1.00 93.00 378 TYR A N 1
ATOM 2907 C CA . TYR A 1 378 ? 36.010 -10.860 -77.652 1.00 93.00 378 TYR A CA 1
ATOM 2908 C C . TYR A 1 378 ? 35.406 -11.903 -78.605 1.00 93.00 378 TYR A C 1
ATOM 2910 O O . TYR A 1 378 ? 35.947 -12.999 -78.749 1.00 93.00 378 TYR A O 1
ATOM 2918 N N . ASN A 1 379 ? 34.347 -11.527 -79.325 1.00 92.00 379 ASN A N 1
ATOM 2919 C CA . ASN A 1 379 ? 33.701 -12.364 -80.332 1.00 92.00 379 ASN A CA 1
ATOM 2920 C C . ASN A 1 379 ? 34.666 -12.820 -81.442 1.00 92.00 379 ASN A C 1
ATOM 2922 O O . ASN A 1 379 ? 34.602 -13.969 -81.861 1.00 92.00 379 ASN A O 1
ATOM 2926 N N . LYS A 1 380 ? 35.623 -11.977 -81.862 1.00 91.81 380 LYS A N 1
ATOM 2927 C CA . LYS A 1 380 ? 36.620 -12.356 -82.880 1.00 91.81 380 LYS A CA 1
ATOM 2928 C C . LYS A 1 380 ? 37.476 -13.539 -82.432 1.00 91.81 380 LYS A C 1
ATOM 2930 O O . LYS A 1 380 ? 37.802 -14.413 -83.231 1.00 91.81 380 LYS A O 1
ATOM 2935 N N . LEU A 1 381 ? 37.843 -13.568 -81.149 1.00 92.25 381 LEU A N 1
ATOM 2936 C CA . LEU A 1 381 ? 38.616 -14.666 -80.576 1.00 92.25 381 LEU A CA 1
ATOM 2937 C C . LEU A 1 381 ? 37.791 -15.955 -80.546 1.00 92.25 381 LEU A C 1
ATOM 2939 O O . LEU A 1 381 ? 38.290 -17.000 -80.957 1.00 92.25 381 LEU A O 1
ATOM 2943 N N . THR A 1 382 ? 36.532 -15.883 -80.108 1.00 92.94 382 THR A N 1
ATOM 2944 C CA . THR A 1 382 ? 35.652 -17.060 -80.049 1.00 92.94 382 THR A CA 1
ATOM 2945 C C . THR A 1 382 ? 35.292 -17.585 -81.440 1.00 92.94 382 THR A C 1
ATOM 2947 O O . THR A 1 382 ? 35.342 -18.790 -81.659 1.00 92.94 382 THR A O 1
ATOM 2950 N N . GLU A 1 383 ? 35.028 -16.703 -82.408 1.00 92.75 383 GLU A N 1
ATOM 2951 C CA . GLU A 1 383 ? 34.759 -17.064 -83.807 1.00 92.75 383 GLU A CA 1
ATOM 2952 C C . GLU A 1 383 ? 35.963 -17.774 -84.449 1.00 92.75 383 GLU A C 1
ATOM 2954 O O . GLU A 1 383 ? 35.803 -18.780 -85.141 1.00 92.75 383 GLU A O 1
ATOM 2959 N N . LEU A 1 384 ? 37.190 -17.299 -84.195 1.00 91.81 384 LEU A N 1
ATOM 2960 C CA . LEU A 1 384 ? 38.411 -17.971 -84.652 1.00 91.81 384 LEU A CA 1
ATOM 2961 C C . LEU A 1 384 ? 38.616 -19.330 -83.975 1.00 91.81 384 LEU A C 1
ATOM 2963 O O . LEU A 1 384 ? 39.016 -20.291 -84.630 1.00 91.81 384 LEU A O 1
ATOM 2967 N N . GLU A 1 385 ? 38.345 -19.445 -82.678 1.00 92.19 385 GLU A N 1
ATOM 2968 C CA . GLU A 1 385 ? 38.443 -20.721 -81.963 1.00 92.19 385 GLU A CA 1
ATOM 2969 C C . GLU A 1 385 ? 37.436 -21.754 -82.481 1.00 92.19 385 GLU A C 1
ATOM 2971 O O . GLU A 1 385 ? 37.784 -22.925 -82.656 1.00 92.19 385 GLU A O 1
ATOM 2976 N N . GLU A 1 386 ? 36.205 -21.333 -82.769 1.00 91.81 386 GLU A N 1
ATOM 2977 C CA . GLU A 1 386 ? 35.184 -22.174 -83.393 1.00 91.81 386 GLU A CA 1
ATOM 2978 C C . GLU A 1 386 ? 35.561 -22.554 -84.821 1.00 91.81 386 GLU A C 1
ATOM 2980 O O . GLU A 1 386 ? 35.492 -23.730 -85.188 1.00 91.81 386 GLU A O 1
ATOM 2985 N N . LYS A 1 387 ? 36.041 -21.596 -85.619 1.00 90.75 387 LYS A N 1
ATOM 2986 C CA . LYS A 1 387 ? 36.488 -21.865 -86.985 1.00 90.75 387 LYS A CA 1
ATOM 2987 C C . LYS A 1 387 ? 37.667 -22.833 -87.019 1.00 90.75 387 LYS A C 1
ATOM 2989 O O . LYS A 1 387 ? 37.676 -23.734 -87.854 1.00 90.75 387 LYS A O 1
ATOM 2994 N N . TYR A 1 388 ? 38.618 -22.716 -86.091 1.00 89.88 388 TYR A N 1
ATOM 2995 C CA . TYR A 1 388 ? 39.713 -23.677 -85.953 1.00 89.88 388 TYR A CA 1
ATOM 2996 C C . TYR A 1 388 ? 39.182 -25.091 -85.689 1.00 89.88 388 TYR A C 1
ATOM 2998 O O . TYR A 1 388 ? 39.623 -26.044 -86.334 1.00 89.88 388 TYR A O 1
ATOM 3006 N N . LYS A 1 389 ? 38.196 -25.237 -84.789 1.00 89.75 389 LYS A N 1
ATOM 3007 C CA . LYS A 1 389 ? 37.537 -26.530 -84.537 1.00 89.75 389 LYS A CA 1
ATOM 3008 C C . LYS A 1 389 ? 36.866 -27.074 -85.801 1.00 89.75 389 LYS A C 1
ATOM 3010 O O . LYS A 1 389 ? 37.058 -28.241 -86.112 1.00 89.75 389 LYS A O 1
ATOM 3015 N N . GLN A 1 390 ? 36.146 -26.242 -86.558 1.00 86.69 390 GLN A N 1
ATOM 3016 C CA . GLN A 1 390 ? 35.482 -26.646 -87.808 1.00 86.69 390 GLN A CA 1
ATOM 3017 C C . GLN A 1 390 ? 36.475 -27.091 -88.892 1.00 86.69 390 GLN A C 1
ATOM 3019 O O . GLN A 1 390 ? 36.271 -28.116 -89.540 1.00 86.69 390 GLN A O 1
ATOM 3024 N N . VAL A 1 391 ? 37.568 -26.343 -89.077 1.00 84.69 391 VAL A N 1
ATOM 3025 C CA . VAL A 1 391 ? 38.616 -26.663 -90.061 1.00 84.69 391 VAL A CA 1
ATOM 3026 C C . VAL A 1 391 ? 39.340 -27.961 -89.696 1.00 84.69 391 VAL A C 1
ATOM 3028 O O . VAL A 1 391 ? 39.694 -28.730 -90.584 1.00 84.69 391 VAL A O 1
ATOM 3031 N N . LYS A 1 392 ? 39.527 -28.242 -88.401 1.00 81.88 392 LYS A N 1
ATOM 3032 C CA . LYS A 1 392 ? 40.103 -29.510 -87.927 1.00 81.88 392 LYS A CA 1
ATOM 3033 C C . LYS A 1 392 ? 39.116 -30.677 -87.899 1.00 81.88 392 LYS A C 1
ATOM 3035 O O . LYS A 1 392 ? 39.561 -31.818 -87.911 1.00 81.88 392 LYS A O 1
ATOM 3040 N N . ALA A 1 393 ? 37.814 -30.401 -87.874 1.00 75.62 393 ALA A N 1
ATOM 3041 C CA . ALA A 1 393 ? 36.759 -31.409 -87.904 1.00 75.62 393 ALA A CA 1
ATOM 3042 C C . ALA A 1 393 ? 36.315 -31.802 -89.326 1.00 75.62 393 ALA A C 1
ATOM 3044 O O . ALA A 1 393 ? 35.603 -32.792 -89.465 1.00 75.62 393 ALA A O 1
ATOM 3045 N N . SER A 1 394 ? 36.708 -31.065 -90.377 1.00 55.56 394 SER A N 1
ATOM 3046 C CA . SER A 1 394 ? 36.400 -31.452 -91.763 1.00 55.56 394 SER A CA 1
ATOM 3047 C C . SER A 1 394 ? 37.201 -32.698 -92.167 1.00 55.56 394 SER A C 1
ATOM 3049 O O . SER A 1 394 ? 38.433 -32.624 -92.211 1.00 55.56 394 SER A O 1
ATOM 3051 N N . PRO A 1 395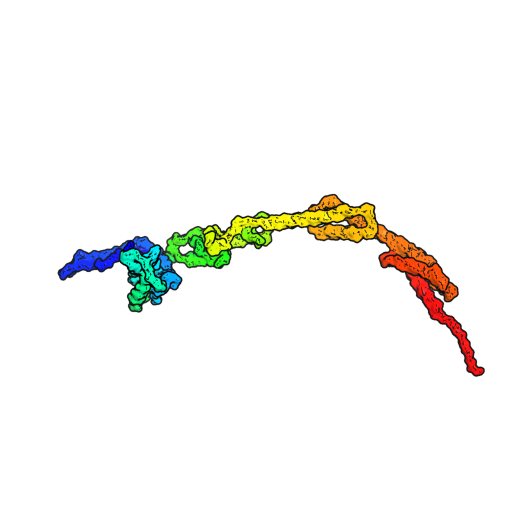 ? 36.544 -33.834 -92.471 1.00 49.59 395 PRO A N 1
ATOM 3052 C CA . PRO A 1 395 ? 37.229 -35.041 -92.906 1.00 49.59 395 PRO A CA 1
ATOM 3053 C C . PRO A 1 395 ? 37.864 -34.817 -94.280 1.00 49.59 395 PRO A C 1
ATOM 3055 O O . PRO A 1 395 ? 37.266 -34.230 -95.183 1.00 49.59 395 PRO A O 1
ATOM 3058 N N . THR A 1 396 ? 39.094 -35.295 -94.439 1.00 46.72 396 THR A N 1
ATOM 3059 C CA . THR A 1 396 ? 39.764 -35.432 -95.734 1.00 46.72 396 THR A CA 1
ATOM 3060 C C . THR A 1 396 ? 38.839 -36.205 -96.689 1.00 46.72 396 THR A C 1
ATOM 3062 O O . THR A 1 396 ? 38.341 -37.257 -96.282 1.00 46.72 396 THR A O 1
ATOM 3065 N N . PRO A 1 397 ? 38.571 -35.739 -97.925 1.00 42.12 397 PRO A N 1
ATOM 3066 C CA . PRO A 1 397 ? 37.724 -36.488 -98.847 1.00 42.12 397 PRO A CA 1
ATOM 3067 C C . PRO A 1 397 ? 38.393 -37.829 -99.161 1.00 42.12 397 PRO A C 1
ATOM 3069 O O . PRO A 1 397 ? 39.493 -37.879 -99.709 1.00 42.12 397 PRO A O 1
ATOM 3072 N N . THR A 1 398 ? 37.737 -38.919 -98.769 1.00 44.97 398 THR A N 1
ATOM 3073 C CA . THR A 1 398 ? 38.119 -40.280 -99.145 1.00 44.97 398 THR A CA 1
ATOM 3074 C C . THR A 1 398 ? 37.866 -40.437 -100.650 1.00 44.97 398 THR A C 1
ATOM 3076 O O . THR A 1 398 ? 36.744 -40.170 -101.086 1.00 44.97 398 THR A O 1
ATOM 3079 N N . PRO A 1 399 ? 38.857 -40.826 -101.472 1.00 53.12 399 PRO A N 1
ATOM 3080 C CA . PRO A 1 399 ? 38.619 -41.090 -102.888 1.00 53.12 399 PRO A CA 1
ATOM 3081 C C . PRO A 1 399 ? 37.630 -42.258 -103.040 1.00 53.12 399 PRO A C 1
ATOM 3083 O O . PRO A 1 399 ? 37.780 -43.256 -102.330 1.00 53.12 399 PRO A O 1
ATOM 3086 N N . PRO A 1 400 ? 36.627 -42.170 -103.933 1.00 51.38 400 PRO A N 1
ATOM 3087 C CA . PRO A 1 400 ? 35.674 -43.252 -104.134 1.00 51.38 400 PRO A CA 1
ATOM 3088 C C . PRO A 1 400 ? 36.371 -44.491 -104.704 1.00 51.38 400 PRO A C 1
ATOM 3090 O O . PRO A 1 400 ? 37.108 -44.425 -105.688 1.00 51.38 400 PRO A O 1
ATOM 3093 N N . THR A 1 401 ? 36.119 -45.629 -104.062 1.00 51.78 401 THR A N 1
ATOM 3094 C CA . THR A 1 401 ? 36.525 -46.965 -104.500 1.00 51.78 401 THR A CA 1
ATOM 3095 C C . THR A 1 401 ? 35.798 -47.319 -105.807 1.00 51.78 401 THR A C 1
ATOM 3097 O O . THR A 1 401 ? 34.568 -47.238 -105.838 1.00 51.78 401 THR A O 1
ATOM 3100 N N . PRO A 1 402 ?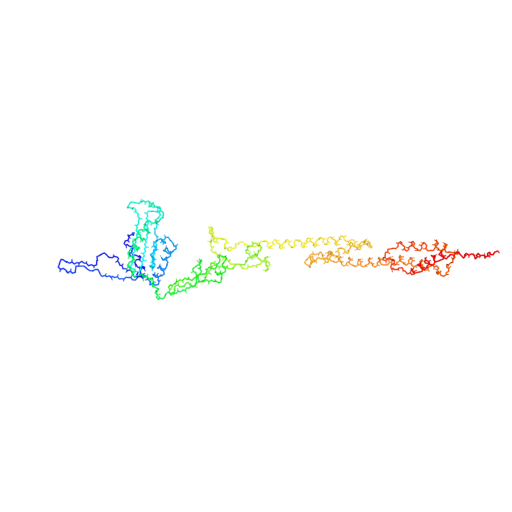 36.496 -47.710 -106.888 1.00 63.31 402 PRO A N 1
ATOM 3101 C CA . PRO A 1 402 ? 35.844 -48.219 -108.093 1.00 63.31 402 PRO A CA 1
ATOM 3102 C C . PRO A 1 402 ? 35.233 -49.612 -107.835 1.00 63.31 402 PRO A C 1
ATOM 3104 O O . PRO A 1 402 ? 35.864 -50.417 -107.146 1.00 63.31 402 PRO A O 1
ATOM 3107 N N . PRO A 1 403 ? 34.041 -49.929 -108.371 1.00 56.81 403 PRO A N 1
ATOM 3108 C CA . PRO A 1 403 ? 33.432 -51.252 -108.239 1.00 56.81 403 PRO A CA 1
ATOM 3109 C C . PRO A 1 403 ? 34.098 -52.297 -109.158 1.00 56.81 403 PRO A C 1
ATOM 3111 O O . PRO A 1 403 ? 34.304 -52.036 -110.341 1.00 56.81 403 PRO A O 1
ATOM 3114 N N . SER A 1 404 ? 34.390 -53.482 -108.607 1.00 45.81 404 SER A N 1
ATOM 3115 C CA . SER A 1 404 ? 34.665 -54.742 -109.335 1.00 45.81 404 SER A CA 1
ATOM 3116 C C . SER A 1 404 ? 33.387 -55.247 -110.037 1.00 45.81 404 SER A C 1
ATOM 3118 O O . SER A 1 404 ? 32.293 -54.964 -109.534 1.00 45.81 404 SER A O 1
ATOM 3120 N N . PRO A 1 405 ? 33.466 -55.955 -111.182 1.00 51.78 405 PRO A N 1
ATOM 3121 C CA . PRO A 1 405 ? 34.136 -57.258 -111.335 1.00 51.78 405 PRO A CA 1
ATOM 3122 C C . PRO A 1 405 ? 35.390 -57.248 -112.212 1.00 51.78 405 PRO A C 1
ATOM 3124 O O . PRO A 1 405 ? 35.408 -56.506 -113.220 1.00 51.78 405 PRO A O 1
#